Protein AF-0000000077107985 (afdb_homodimer)

pLDDT: mean 95.71, std 4.98, range [57.59, 98.94]

Secondary structure (DSSP, 8-state):
--EEEEEESSSSSSHHHHHHHHHHHHHHTT---EEE--EEES--GGGGGGSHHHHHHHHTT----HHHHHHH-SEEESSSS-HHHHHHHTT----HHHHHHHHHHHHHHTTTS-EEEE-SSSTT-BSSSS-BHHHHHHHHT--EEEEEE-STTHHHHHHHHHHHHHHHT--EEEEEEE-S-SSS--HHHHHHHHTTT--S-EEE-/--EEEEEESSSSSSHHHHHHHHHHHHHHTT---EEE--EEES--GGGGGGSHHHHHHHHTT----HHHHHHH-SEEESSSS-HHHHHHHTT----HHHHHHHHHHHHHHTTTS-EEEE-SSSTT-BSSSS-BHHHHHHHHT--EEEEEE-STTHHHHHHHHHHHHHHHT--EEEEEEE-S-SSS--HHHHHHHHTTT--S-EEE-

Sequence (410 aa):
MSSVFITATGTDIGKTFVASKMLNEWREQGLNPHAVKPLMSGFGESDLAQSDAGQLLAAMGEKITPENVNRICMRRYEKPVAPNQAAREANQALDYDDILAFVNSRVLLAEGSPIIVEGAGGIMSPVTDNKLHLDLIYDLAMPAILVTANYLGSISHTLSALEVMSNKGIVLERVVVTKPTSEHGEAEALIEELQRWSDVTFEVAMSSVFITATGTDIGKTFVASKMLNEWREQGLNPHAVKPLMSGFGESDLAQSDAGQLLAAMGEKITPENVNRICMRRYEKPVAPNQAAREANQALDYDDILAFVNSRVLLAEGSPIIVEGAGGIMSPVTDNKLHLDLIYDLAMPAILVTANYLGSISHTLSALEVMSNKGIVLERVVVTKPTSEHGEAEALIEELQRWSDVTFEVA

InterPro domains:
  IPR004472 Dethiobiotin synthase BioD [MF_00336] (1-196)
  IPR004472 Dethiobiotin synthase BioD [PIRSF006755] (1-194)
  IPR004472 Dethiobiotin synthase BioD [PTHR43210] (2-200)
  IPR004472 Dethiobiotin synthase BioD [TIGR00347] (5-177)
  IPR027417 P-loop containing nucleoside triphosphate hydrolase [G3DSA:3.40.50.300] (2-204)
  IPR027417 P-loop containing nucleoside triphosphate hydrolase [SSF52540] (1-200)

Radius of gyration: 22.59 Å; Cα contacts (8 Å, |Δi|>4): 864; chains: 2; bounding box: 44×69×48 Å

Structure (mmCIF, N/CA/C/O backbone):
data_AF-0000000077107985-model_v1
#
loop_
_entity.id
_entity.type
_entity.pdbx_description
1 polymer 'ATP-dependent dethiobiotin synthetase BioD'
#
loop_
_atom_site.group_PDB
_atom_site.id
_atom_site.type_symbol
_atom_site.label_atom_id
_atom_site.label_alt_id
_atom_site.label_comp_id
_atom_site.label_asym_id
_atom_site.label_entity_id
_atom_site.label_seq_id
_atom_site.pdbx_PDB_ins_code
_atom_site.Cartn_x
_atom_site.Cartn_y
_atom_site.Cartn_z
_atom_site.occupancy
_atom_site.B_iso_or_equiv
_atom_site.auth_seq_id
_atom_site.auth_comp_id
_atom_site.auth_asym_id
_atom_site.auth_atom_id
_atom_site.pdbx_PDB_model_num
ATOM 1 N N . MET A 1 1 ? -13.805 16.469 18.766 1 57.59 1 MET A N 1
ATOM 2 C CA . MET A 1 1 ? -12.594 15.914 18.172 1 57.59 1 MET A CA 1
ATOM 3 C C . MET A 1 1 ? -11.672 17.031 17.688 1 57.59 1 MET A C 1
ATOM 5 O O . MET A 1 1 ? -11.969 17.703 16.703 1 57.59 1 MET A O 1
ATOM 9 N N . SER A 1 2 ? -10.539 17.625 18.547 1 82.25 2 SER A N 1
ATOM 10 C CA . SER A 1 2 ? -9.836 18.875 18.328 1 82.25 2 SER A CA 1
ATOM 11 C C . SER A 1 2 ? -8.656 18.703 17.391 1 82.25 2 SER A C 1
ATOM 13 O O . SER A 1 2 ? -8.375 19.562 16.562 1 82.25 2 SER A O 1
ATOM 15 N N . SER A 1 3 ? -8.117 17.391 17.344 1 95.62 3 SER A N 1
ATOM 16 C CA . SER A 1 3 ? -6.938 17.188 16.516 1 95.62 3 SER A CA 1
ATOM 17 C C . SER A 1 3 ? -7 15.852 15.781 1 95.62 3 SER A C 1
ATOM 19 O O . SER A 1 3 ? -7.367 14.836 16.375 1 95.62 3 SER A O 1
ATOM 21 N N . VAL A 1 4 ? -6.777 15.844 14.492 1 98.38 4 VAL A N 1
ATOM 22 C CA . VAL A 1 4 ? -6.805 14.609 13.719 1 98.38 4 VAL A CA 1
ATOM 23 C C . VAL A 1 4 ? -5.59 14.555 12.789 1 98.38 4 VAL A C 1
ATOM 25 O O . VAL A 1 4 ? -5.152 15.578 12.266 1 98.38 4 VAL A O 1
ATOM 28 N N . PHE A 1 5 ? -5.035 13.375 12.648 1 98.81 5 PHE A N 1
ATOM 29 C CA . PHE A 1 5 ? -3.943 13.133 11.711 1 98.81 5 PHE A CA 1
ATOM 30 C C . PHE A 1 5 ? -4.469 12.531 10.414 1 98.81 5 PHE A C 1
ATOM 32 O O . PHE A 1 5 ? -5.16 11.508 10.438 1 98.81 5 PHE A O 1
ATOM 39 N N . ILE A 1 6 ? -4.16 13.156 9.281 1 98.88 6 ILE A N 1
ATOM 40 C CA . ILE A 1 6 ? -4.535 12.609 7.984 1 98.88 6 ILE A CA 1
ATOM 41 C C . ILE A 1 6 ? -3.334 11.906 7.355 1 98.88 6 ILE A C 1
ATOM 43 O O . ILE A 1 6 ? -2.318 12.539 7.062 1 98.88 6 ILE A O 1
ATOM 47 N N . THR A 1 7 ? -3.436 10.625 7.23 1 98.88 7 THR A N 1
ATOM 48 C CA . THR A 1 7 ? -2.463 9.797 6.527 1 98.88 7 THR A CA 1
ATOM 49 C C . THR A 1 7 ? -3.104 9.125 5.316 1 98.88 7 THR A C 1
ATOM 51 O O . THR A 1 7 ? -4.238 9.43 4.953 1 98.88 7 THR A O 1
ATOM 54 N N . ALA A 1 8 ? -2.293 8.273 4.574 1 98.81 8 ALA A N 1
ATOM 55 C CA . ALA A 1 8 ? -2.807 7.645 3.361 1 98.81 8 ALA A CA 1
ATOM 56 C C . ALA A 1 8 ? -2.139 6.293 3.117 1 98.81 8 ALA A C 1
ATOM 58 O O . ALA A 1 8 ? -1.171 5.941 3.795 1 98.81 8 ALA A O 1
ATOM 59 N N . THR A 1 9 ? -2.74 5.547 2.189 1 98.38 9 THR A N 1
ATOM 60 C CA . THR A 1 9 ? -2.135 4.297 1.746 1 98.38 9 THR A CA 1
ATOM 61 C C . THR A 1 9 ? -0.925 4.566 0.857 1 98.38 9 THR A C 1
ATOM 63 O O . THR A 1 9 ? -0.062 3.701 0.694 1 98.38 9 THR A O 1
ATOM 66 N N . GLY A 1 10 ? -0.925 5.727 0.25 1 96 10 GLY A N 1
ATOM 67 C CA . GLY A 1 10 ? 0.167 6.047 -0.656 1 96 10 GLY A CA 1
ATOM 68 C C . GLY A 1 10 ? 0.245 7.52 -0.998 1 96 10 GLY A C 1
ATOM 69 O O . GLY A 1 10 ? -0.342 8.359 -0.307 1 96 10 GLY A O 1
ATOM 70 N N . THR A 1 11 ? 1.012 7.812 -2.055 1 92.88 11 THR A N 1
ATOM 71 C CA . THR A 1 11 ? 1.249 9.188 -2.496 1 92.88 11 THR A CA 1
ATOM 72 C C . THR A 1 11 ? 0.235 9.594 -3.562 1 92.88 11 THR A C 1
ATOM 74 O O . THR A 1 11 ? -0.33 8.734 -4.25 1 92.88 11 THR A O 1
ATOM 77 N N . ASP A 1 12 ? -0.12 10.867 -3.596 1 92.44 12 ASP A N 1
ATOM 78 C CA . ASP A 1 12 ? -0.93 11.484 -4.641 1 92.44 12 ASP A CA 1
ATOM 79 C C . ASP A 1 12 ? -2.311 10.836 -4.723 1 92.44 12 ASP A C 1
ATOM 81 O O . ASP A 1 12 ? -2.822 10.594 -5.816 1 92.44 12 ASP A O 1
ATOM 85 N N . ILE A 1 13 ? -2.834 10.523 -3.531 1 94 13 ILE A N 1
ATOM 86 C CA . ILE A 1 13 ? -4.141 9.875 -3.596 1 94 13 ILE A CA 1
ATOM 87 C C . ILE A 1 13 ? -5.195 10.773 -2.957 1 94 13 ILE A C 1
ATOM 89 O O . ILE A 1 13 ? -6.344 10.367 -2.785 1 94 13 ILE A O 1
ATOM 93 N N . GLY A 1 14 ? -4.785 11.945 -2.465 1 96.25 14 GLY A N 1
ATOM 94 C CA . GLY A 1 14 ? -5.82 12.914 -2.121 1 96.25 14 GLY A CA 1
ATOM 95 C C . GLY A 1 14 ? -5.773 13.336 -0.665 1 96.25 14 GLY A C 1
ATOM 96 O O . GLY A 1 14 ? -6.77 13.828 -0.126 1 96.25 14 GLY A O 1
ATOM 97 N N . LYS A 1 15 ? -4.695 13.203 0.052 1 97.75 15 LYS A N 1
ATOM 98 C CA . LYS A 1 15 ? -4.574 13.641 1.438 1 97.75 15 LYS A CA 1
ATOM 99 C C . LYS A 1 15 ? -4.91 15.125 1.576 1 97.75 15 LYS A C 1
ATOM 101 O O . LYS A 1 15 ? -5.785 15.5 2.359 1 97.75 15 LYS A O 1
ATOM 106 N N . THR A 1 16 ? -4.203 15.891 0.726 1 97.88 16 THR A N 1
ATOM 107 C CA . THR A 1 16 ? -4.363 17.328 0.801 1 97.88 16 THR A CA 1
ATOM 108 C C . THR A 1 16 ? -5.781 17.734 0.403 1 97.88 16 THR A C 1
ATOM 110 O O . THR A 1 16 ? -6.355 18.656 0.989 1 97.88 16 THR A O 1
ATOM 113 N N . PHE A 1 17 ? -6.305 17.047 -0.585 1 98.19 17 PHE A N 1
ATOM 114 C CA . PHE A 1 17 ? -7.676 17.297 -1.009 1 98.19 17 PHE A CA 1
ATOM 115 C C . PHE A 1 17 ? -8.648 17.078 0.145 1 98.19 17 PHE A C 1
ATOM 117 O O . PHE A 1 17 ? -9.508 17.922 0.411 1 98.19 17 PHE A O 1
ATOM 124 N N . VAL A 1 18 ? -8.531 15.977 0.835 1 98.56 18 VAL A N 1
ATOM 125 C CA . VAL A 1 18 ? -9.398 15.633 1.954 1 98.56 18 VAL A CA 1
ATOM 126 C C . VAL A 1 18 ? -9.203 16.641 3.086 1 98.56 18 VAL A C 1
ATOM 128 O O . VAL A 1 18 ? -10.18 17.125 3.674 1 98.56 18 VAL A O 1
ATOM 131 N N . ALA A 1 19 ? -7.945 16.984 3.42 1 98.75 19 ALA A N 1
ATOM 132 C CA . ALA A 1 19 ? -7.641 17.953 4.465 1 98.75 19 ALA A CA 1
ATOM 133 C C . ALA A 1 19 ? -8.273 19.312 4.156 1 98.75 19 ALA A C 1
ATOM 135 O O . ALA A 1 19 ? -8.922 19.922 5.016 1 98.75 19 ALA A O 1
ATOM 136 N N . SER A 1 20 ? -8.102 19.734 2.908 1 98.75 20 SER A N 1
ATOM 137 C CA . SER A 1 20 ? -8.641 21.031 2.494 1 98.75 20 SER A CA 1
ATOM 138 C C . SER A 1 20 ? -10.164 21.047 2.584 1 98.75 20 SER A C 1
ATOM 140 O O . SER A 1 20 ? -10.75 22.047 3.014 1 98.75 20 SER A O 1
ATOM 142 N N . LYS A 1 21 ? -10.758 20 2.162 1 98.5 21 LYS A N 1
ATOM 143 C CA . LYS A 1 21 ? -12.219 19.906 2.244 1 98.5 21 LYS A CA 1
ATOM 144 C C . LYS A 1 21 ? -12.695 20.016 3.689 1 98.5 21 LYS A C 1
ATOM 146 O O . LYS A 1 21 ? -13.664 20.703 3.975 1 98.5 21 LYS A O 1
ATOM 151 N N . MET A 1 22 ? -12.039 19.359 4.578 1 98.38 22 MET A N 1
ATOM 152 C CA . MET A 1 22 ? -12.398 19.391 5.996 1 98.38 22 MET A CA 1
ATOM 153 C C . MET A 1 22 ? -12.219 20.797 6.57 1 98.38 22 MET A C 1
ATOM 155 O O . MET A 1 22 ? -13.07 21.281 7.316 1 98.38 22 MET A O 1
ATOM 159 N N . LEU A 1 23 ? -11.117 21.422 6.207 1 98.56 23 LEU A N 1
ATOM 160 C CA . LEU A 1 23 ? -10.852 22.781 6.664 1 98.56 23 LEU A CA 1
ATOM 161 C C . LEU A 1 23 ? -11.945 23.734 6.195 1 98.56 23 LEU A C 1
ATOM 163 O O . LEU A 1 23 ? -12.453 24.547 6.984 1 98.56 23 LEU A O 1
ATOM 167 N N . ASN A 1 24 ? -12.32 23.609 4.918 1 98.44 24 ASN A N 1
ATOM 168 C CA . ASN A 1 24 ? -13.383 24.438 4.367 1 98.44 24 ASN A CA 1
ATOM 169 C C . ASN A 1 24 ? -14.711 24.219 5.094 1 98.44 24 ASN A C 1
ATOM 171 O O . ASN A 1 24 ? -15.414 25.172 5.414 1 98.44 24 ASN A O 1
ATOM 175 N N . GLU A 1 25 ? -15.008 22.984 5.301 1 97.56 25 GLU A N 1
ATOM 176 C CA . GLU A 1 25 ? -16.25 22.656 5.996 1 97.56 25 GLU A CA 1
ATOM 177 C C . GLU A 1 25 ? -16.266 23.25 7.402 1 97.56 25 GLU A C 1
ATOM 179 O O . GLU A 1 25 ? -17.297 23.766 7.848 1 97.56 25 GLU A O 1
ATOM 184 N N . TRP A 1 26 ? -15.164 23.172 8.117 1 97.62 26 TRP A N 1
ATOM 185 C CA . TRP A 1 26 ? -15.078 23.734 9.461 1 97.62 26 TRP A CA 1
ATOM 186 C C . TRP A 1 26 ? -15.227 25.25 9.43 1 97.62 26 TRP A C 1
ATOM 188 O O . TRP A 1 26 ? -15.906 25.828 10.281 1 97.62 26 TRP A O 1
ATOM 198 N N . ARG A 1 27 ? -14.656 25.844 8.453 1 97.5 27 ARG A N 1
ATOM 199 C CA . ARG A 1 27 ? -14.789 27.281 8.32 1 97.5 27 ARG A CA 1
ATOM 200 C C . ARG A 1 27 ? -16.234 27.672 8.055 1 97.5 27 ARG A C 1
ATOM 202 O O . ARG A 1 27 ? -16.719 28.672 8.609 1 97.5 27 ARG A O 1
ATOM 209 N N . GLU A 1 28 ? -16.828 26.938 7.191 1 97.31 28 GLU A N 1
ATOM 210 C CA . GLU A 1 28 ? -18.234 27.188 6.871 1 97.31 28 GLU A CA 1
ATOM 211 C C . GLU A 1 28 ? -19.109 27.047 8.109 1 97.31 28 GLU A C 1
ATOM 213 O O . GLU A 1 28 ? -20.156 27.688 8.203 1 97.31 28 GLU A O 1
ATOM 218 N N . GLN A 1 29 ? -18.688 26.281 9.023 1 96.75 29 GLN A N 1
ATOM 219 C CA . GLN A 1 29 ? -19.406 26.078 10.273 1 96.75 29 GLN A CA 1
ATOM 220 C C . GLN A 1 29 ? -19.078 27.156 11.289 1 96.75 29 GLN A C 1
ATOM 222 O O . GLN A 1 29 ? -19.547 27.109 12.43 1 96.75 29 GLN A O 1
ATOM 227 N N . GLY A 1 30 ? -18.172 28.047 10.945 1 96.06 30 GLY A N 1
ATOM 228 C CA . GLY A 1 30 ? -17.828 29.172 11.805 1 96.06 30 GLY A CA 1
ATOM 229 C C . GLY A 1 30 ? -16.672 28.875 12.75 1 96.06 30 GLY A C 1
ATOM 230 O O . GLY A 1 30 ? -16.438 29.625 13.695 1 96.06 30 GLY A O 1
ATOM 231 N N . LEU A 1 31 ? -16 27.797 12.414 1 96.06 31 LEU A N 1
ATOM 232 C CA . LEU A 1 31 ? -14.852 27.469 13.227 1 96.06 31 LEU A CA 1
ATOM 233 C C . LEU A 1 31 ? -13.586 28.109 12.672 1 96.06 31 LEU A C 1
ATOM 235 O O . LEU A 1 31 ? -13.602 28.688 11.586 1 96.06 31 LEU A O 1
ATOM 239 N N . ASN A 1 32 ? -12.469 28.156 13.477 1 95.88 32 ASN A N 1
ATOM 240 C CA . ASN A 1 32 ? -11.156 28.656 13.078 1 95.88 32 ASN A CA 1
ATOM 241 C C . ASN A 1 32 ? -10.125 27.531 13.023 1 95.88 32 ASN A C 1
ATOM 243 O O . ASN A 1 32 ? -9.211 27.484 13.852 1 95.88 32 ASN A O 1
ATOM 247 N N . PRO A 1 33 ? -10.273 26.672 11.992 1 97.94 33 PRO A N 1
ATOM 248 C CA . PRO A 1 33 ? -9.43 25.469 11.977 1 97.94 33 PRO A CA 1
ATOM 249 C C . PRO A 1 33 ? -7.98 25.781 11.602 1 97.94 33 PRO A C 1
ATOM 251 O O . PRO A 1 33 ? -7.699 26.812 11 1 97.94 33 PRO A O 1
ATOM 254 N N . HIS A 1 34 ? -7.066 24.906 11.945 1 98.19 34 HIS A N 1
ATOM 255 C CA . HIS A 1 34 ? -5.641 24.969 11.641 1 98.19 34 HIS A CA 1
ATOM 256 C C . HIS A 1 34 ? -5.164 23.703 10.945 1 98.19 34 HIS A C 1
ATOM 258 O O . HIS A 1 34 ? -5.824 22.656 11.023 1 98.19 34 HIS A O 1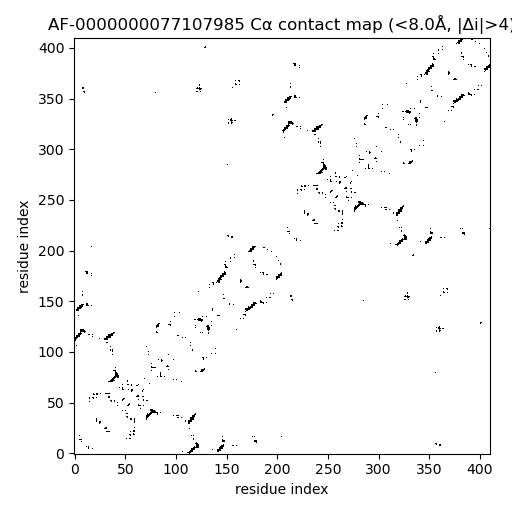
ATOM 264 N N . ALA A 1 35 ? -4.117 23.859 10.234 1 98.69 35 ALA A N 1
ATOM 265 C CA . ALA A 1 35 ? -3.467 22.703 9.625 1 98.69 35 ALA A CA 1
ATOM 266 C C . ALA A 1 35 ? -1.951 22.766 9.797 1 98.69 35 ALA A C 1
ATOM 268 O O . ALA A 1 35 ? -1.377 23.859 9.852 1 98.69 35 ALA A O 1
ATOM 269 N N . VAL A 1 36 ? -1.389 21.625 9.898 1 98.62 36 VAL A N 1
ATOM 270 C CA . VAL A 1 36 ? 0.063 21.484 9.945 1 98.62 36 VAL A CA 1
ATOM 271 C C . VAL A 1 36 ? 0.506 20.391 8.977 1 98.62 36 VAL A C 1
ATOM 273 O O . VAL A 1 36 ? -0.119 19.328 8.898 1 98.62 36 VAL A O 1
ATOM 276 N N . LYS A 1 37 ? 1.418 20.625 8.117 1 98.5 37 LYS A N 1
ATOM 277 C CA . LYS A 1 37 ? 2.156 19.734 7.23 1 98.5 37 LYS A CA 1
ATOM 278 C C . LYS A 1 37 ? 3.65 19.766 7.531 1 98.5 37 LYS A C 1
ATOM 280 O O . LYS A 1 37 ? 4.418 20.422 6.82 1 98.5 37 LYS A O 1
ATOM 285 N N . PRO A 1 38 ? 4.055 19.031 8.562 1 98.25 38 PRO A N 1
ATOM 286 C CA . PRO A 1 38 ? 5.398 19.266 9.094 1 98.25 38 PRO A CA 1
ATOM 287 C C . PRO A 1 38 ? 6.492 19.031 8.055 1 98.25 38 PRO A C 1
ATOM 289 O O . PRO A 1 38 ? 7.539 19.688 8.094 1 98.25 38 PRO A O 1
ATOM 292 N N . LEU A 1 39 ? 6.234 18.094 7.16 1 97.5 39 LEU A N 1
ATOM 293 C CA . LEU A 1 39 ? 7.238 17.75 6.16 1 97.5 39 LEU A CA 1
ATOM 294 C C . LEU A 1 39 ? 6.605 17.609 4.777 1 97.5 39 LEU A C 1
ATOM 296 O O . LEU A 1 39 ? 5.523 17.047 4.637 1 97.5 39 LEU A O 1
ATOM 300 N N . MET A 1 40 ? 7.25 18.203 3.826 1 94.38 40 MET A N 1
ATOM 301 C CA . MET A 1 40 ? 6.809 17.984 2.449 1 94.38 40 MET A CA 1
ATOM 302 C C . MET A 1 40 ? 8.008 17.859 1.509 1 94.38 40 MET A C 1
ATOM 304 O O . MET A 1 40 ? 9.07 18.422 1.777 1 94.38 40 MET A O 1
ATOM 308 N N . SER A 1 41 ? 7.824 17.062 0.524 1 92.31 41 SER A N 1
ATOM 309 C CA . SER A 1 41 ? 8.836 16.922 -0.521 1 92.31 41 SER A CA 1
ATOM 310 C C . SER A 1 41 ? 8.211 17.047 -1.908 1 92.31 41 SER A C 1
ATOM 312 O O . SER A 1 41 ? 6.992 16.984 -2.057 1 92.31 41 SER A O 1
ATOM 314 N N . GLY A 1 42 ? 9.062 17.375 -2.883 1 90.25 42 GLY A N 1
ATOM 315 C CA . GLY A 1 42 ? 8.594 17.484 -4.258 1 90.25 42 GLY A CA 1
ATOM 316 C C . GLY A 1 42 ? 8.227 18.906 -4.656 1 90.25 42 GLY A C 1
ATOM 317 O O . GLY A 1 42 ? 7.801 19.141 -5.785 1 90.25 42 GLY A O 1
ATOM 318 N N . PHE A 1 43 ? 8.344 19.766 -3.703 1 85.19 43 PHE A N 1
ATOM 319 C CA . PHE A 1 43 ? 8.016 21.172 -3.977 1 85.19 43 PHE A CA 1
ATOM 320 C C . PHE A 1 43 ? 9.141 22.094 -3.52 1 85.19 43 PHE A C 1
ATOM 322 O O . PHE A 1 43 ? 9.789 21.828 -2.504 1 85.19 43 PHE A O 1
ATOM 329 N N . GLY A 1 44 ? 9.375 23.141 -4.395 1 80.75 44 GLY A N 1
ATOM 330 C CA . GLY A 1 44 ? 10.32 24.188 -4.031 1 80.75 44 GLY A CA 1
ATOM 331 C C . GLY A 1 44 ? 9.656 25.516 -3.736 1 80.75 44 GLY A C 1
ATOM 332 O O . GLY A 1 44 ? 8.4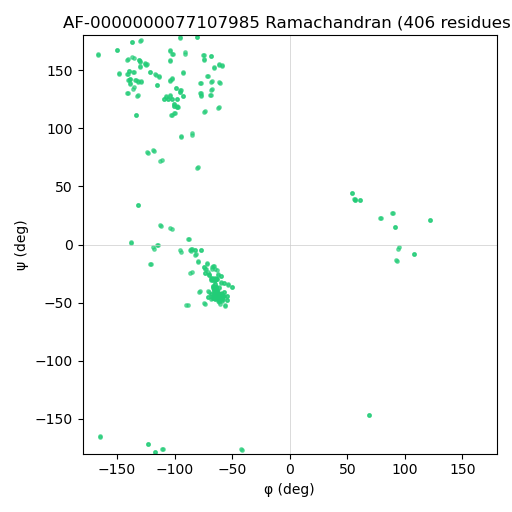3 25.609 -3.74 1 80.75 44 GLY A O 1
ATOM 333 N N . GLU A 1 45 ? 10.477 26.516 -3.475 1 84.44 45 GLU A N 1
ATOM 334 C CA . GLU A 1 45 ? 10.016 27.844 -3.072 1 84.44 45 GLU A CA 1
ATOM 335 C C . GLU A 1 45 ? 9.219 28.516 -4.188 1 84.44 45 GLU A C 1
ATOM 337 O O . GLU A 1 45 ? 8.328 29.328 -3.918 1 84.44 45 GLU A O 1
ATOM 342 N N . SER A 1 46 ? 9.422 28.062 -5.336 1 86.56 46 SER A N 1
ATOM 343 C CA . SER A 1 46 ? 8.766 28.688 -6.48 1 86.56 46 SER A CA 1
ATOM 344 C C . SER A 1 46 ? 7.379 28.109 -6.711 1 86.56 46 SER A C 1
ATOM 346 O O . SER A 1 46 ? 6.582 28.656 -7.469 1 86.56 46 SER A O 1
ATOM 348 N N . ASP A 1 47 ? 6.949 27.109 -6 1 89.5 47 ASP A N 1
ATOM 349 C CA . ASP A 1 47 ? 5.707 26.391 -6.254 1 89.5 47 ASP A CA 1
ATOM 350 C C . ASP A 1 47 ? 4.887 26.234 -4.977 1 89.5 47 ASP A C 1
ATOM 352 O O . ASP A 1 47 ? 4.172 25.25 -4.805 1 89.5 47 ASP A O 1
ATOM 356 N N . LEU A 1 48 ? 4.98 27.219 -4.145 1 92.19 48 LEU A N 1
ATOM 357 C CA . LEU A 1 48 ? 4.379 27.094 -2.822 1 92.19 48 LEU A CA 1
ATOM 358 C C . LEU A 1 48 ? 2.861 26.984 -2.926 1 92.19 48 LEU A C 1
ATOM 360 O O . LEU A 1 48 ? 2.238 26.234 -2.172 1 92.19 48 LEU A O 1
ATOM 364 N N . ALA A 1 49 ? 2.262 27.703 -3.863 1 92.75 49 ALA A N 1
ATOM 365 C CA . ALA A 1 49 ? 0.807 27.719 -3.99 1 92.75 49 ALA A CA 1
ATOM 366 C C . ALA A 1 49 ? 0.269 26.328 -4.344 1 92.75 49 ALA A C 1
ATOM 368 O O . ALA A 1 49 ? -0.823 25.953 -3.912 1 92.75 49 ALA A O 1
ATOM 369 N N . GLN A 1 50 ? 1.077 25.562 -5.035 1 93.25 50 GLN A N 1
ATOM 370 C CA . GLN A 1 50 ? 0.634 24.234 -5.488 1 93.25 50 GLN A CA 1
ATOM 371 C C . GLN A 1 50 ? 1.05 23.156 -4.5 1 93.25 50 GLN A C 1
ATOM 373 O O . GLN A 1 50 ? 0.652 22 -4.641 1 93.25 50 GLN A O 1
ATOM 378 N N . SER A 1 51 ? 1.813 23.547 -3.516 1 95.94 51 SER A N 1
ATOM 379 C CA . SER A 1 51 ? 2.275 22.594 -2.516 1 95.94 51 SER A CA 1
ATOM 380 C C . SER A 1 51 ? 1.15 22.203 -1.561 1 95.94 51 SER A C 1
ATOM 382 O O . SER A 1 51 ? 0.122 22.875 -1.497 1 95.94 51 SER A O 1
ATOM 384 N N . ASP A 1 52 ? 1.346 21.156 -0.881 1 97.06 52 ASP A N 1
ATOM 385 C CA . ASP A 1 52 ? 0.392 20.734 0.141 1 97.06 52 ASP A CA 1
ATOM 386 C C . ASP A 1 52 ? 0.138 21.844 1.149 1 97.06 52 ASP A C 1
ATOM 388 O O . ASP A 1 52 ? -1.014 22.188 1.424 1 97.06 52 ASP A O 1
ATOM 392 N N . ALA A 1 53 ? 1.215 22.438 1.63 1 97.81 53 ALA A N 1
ATOM 393 C CA . ALA A 1 53 ? 1.089 23.5 2.625 1 97.81 53 ALA A CA 1
ATOM 394 C C . ALA A 1 53 ? 0.348 24.703 2.049 1 97.81 53 ALA A C 1
ATOM 396 O O . ALA A 1 53 ? -0.462 25.328 2.738 1 97.81 53 ALA A O 1
ATOM 397 N N . GLY A 1 54 ? 0.656 25.031 0.788 1 98 54 GLY A N 1
ATOM 398 C CA . GLY A 1 54 ? -0.048 26.125 0.14 1 98 54 GLY A CA 1
ATOM 399 C C . GLY A 1 54 ? -1.542 25.891 0.027 1 98 54 GLY A C 1
ATOM 400 O O . GLY A 1 54 ? -2.34 26.781 0.308 1 98 54 GLY A O 1
ATOM 401 N N . GLN A 1 55 ? -1.916 24.734 -0.332 1 98.06 55 GLN A N 1
ATOM 402 C CA . GLN A 1 55 ? -3.324 24.375 -0.464 1 98.06 55 GLN A CA 1
ATOM 403 C C . GLN A 1 55 ? -4.027 24.391 0.89 1 98.06 55 GLN A C 1
ATOM 405 O O . GLN A 1 55 ? -5.188 24.797 0.985 1 98.06 55 GLN A O 1
ATOM 410 N N . LEU A 1 56 ? -3.297 23.984 1.911 1 98.69 56 LEU A N 1
ATOM 411 C CA . LEU A 1 56 ? -3.861 24.016 3.256 1 98.69 56 LEU A CA 1
ATOM 412 C C . LEU A 1 56 ? -4.066 25.438 3.73 1 98.69 56 LEU A C 1
ATOM 414 O O . LEU A 1 56 ? -5.102 25.766 4.32 1 98.69 56 LEU A O 1
ATOM 418 N N . LEU A 1 57 ? -3.088 26.312 3.467 1 98.69 57 LEU A N 1
ATOM 419 C CA . LEU A 1 57 ? -3.221 27.719 3.812 1 98.69 57 LEU A CA 1
ATOM 420 C C . LEU A 1 57 ? -4.418 28.344 3.107 1 98.69 57 LEU A C 1
ATOM 422 O O . LEU A 1 57 ? -5.211 29.047 3.73 1 98.69 57 LEU A O 1
ATOM 426 N N . ALA A 1 58 ? -4.531 28.031 1.833 1 98.5 58 ALA A N 1
ATOM 427 C CA . ALA A 1 58 ? -5.664 28.547 1.066 1 98.5 58 ALA A CA 1
ATOM 428 C C . ALA A 1 58 ? -6.988 28.094 1.68 1 98.5 58 ALA A C 1
ATOM 430 O O . ALA A 1 58 ? -7.922 28.891 1.808 1 98.5 58 ALA A O 1
ATOM 431 N N . ALA A 1 59 ? -7.086 26.875 2.062 1 98.56 59 ALA A N 1
ATOM 432 C CA . ALA A 1 59 ? -8.297 26.328 2.65 1 98.56 59 ALA A CA 1
ATOM 433 C C . ALA A 1 59 ? -8.609 26.969 3.996 1 98.56 59 ALA A C 1
ATOM 435 O O . ALA A 1 59 ? -9.773 27.078 4.391 1 98.56 59 ALA A O 1
ATOM 436 N N . MET A 1 60 ? -7.559 27.406 4.703 1 98.12 60 MET A N 1
ATOM 437 C CA . MET A 1 60 ? -7.723 28.078 5.992 1 98.12 60 MET A CA 1
ATOM 438 C C . MET A 1 60 ? -8.047 29.562 5.801 1 98.12 60 MET A C 1
ATOM 440 O O . MET A 1 60 ? -8.281 30.281 6.773 1 98.12 60 MET A O 1
ATOM 444 N N . GLY A 1 61 ? -8.023 29.984 4.531 1 97.62 61 GLY A N 1
ATOM 445 C CA . GLY A 1 61 ? -8.297 31.391 4.234 1 97.62 61 GLY A CA 1
ATOM 446 C C . GLY A 1 61 ? -7.109 32.281 4.496 1 97.62 61 GLY A C 1
ATOM 447 O O . GLY A 1 61 ? -7.277 33.469 4.758 1 97.62 61 GLY A O 1
ATOM 448 N N . GLU A 1 62 ? -5.941 31.75 4.496 1 97.94 62 GLU A N 1
ATOM 449 C CA . GLU A 1 62 ? -4.734 32.5 4.789 1 97.94 62 GLU A CA 1
ATOM 450 C C . GLU A 1 62 ? -3.941 32.812 3.518 1 97.94 62 GLU A C 1
ATOM 452 O O . GLU A 1 62 ? -4.055 32.062 2.529 1 97.94 62 GLU A O 1
ATOM 457 N N . LYS A 1 63 ? -3.064 33.844 3.551 1 97.94 63 LYS A N 1
ATOM 458 C CA . LYS A 1 63 ? -2.182 34.156 2.43 1 97.94 63 LYS A CA 1
ATOM 459 C C . LYS A 1 63 ? -1.074 33.125 2.299 1 97.94 63 LYS A C 1
ATOM 461 O O . LYS A 1 63 ? -0.556 32.625 3.303 1 97.94 63 LYS A O 1
ATOM 466 N N . ILE A 1 64 ? -0.736 32.875 1.065 1 97.62 64 ILE A N 1
ATOM 467 C CA . ILE A 1 64 ? 0.347 31.922 0.797 1 97.62 64 ILE A CA 1
ATOM 468 C C . ILE A 1 64 ? 1.664 32.688 0.649 1 97.62 64 ILE A C 1
ATOM 470 O O . ILE A 1 64 ? 1.998 33.156 -0.441 1 97.62 64 ILE A O 1
ATOM 474 N N . THR A 1 65 ? 2.402 32.844 1.732 1 96.5 65 THR A N 1
ATOM 475 C CA . THR A 1 65 ? 3.723 33.438 1.798 1 96.5 65 THR A CA 1
ATOM 476 C C . THR A 1 65 ? 4.738 32.5 2.414 1 96.5 65 THR A C 1
ATOM 478 O O . THR A 1 65 ? 4.367 31.562 3.123 1 96.5 65 THR A O 1
ATOM 481 N N . PRO A 1 66 ? 5.969 32.688 2.088 1 95.31 66 PRO A N 1
ATOM 482 C CA . PRO A 1 66 ? 6.984 31.844 2.721 1 95.31 66 PRO A CA 1
ATOM 483 C C . PRO A 1 66 ? 6.859 31.797 4.242 1 95.31 66 PRO A C 1
ATOM 485 O O . PRO A 1 66 ? 7.047 30.75 4.859 1 95.31 66 PRO A O 1
ATOM 488 N N . GLU A 1 67 ? 6.5 32.906 4.82 1 96.88 67 GLU A N 1
ATOM 489 C CA . GLU A 1 67 ? 6.363 33 6.27 1 96.88 67 GLU A CA 1
ATOM 490 C C . GLU A 1 67 ? 5.219 32.125 6.773 1 96.88 67 GLU A C 1
ATOM 492 O O . GLU A 1 67 ? 5.371 31.391 7.758 1 96.88 67 GLU A O 1
ATOM 497 N N . ASN A 1 68 ? 4.066 32.219 6.078 1 97.81 68 ASN A N 1
ATOM 498 C CA . ASN A 1 68 ? 2.918 31.406 6.477 1 97.81 68 ASN A CA 1
ATOM 499 C C . ASN A 1 68 ? 3.174 29.922 6.25 1 97.81 68 ASN A C 1
ATOM 501 O O . ASN A 1 68 ? 2.727 29.078 7.035 1 97.81 68 ASN A O 1
ATOM 505 N N . VAL A 1 69 ? 3.871 29.609 5.156 1 97.69 69 VAL A N 1
ATOM 506 C CA . VAL A 1 69 ? 4.223 28.219 4.891 1 97.69 69 VAL A CA 1
ATOM 507 C C . VAL A 1 69 ? 5.152 27.703 5.984 1 97.69 69 VAL A C 1
ATOM 509 O O . VAL A 1 69 ? 4.969 26.594 6.496 1 97.69 69 VAL A O 1
ATOM 512 N N . ASN A 1 70 ? 6.109 28.531 6.457 1 96.81 70 ASN A N 1
ATOM 513 C CA . ASN A 1 70 ? 7.035 28.156 7.52 1 96.81 70 ASN A CA 1
ATOM 514 C C . ASN A 1 70 ? 6.301 27.875 8.828 1 96.81 70 ASN A C 1
ATOM 516 O O . ASN A 1 70 ? 6.742 27.047 9.633 1 96.81 70 ASN A O 1
ATOM 520 N N . ARG A 1 71 ? 5.234 28.531 8.977 1 97.88 71 ARG A N 1
ATOM 521 C CA . ARG A 1 71 ? 4.457 28.375 10.195 1 97.88 71 ARG A CA 1
ATOM 522 C C . ARG A 1 71 ? 3.85 26.984 10.289 1 97.88 71 ARG A C 1
ATOM 524 O O . ARG A 1 71 ? 3.705 26.438 11.391 1 97.88 71 ARG A O 1
ATOM 531 N N . ILE A 1 72 ? 3.557 26.391 9.117 1 98.31 72 ILE A N 1
ATOM 532 C CA . ILE A 1 72 ? 2.822 25.125 9.211 1 98.31 72 ILE A CA 1
ATOM 533 C C . ILE A 1 72 ? 3.654 24 8.609 1 98.31 72 ILE A C 1
ATOM 535 O O . ILE A 1 72 ? 3.232 22.844 8.602 1 98.31 72 ILE A O 1
ATOM 539 N N . CYS A 1 73 ? 4.801 24.266 8.078 1 98.06 73 CYS A N 1
ATOM 540 C CA . CYS A 1 73 ? 5.695 23.297 7.465 1 98.06 73 CYS A CA 1
ATOM 541 C C . CYS A 1 73 ? 7.129 23.5 7.941 1 98.06 73 CYS A C 1
ATOM 543 O O . CYS A 1 73 ? 7.777 24.484 7.574 1 98.06 73 CYS A O 1
ATOM 545 N N . MET A 1 74 ? 7.59 22.562 8.68 1 97.12 74 MET A N 1
ATOM 546 C CA . MET A 1 74 ? 8.906 22.672 9.305 1 97.12 74 MET A CA 1
ATOM 547 C C . MET A 1 74 ? 10.016 22.562 8.266 1 97.12 74 MET A C 1
ATOM 549 O O . MET A 1 74 ? 11 23.281 8.32 1 97.12 74 MET A O 1
ATOM 553 N N . ARG A 1 75 ? 9.836 21.562 7.383 1 95.88 75 ARG A N 1
ATOM 554 C CA . ARG A 1 75 ? 10.836 21.328 6.348 1 95.88 75 ARG A CA 1
ATOM 555 C C . ARG A 1 75 ? 10.18 20.984 5.016 1 95.88 75 ARG A C 1
ATOM 557 O O . ARG A 1 75 ? 9.156 20.297 4.98 1 95.88 75 ARG A O 1
ATOM 564 N N . ARG A 1 76 ? 10.75 21.484 4 1 94.31 76 ARG A N 1
ATOM 565 C CA . ARG A 1 76 ? 10.328 21.156 2.645 1 94.31 76 ARG A CA 1
ATOM 566 C C . ARG A 1 76 ? 11.523 20.953 1.728 1 94.31 76 ARG A C 1
ATOM 568 O O . ARG A 1 76 ? 12.547 21.625 1.868 1 94.31 76 ARG A O 1
ATOM 575 N N . TYR A 1 77 ? 11.352 19.953 0.807 1 93.5 77 TYR A N 1
ATOM 576 C CA . TYR A 1 77 ? 12.43 19.562 -0.09 1 93.5 77 TYR A CA 1
ATOM 577 C C . TYR A 1 77 ? 11.945 19.516 -1.535 1 93.5 77 TYR A C 1
ATOM 579 O O . TYR A 1 77 ? 10.773 19.25 -1.795 1 93.5 77 TYR A O 1
ATOM 587 N N . GLU A 1 78 ? 12.805 19.703 -2.451 1 91.94 78 GLU A N 1
ATOM 588 C CA . GLU A 1 78 ? 12.445 19.734 -3.865 1 91.94 78 GLU A CA 1
ATOM 589 C C . GLU A 1 78 ? 12.258 18.312 -4.414 1 91.94 78 GLU A C 1
ATOM 591 O O . GLU A 1 78 ? 11.367 18.078 -5.23 1 91.94 78 GLU A O 1
ATOM 596 N N . LYS A 1 79 ? 13.109 17.391 -4.023 1 91.25 79 LYS A N 1
ATOM 597 C CA . LYS A 1 79 ? 13.062 16.031 -4.566 1 91.25 79 LYS A CA 1
ATOM 598 C C . LYS A 1 79 ? 11.82 15.297 -4.086 1 91.25 79 LYS A C 1
ATOM 600 O O . LYS A 1 79 ? 11.523 15.281 -2.891 1 91.25 79 LYS A O 1
ATOM 605 N N . PRO A 1 80 ? 11.078 14.734 -4.969 1 91.38 80 PRO A N 1
ATOM 606 C CA . PRO A 1 80 ? 9.836 14.047 -4.609 1 91.38 80 PRO A CA 1
ATOM 607 C C . PRO A 1 80 ? 10.078 12.641 -4.066 1 91.38 80 PRO A C 1
ATOM 609 O O . PRO A 1 80 ? 9.766 11.648 -4.734 1 91.38 80 PRO A O 1
ATOM 612 N N . VAL A 1 81 ? 10.695 12.477 -2.926 1 92.81 81 VAL A N 1
ATOM 613 C CA . VAL A 1 81 ? 10.969 11.234 -2.203 1 92.81 81 VAL A CA 1
ATOM 614 C C . VAL A 1 81 ? 10.523 11.383 -0.75 1 92.81 81 VAL A C 1
ATOM 616 O O . VAL A 1 81 ? 10.016 12.43 -0.347 1 92.81 81 VAL A O 1
ATOM 619 N N . ALA A 1 82 ? 10.609 10.375 -0.013 1 94.69 82 ALA A N 1
ATOM 620 C CA . ALA A 1 82 ? 10.227 10.422 1.396 1 94.69 82 ALA A CA 1
ATOM 621 C C . ALA A 1 82 ? 11.047 11.461 2.152 1 94.69 82 ALA A C 1
ATOM 623 O O . ALA A 1 82 ? 12.195 11.734 1.796 1 94.69 82 ALA A O 1
ATOM 624 N N . PRO A 1 83 ? 10.523 11.984 3.24 1 95.75 83 PRO A N 1
ATOM 625 C CA . PRO A 1 83 ? 11.18 13.078 3.963 1 95.75 83 PRO A CA 1
ATOM 626 C C . PRO A 1 83 ? 12.602 12.727 4.406 1 95.75 83 PRO A C 1
ATOM 628 O O . PRO A 1 83 ? 13.516 13.547 4.277 1 95.75 83 PRO A O 1
ATOM 631 N N . ASN A 1 84 ? 12.805 11.516 4.875 1 96.56 84 ASN A N 1
ATOM 632 C CA . ASN A 1 84 ? 14.125 11.125 5.344 1 96.56 84 ASN A CA 1
ATOM 633 C C . ASN A 1 84 ? 15.148 11.125 4.211 1 96.56 84 ASN A C 1
ATOM 635 O O . ASN A 1 84 ? 16.25 11.648 4.367 1 96.56 84 ASN A O 1
ATOM 639 N N . GLN A 1 85 ? 14.773 10.562 3.1 1 94.81 85 GLN A N 1
ATOM 640 C CA . GLN A 1 85 ? 15.648 10.516 1.937 1 94.81 85 GLN A CA 1
ATOM 641 C C . GLN A 1 85 ? 15.93 11.922 1.408 1 94.81 85 GLN A C 1
ATOM 643 O O . GLN A 1 85 ? 17.078 12.242 1.065 1 94.81 85 GLN A O 1
ATOM 648 N N . ALA A 1 86 ? 14.883 12.75 1.307 1 94.62 86 ALA A N 1
ATOM 649 C CA . ALA A 1 86 ? 15.039 14.125 0.842 1 94.62 86 ALA A CA 1
ATOM 650 C C . ALA A 1 86 ? 16 14.906 1.734 1 94.62 86 ALA A C 1
ATOM 652 O O . ALA A 1 86 ? 16.844 15.648 1.241 1 94.62 86 ALA A O 1
ATOM 653 N N . ALA A 1 87 ? 15.836 14.727 3.049 1 95.5 87 ALA A N 1
ATOM 654 C CA . ALA A 1 87 ? 16.703 15.398 4.02 1 95.5 87 ALA A CA 1
ATOM 655 C C . ALA A 1 87 ? 18.156 14.969 3.85 1 95.5 87 ALA A C 1
ATOM 657 O O . ALA A 1 87 ? 19.047 15.812 3.838 1 95.5 87 ALA A O 1
ATOM 658 N N . ARG A 1 88 ? 18.375 13.641 3.701 1 94.5 88 ARG A N 1
ATOM 659 C CA . ARG A 1 88 ? 19.719 13.133 3.494 1 94.5 88 ARG A CA 1
ATOM 660 C C . ARG A 1 88 ? 20.359 13.734 2.244 1 94.5 88 ARG A C 1
ATOM 662 O O . ARG A 1 88 ? 21.516 14.156 2.268 1 94.5 88 ARG A O 1
ATOM 669 N N . GLU A 1 89 ? 19.609 13.75 1.203 1 92.94 89 GLU A N 1
ATOM 670 C CA . GLU A 1 89 ? 20.109 14.258 -0.07 1 92.94 89 GLU A CA 1
ATOM 671 C C . GLU A 1 89 ? 20.422 15.75 0.013 1 92.94 89 GLU A C 1
ATOM 673 O O . GLU A 1 89 ? 21.297 16.25 -0.688 1 92.94 89 GLU A O 1
ATOM 678 N N . ALA A 1 90 ? 19.703 16.453 0.838 1 92.88 90 ALA A N 1
ATOM 679 C CA . ALA A 1 90 ? 19.922 17.891 1.046 1 92.88 90 ALA A CA 1
ATOM 680 C C . ALA A 1 90 ? 20.953 18.125 2.141 1 92.88 90 ALA A C 1
ATOM 682 O O . ALA A 1 90 ? 21.203 19.281 2.525 1 92.88 90 ALA A O 1
ATOM 683 N N . ASN A 1 91 ? 21.562 17.031 2.674 1 94.81 91 ASN A N 1
ATOM 684 C CA . ASN A 1 91 ? 22.547 17.094 3.748 1 94.81 91 ASN A CA 1
ATOM 685 C C . ASN A 1 91 ? 22 17.797 4.98 1 94.81 91 ASN A C 1
ATOM 687 O O . ASN A 1 91 ? 22.672 18.641 5.582 1 94.81 91 ASN A O 1
ATOM 691 N N . GLN A 1 92 ? 20.781 17.516 5.195 1 92.56 92 GLN A N 1
ATOM 692 C CA . GLN A 1 92 ? 20.109 18.062 6.367 1 92.56 92 GLN A CA 1
ATOM 693 C C . GLN A 1 92 ? 19.672 16.938 7.316 1 92.56 92 GLN A C 1
ATOM 695 O O . GLN A 1 92 ? 19.422 15.812 6.887 1 92.56 92 GLN A O 1
ATOM 700 N N . ALA A 1 93 ? 19.719 17.266 8.539 1 88.06 93 ALA A N 1
ATOM 701 C CA . ALA A 1 93 ? 19.281 16.281 9.531 1 88.06 93 ALA A CA 1
ATOM 702 C C . ALA A 1 93 ? 17.812 16.516 9.914 1 88.06 93 ALA A C 1
ATOM 704 O O . ALA A 1 93 ? 17.391 17.656 10.062 1 88.06 93 ALA A O 1
ATOM 705 N N . LEU A 1 94 ? 17.047 15.508 9.906 1 93.94 94 LEU A N 1
ATOM 706 C CA . LEU A 1 94 ? 15.711 15.539 10.484 1 93.94 94 LEU A CA 1
ATOM 707 C C . LEU A 1 94 ? 15.68 14.844 11.836 1 93.94 94 LEU A C 1
ATOM 709 O O . LEU A 1 94 ? 15.953 13.648 11.93 1 93.94 94 LEU A O 1
ATOM 713 N N . ASP A 1 95 ? 15.484 15.664 12.836 1 96.62 95 ASP A N 1
ATOM 714 C CA . ASP A 1 95 ? 15.375 15.125 14.188 1 96.62 95 ASP A CA 1
ATOM 715 C C . ASP A 1 95 ? 13.922 14.844 14.562 1 96.62 95 ASP A C 1
ATOM 717 O O . ASP A 1 95 ? 13.07 15.734 14.453 1 96.62 95 ASP A O 1
ATOM 721 N N . TYR A 1 96 ? 13.648 13.68 15.008 1 98.38 96 TYR A N 1
ATOM 722 C CA . TYR A 1 96 ? 12.289 13.234 15.289 1 98.38 96 TYR A CA 1
ATOM 723 C C . TYR A 1 96 ? 11.672 14.047 16.422 1 98.38 96 TYR A C 1
ATOM 725 O O . TYR A 1 96 ? 10.5 14.422 16.359 1 98.38 96 TYR A O 1
ATOM 733 N N . ASP A 1 97 ? 12.445 14.32 17.438 1 98.19 97 ASP A N 1
ATOM 734 C CA . ASP A 1 97 ? 11.938 15.094 18.562 1 98.19 97 ASP A CA 1
ATOM 735 C C . ASP A 1 97 ? 11.586 16.516 18.141 1 98.19 97 ASP A C 1
ATOM 737 O O . ASP A 1 97 ? 10.641 17.109 18.672 1 98.19 97 ASP A O 1
ATOM 741 N N . ASP A 1 98 ? 12.383 17.031 17.188 1 98.12 98 ASP A N 1
ATOM 742 C CA . ASP A 1 98 ? 12.078 18.359 16.656 1 98.12 98 ASP A CA 1
ATOM 743 C C . ASP A 1 98 ? 10.758 18.359 15.906 1 98.12 98 ASP A C 1
ATOM 745 O O . ASP A 1 98 ? 9.984 19.328 15.984 1 98.12 98 ASP A O 1
ATOM 749 N N . ILE A 1 99 ? 10.5 17.344 15.195 1 98.56 99 ILE A N 1
ATOM 750 C CA . ILE A 1 99 ? 9.258 17.219 14.438 1 98.56 99 ILE A CA 1
ATOM 751 C C . ILE A 1 99 ? 8.07 17.141 15.398 1 98.56 99 ILE A C 1
ATOM 753 O O . ILE A 1 99 ? 7.078 17.844 15.227 1 98.56 99 ILE A O 1
ATOM 757 N N . LEU A 1 100 ? 8.195 16.297 16.422 1 98.56 100 LEU A N 1
ATOM 758 C CA . LEU A 1 100 ? 7.148 16.172 17.438 1 98.56 100 LEU A CA 1
ATOM 759 C C . LEU A 1 100 ? 6.887 17.516 18.109 1 98.56 100 LEU A C 1
ATOM 761 O O . LEU A 1 100 ? 5.73 17.922 18.266 1 98.56 100 LEU A O 1
ATOM 765 N N . ALA A 1 101 ? 7.973 18.203 18.438 1 98.5 101 ALA A N 1
ATOM 766 C CA . ALA A 1 101 ? 7.855 19.5 19.109 1 98.5 101 ALA A CA 1
ATOM 767 C C . ALA A 1 101 ? 7.16 20.516 18.219 1 98.5 101 ALA A C 1
ATOM 769 O O . ALA A 1 101 ? 6.328 21.297 18.688 1 98.5 101 ALA A O 1
ATOM 770 N N . PHE A 1 102 ? 7.523 20.484 16.984 1 98.5 102 PHE A N 1
ATOM 771 C CA . PHE A 1 102 ? 6.926 21.391 16.016 1 98.5 102 PHE A CA 1
ATOM 772 C C . PHE A 1 102 ? 5.418 21.172 15.93 1 98.5 102 PHE A C 1
ATOM 774 O O . PHE A 1 102 ? 4.637 22.125 16.047 1 98.5 102 PHE A O 1
ATOM 781 N N . VAL A 1 103 ? 4.973 19.938 15.75 1 98.62 103 VAL A N 1
ATOM 782 C CA . VAL A 1 103 ? 3.559 19.625 15.609 1 98.62 103 VAL A CA 1
ATOM 783 C C . VAL A 1 103 ? 2.818 19.969 16.906 1 98.62 103 VAL A C 1
ATOM 785 O O . VAL A 1 103 ? 1.764 20.609 16.859 1 98.62 103 VAL A O 1
ATOM 788 N N . ASN A 1 104 ? 3.41 19.625 18.016 1 97.81 104 ASN A N 1
ATOM 789 C CA . ASN A 1 104 ? 2.779 19.875 19.312 1 97.81 104 ASN A CA 1
ATOM 790 C C . ASN A 1 104 ? 2.617 21.375 19.562 1 97.81 104 ASN A C 1
ATOM 792 O O . ASN A 1 104 ? 1.619 21.797 20.141 1 97.81 104 ASN A O 1
ATOM 796 N N . SER A 1 105 ? 3.66 22.109 19.141 1 98.06 105 SER A N 1
ATOM 797 C CA . SER A 1 105 ? 3.57 23.562 19.312 1 98.06 105 SER A CA 1
ATOM 798 C C . SER A 1 105 ? 2.398 24.141 18.531 1 98.06 105 SER A C 1
ATOM 800 O O . SER A 1 105 ? 1.722 25.062 19 1 98.06 105 SER A O 1
ATOM 802 N N . ARG A 1 106 ? 2.146 23.594 17.359 1 96.94 106 ARG A N 1
ATOM 803 C CA . ARG A 1 106 ? 1.032 24.047 16.531 1 96.94 106 ARG A CA 1
ATOM 804 C C . ARG A 1 106 ? -0.305 23.641 17.141 1 96.94 106 ARG A C 1
ATOM 806 O O . ARG A 1 106 ? -1.27 24.422 17.109 1 96.94 106 ARG A O 1
ATOM 813 N N . VAL A 1 107 ? -0.365 22.469 17.656 1 96 107 VAL A N 1
ATOM 814 C CA . VAL A 1 107 ? -1.578 21.984 18.312 1 96 107 VAL A CA 1
ATOM 815 C C . VAL A 1 107 ? -1.904 22.875 19.516 1 96 107 VAL A C 1
ATOM 817 O O . VAL A 1 107 ? -3.061 23.25 19.719 1 96 107 VAL A O 1
ATOM 820 N N . LEU A 1 108 ? -0.86 23.219 20.25 1 95 108 LEU A N 1
ATOM 821 C CA . LEU A 1 108 ? -1.042 24.094 21.406 1 95 108 LEU A CA 1
ATOM 822 C C . LEU A 1 108 ? -1.545 25.469 20.984 1 95 108 LEU A C 1
ATOM 824 O O . LEU A 1 108 ? -2.439 26.031 21.625 1 95 108 LEU A O 1
ATOM 828 N N . LEU A 1 109 ? -1.017 25.938 19.906 1 94.56 109 LEU A N 1
ATOM 829 C CA . LEU A 1 109 ? -1.345 27.266 19.438 1 94.56 109 LEU A CA 1
ATOM 830 C C . LEU A 1 109 ? -2.771 27.328 18.891 1 94.56 109 LEU A C 1
ATOM 832 O O . LEU A 1 109 ? -3.383 28.391 18.844 1 94.56 109 LEU A O 1
ATOM 836 N N . ALA A 1 110 ? -3.318 26.203 18.469 1 94.5 110 ALA A N 1
ATOM 837 C CA . ALA A 1 110 ? -4.684 26.141 17.953 1 94.5 110 ALA A CA 1
ATOM 838 C C . ALA A 1 110 ? -5.699 26.422 19.047 1 94.5 110 ALA A C 1
ATOM 840 O O . ALA A 1 110 ? -6.867 26.703 18.766 1 94.5 110 ALA A O 1
ATOM 841 N N . GLU A 1 111 ? -5.391 26.281 20.344 1 92.69 111 GLU A N 1
ATOM 842 C CA . GLU A 1 111 ? -6.18 26.656 21.516 1 92.69 111 GLU A CA 1
ATOM 843 C C . GLU A 1 111 ? -7.574 26.047 21.469 1 92.69 111 GLU A C 1
ATOM 845 O O . GLU A 1 111 ? -8.578 26.734 21.625 1 92.69 111 GLU A O 1
ATOM 850 N N . GLY A 1 112 ? -7.586 24.812 21.125 1 91.81 112 GLY A N 1
ATOM 851 C CA . GLY A 1 112 ? -8.852 24.094 21.188 1 91.81 112 GLY A CA 1
ATOM 852 C C . GLY A 1 112 ? -9.602 24.125 19.859 1 91.81 112 GLY A C 1
ATOM 853 O O . GLY A 1 112 ? -10.562 23.375 19.672 1 91.81 112 GLY A O 1
ATOM 854 N N . SER A 1 113 ? -9.188 25 18.938 1 96.38 113 SER A N 1
ATOM 855 C CA . SER A 1 113 ? -9.75 24.953 17.594 1 96.38 113 SER A CA 1
ATOM 856 C C . SER A 1 113 ? -9.367 23.656 16.875 1 96.38 113 SER A C 1
ATOM 858 O O . SER A 1 113 ? -8.344 23.047 17.172 1 96.38 113 SER A O 1
ATOM 860 N N . PRO A 1 114 ? -10.234 23.234 15.93 1 97.44 114 PRO A N 1
ATOM 861 C CA . PRO A 1 114 ? -9.891 22 15.203 1 97.44 114 PRO A CA 1
ATOM 862 C C . PRO A 1 114 ? -8.578 22.125 14.43 1 97.44 114 PRO A C 1
ATOM 864 O O . PRO A 1 114 ? -8.289 23.188 13.859 1 97.44 114 PRO A O 1
ATOM 867 N N . ILE A 1 115 ? -7.777 21.047 14.461 1 98.38 115 ILE A N 1
ATOM 868 C CA . ILE A 1 115 ? -6.496 21.109 13.766 1 98.38 115 ILE A CA 1
ATOM 869 C C . ILE A 1 115 ? -6.25 19.781 13.039 1 98.38 115 ILE A C 1
ATOM 871 O O . ILE A 1 115 ? -6.539 18.703 13.578 1 98.38 115 ILE A O 1
ATOM 875 N N . ILE A 1 116 ? -5.75 19.906 11.828 1 98.69 116 ILE A N 1
ATOM 876 C CA . ILE A 1 116 ? -5.355 18.75 11.008 1 98.69 116 ILE A CA 1
ATOM 877 C C . ILE A 1 116 ? -3.832 18.672 10.93 1 98.69 116 ILE A C 1
ATOM 879 O O . ILE A 1 116 ? -3.166 19.688 10.664 1 98.69 116 ILE A O 1
ATOM 883 N N . VAL A 1 117 ? -3.295 17.578 11.234 1 98.88 117 VAL A N 1
ATOM 884 C CA . VAL A 1 117 ? -1.913 17.25 10.898 1 98.88 117 VAL A CA 1
ATOM 885 C C . VAL A 1 117 ? -1.881 16.344 9.664 1 98.88 117 VAL A C 1
ATOM 887 O O . VAL A 1 117 ? -2.482 15.273 9.656 1 98.88 117 VAL A O 1
ATOM 890 N N . GLU A 1 118 ? -1.258 16.812 8.617 1 98.81 118 GLU A N 1
ATOM 891 C CA . GLU A 1 118 ? -1.172 16.031 7.391 1 98.81 118 G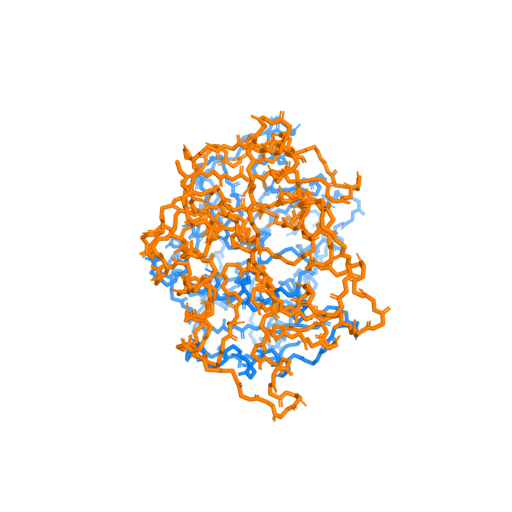LU A CA 1
ATOM 892 C C . GLU A 1 118 ? 0.2 15.375 7.246 1 98.81 118 GLU A C 1
ATOM 894 O O . GLU A 1 118 ? 1.225 16.062 7.27 1 98.81 118 GLU A O 1
ATOM 899 N N . GLY A 1 119 ? 0.23 14.055 7.078 1 98.44 119 GLY A N 1
ATOM 900 C CA . GLY A 1 119 ? 1.468 13.328 6.852 1 98.44 119 GLY A CA 1
ATOM 901 C C . GLY A 1 119 ? 1.949 13.398 5.414 1 98.44 119 GLY A C 1
ATOM 902 O O . GLY A 1 119 ? 1.318 14.047 4.578 1 98.44 119 GLY A O 1
ATOM 903 N N . ALA A 1 120 ? 3.1 12.773 5.188 1 97.56 120 ALA A N 1
ATOM 904 C CA . ALA A 1 120 ? 3.674 12.625 3.854 1 97.56 120 ALA A CA 1
ATOM 905 C C . ALA A 1 120 ? 3.723 11.156 3.432 1 97.56 120 ALA A C 1
ATOM 907 O O . ALA A 1 120 ? 4.039 10.281 4.242 1 97.56 120 ALA A O 1
ATOM 908 N N . GLY A 1 121 ? 3.355 10.914 2.184 1 96.94 121 GLY A N 1
ATOM 909 C CA . GLY A 1 121 ? 3.416 9.555 1.684 1 96.94 121 GLY A CA 1
ATOM 910 C C . GLY A 1 121 ? 2.395 8.633 2.326 1 96.94 121 GLY A C 1
ATOM 911 O O . GLY A 1 121 ? 1.268 9.055 2.607 1 96.94 121 GLY A O 1
ATOM 912 N N . GLY A 1 122 ? 2.734 7.398 2.494 1 98.25 122 GLY A N 1
ATOM 913 C CA . GLY A 1 122 ? 1.849 6.414 3.096 1 98.25 122 GLY A CA 1
ATOM 914 C C . GLY A 1 122 ? 2.086 6.227 4.582 1 98.25 122 GLY A C 1
ATOM 915 O O . GLY A 1 122 ? 3.004 6.824 5.148 1 98.25 122 GLY A O 1
ATOM 916 N N . ILE A 1 123 ? 1.282 5.375 5.176 1 98.62 123 ILE A N 1
ATOM 917 C CA . ILE A 1 123 ? 1.22 5.184 6.621 1 98.62 123 ILE A CA 1
ATOM 918 C C . ILE A 1 123 ? 2.564 4.672 7.133 1 98.62 123 ILE A C 1
ATOM 920 O O . ILE A 1 123 ? 2.963 4.977 8.258 1 98.62 123 ILE A O 1
ATOM 924 N N . MET A 1 124 ? 3.35 3.99 6.23 1 98.69 124 MET A N 1
ATOM 925 C CA . MET A 1 124 ? 4.633 3.436 6.648 1 98.69 124 MET A CA 1
ATOM 926 C C . MET A 1 124 ? 5.789 4.16 5.965 1 98.69 124 MET A C 1
ATOM 928 O O . MET A 1 124 ? 6.902 3.635 5.891 1 98.69 124 MET A O 1
ATOM 932 N N . SER A 1 125 ? 5.539 5.293 5.43 1 98.44 125 SER A N 1
ATOM 933 C CA . SER A 1 125 ? 6.609 6.105 4.859 1 98.44 125 SER A CA 1
ATOM 934 C C . SER A 1 125 ? 7.535 6.641 5.945 1 98.44 125 SER A C 1
ATOM 936 O O . SER A 1 125 ? 7.074 7.07 7.008 1 98.44 125 SER A O 1
ATOM 938 N N . PRO A 1 126 ? 8.828 6.664 5.703 1 98 126 PRO A N 1
ATOM 939 C CA . PRO A 1 126 ? 9.781 7.176 6.691 1 98 126 PRO A CA 1
ATOM 940 C C . PRO A 1 126 ? 9.656 8.68 6.906 1 98 126 PRO A C 1
ATOM 942 O O . PRO A 1 126 ? 9.523 9.438 5.941 1 98 126 PRO A O 1
ATOM 945 N N . VAL A 1 127 ? 9.625 9.039 8.156 1 97.75 127 VAL A N 1
ATOM 946 C CA . VAL A 1 127 ? 9.719 10.438 8.562 1 97.75 127 VAL A CA 1
ATOM 947 C C . VAL A 1 127 ? 11.18 10.836 8.734 1 97.75 127 VAL A C 1
ATOM 949 O O . VAL A 1 127 ? 11.633 11.836 8.18 1 97.75 127 VAL A O 1
ATOM 952 N N . THR A 1 128 ? 11.844 10.062 9.492 1 97.69 128 THR A N 1
ATOM 953 C CA . THR A 1 128 ? 13.289 10.086 9.664 1 97.69 128 THR A CA 1
ATOM 954 C C . THR A 1 128 ? 13.898 8.734 9.328 1 97.69 128 THR A C 1
ATOM 956 O O . THR A 1 128 ? 13.203 7.828 8.859 1 97.69 128 THR A O 1
ATOM 959 N N . ASP A 1 129 ? 15.195 8.547 9.602 1 96.12 129 ASP A N 1
ATOM 960 C CA . ASP A 1 129 ? 15.859 7.305 9.234 1 96.12 129 ASP A CA 1
ATOM 961 C C . ASP A 1 129 ? 15.5 6.184 10.211 1 96.12 129 ASP A C 1
ATOM 963 O O . ASP A 1 129 ? 15.828 5.02 9.969 1 96.12 129 ASP A O 1
ATOM 967 N N . ASN A 1 130 ? 14.719 6.559 11.289 1 96.5 130 ASN A N 1
ATOM 968 C CA . ASN A 1 130 ? 14.422 5.512 12.266 1 96.5 130 ASN A CA 1
ATOM 969 C C . ASN A 1 130 ? 12.969 5.574 12.727 1 96.5 130 ASN A C 1
ATOM 971 O O . ASN A 1 130 ? 12.562 4.832 13.625 1 96.5 130 ASN A O 1
ATOM 975 N N . LYS A 1 131 ? 12.203 6.512 12.164 1 98.44 131 LYS A N 1
ATOM 976 C CA . LYS A 1 131 ? 10.797 6.637 12.539 1 98.44 131 LYS A CA 1
ATOM 977 C C . LYS A 1 131 ? 9.906 6.734 11.305 1 98.44 131 LYS A C 1
ATOM 979 O O . LYS A 1 131 ? 10.258 7.406 10.328 1 98.44 131 LYS A O 1
ATOM 984 N N . LEU A 1 132 ? 8.781 6.09 11.367 1 98.69 132 LEU A N 1
ATOM 985 C CA . LEU A 1 132 ? 7.781 6.09 10.305 1 98.69 132 LEU A CA 1
ATOM 986 C C . LEU A 1 132 ? 6.629 7.031 10.648 1 98.69 132 LEU A C 1
ATOM 988 O O . LEU A 1 132 ? 6.492 7.465 11.789 1 98.69 132 LEU A O 1
ATOM 992 N N . HIS A 1 133 ? 5.836 7.367 9.648 1 98.75 133 HIS A N 1
ATOM 993 C CA . HIS A 1 133 ? 4.621 8.125 9.914 1 98.75 133 HIS A CA 1
ATOM 994 C C . HIS A 1 133 ? 3.725 7.398 10.906 1 98.75 133 HIS A C 1
ATOM 996 O O . HIS A 1 133 ? 3.037 8.031 11.711 1 98.75 133 HIS A O 1
ATOM 1002 N N . LEU A 1 134 ? 3.729 6.09 10.875 1 98.81 134 LEU A N 1
ATOM 1003 C CA . LEU A 1 134 ? 3.01 5.277 11.852 1 98.81 134 LEU A CA 1
ATOM 1004 C C . LEU A 1 134 ? 3.426 5.645 13.273 1 98.81 134 LEU A C 1
ATOM 1006 O O . LEU A 1 134 ? 2.574 5.797 14.156 1 98.81 134 LEU A O 1
ATOM 1010 N N . ASP A 1 135 ? 4.707 5.812 13.523 1 98.75 135 ASP A N 1
ATOM 1011 C CA . ASP A 1 135 ? 5.242 6.191 14.828 1 98.75 135 ASP A CA 1
ATOM 1012 C C . ASP A 1 135 ? 4.797 7.598 15.211 1 98.75 135 ASP A C 1
ATOM 1014 O O . ASP A 1 135 ? 4.48 7.859 16.375 1 98.75 135 ASP A O 1
ATOM 1018 N N . LEU A 1 136 ? 4.824 8.453 14.219 1 98.69 136 LEU A N 1
ATOM 1019 C CA . LEU A 1 136 ? 4.445 9.844 14.461 1 98.69 136 LEU A CA 1
ATOM 1020 C C . LEU A 1 136 ? 2.998 9.938 14.93 1 98.69 136 LEU A C 1
ATOM 1022 O O . LEU A 1 136 ? 2.699 10.625 15.906 1 98.69 136 LEU A O 1
ATOM 1026 N N . ILE A 1 137 ? 2.113 9.266 14.266 1 98.75 137 ILE A N 1
ATOM 1027 C CA . ILE A 1 137 ? 0.699 9.258 14.617 1 98.75 137 ILE A CA 1
ATOM 1028 C C . ILE A 1 137 ? 0.523 8.719 16.031 1 98.75 137 ILE A C 1
ATOM 1030 O O . ILE A 1 137 ? -0.2 9.305 16.844 1 98.75 137 ILE A O 1
ATOM 1034 N N . TYR A 1 138 ? 1.189 7.641 16.281 1 98.69 138 TYR A N 1
ATOM 1035 C CA . TYR A 1 138 ? 1.101 7.004 17.594 1 98.69 138 TYR A CA 1
ATOM 1036 C C . TYR A 1 138 ? 1.593 7.941 18.688 1 98.69 138 TYR A C 1
ATOM 1038 O O . TYR A 1 138 ? 0.926 8.117 19.703 1 98.69 138 TYR A O 1
ATOM 1046 N N . ASP A 1 139 ? 2.738 8.555 18.484 1 98.56 139 ASP A N 1
ATOM 1047 C CA . ASP A 1 139 ? 3.381 9.375 19.5 1 98.56 139 ASP A CA 1
ATOM 1048 C C . ASP A 1 139 ? 2.604 10.672 19.734 1 98.56 139 ASP A C 1
ATOM 1050 O O . ASP A 1 139 ? 2.609 11.211 20.844 1 98.56 139 ASP A O 1
ATOM 1054 N N . LEU A 1 140 ? 1.874 11.133 18.719 1 97.94 140 LEU A N 1
ATOM 1055 C CA . LEU A 1 140 ? 1.053 12.328 18.844 1 97.94 140 LEU A CA 1
ATOM 1056 C C . LEU A 1 140 ? -0.266 12.016 19.547 1 97.94 140 LEU A C 1
ATOM 1058 O O . LEU A 1 140 ? -0.989 12.922 19.969 1 97.94 140 LEU A O 1
ATOM 1062 N N . ALA A 1 141 ? -0.595 10.742 19.656 1 96.81 141 ALA A N 1
ATOM 1063 C CA . ALA A 1 141 ? -1.815 10.266 20.297 1 96.81 141 ALA A CA 1
ATOM 1064 C C . ALA A 1 141 ? -3.053 10.898 19.656 1 96.81 141 ALA A C 1
ATOM 1066 O O . ALA A 1 141 ? -3.984 11.289 20.375 1 96.81 141 ALA A O 1
ATOM 1067 N N . MET A 1 142 ? -3.049 11.047 18.406 1 96.44 142 MET A N 1
ATOM 1068 C CA . MET A 1 142 ? -4.164 11.625 17.656 1 96.44 142 MET A CA 1
ATOM 1069 C C . MET A 1 142 ? -4.949 10.547 16.922 1 96.44 142 MET A C 1
ATOM 1071 O O . MET A 1 142 ? -4.375 9.562 16.453 1 96.44 142 MET A O 1
ATOM 1075 N N . PRO A 1 143 ? -6.293 10.703 16.906 1 98 143 PRO A N 1
ATOM 1076 C CA . PRO A 1 143 ? -7.008 9.859 15.953 1 98 143 PRO A CA 1
ATOM 1077 C C . PRO A 1 143 ? -6.594 10.125 14.508 1 98 143 PRO A C 1
ATOM 1079 O O . PRO A 1 143 ? -6.129 11.219 14.188 1 98 143 PRO A O 1
ATOM 1082 N N . ALA A 1 144 ? -6.773 9.094 13.68 1 98.75 144 ALA A N 1
ATOM 1083 C CA . ALA A 1 144 ? -6.293 9.234 12.305 1 98.75 144 ALA A CA 1
ATOM 1084 C C . ALA A 1 144 ? -7.434 9.062 11.305 1 98.75 144 ALA A C 1
ATOM 1086 O O . ALA A 1 144 ? -8.422 8.375 11.586 1 98.75 144 ALA A O 1
ATOM 1087 N N . ILE A 1 145 ? -7.332 9.734 10.219 1 98.88 145 ILE A N 1
ATOM 1088 C CA . ILE A 1 145 ? -8.078 9.477 8.992 1 98.88 145 ILE A CA 1
ATOM 1089 C C . ILE A 1 145 ? -7.152 8.844 7.953 1 98.88 145 ILE A C 1
ATOM 1091 O O . ILE A 1 145 ? -6.055 9.352 7.699 1 98.88 145 ILE A O 1
ATOM 1095 N N . LEU A 1 146 ? -7.543 7.703 7.441 1 98.94 146 LEU A N 1
ATOM 1096 C CA . LEU A 1 146 ? -6.797 7.055 6.371 1 98.94 146 LEU A CA 1
ATOM 1097 C C . LEU A 1 146 ? -7.418 7.355 5.012 1 98.94 146 LEU A C 1
ATOM 1099 O O . LEU A 1 146 ? -8.578 7.012 4.766 1 98.94 146 LEU A O 1
ATOM 1103 N N . VAL A 1 147 ? -6.656 7.977 4.156 1 98.88 147 VAL A N 1
ATOM 1104 C CA . VAL A 1 147 ? -7.121 8.281 2.811 1 98.88 147 VAL A CA 1
ATOM 1105 C C . VAL A 1 147 ? -6.66 7.195 1.842 1 98.88 147 VAL A C 1
ATOM 1107 O O . VAL A 1 147 ? -5.508 6.762 1.895 1 98.88 147 VAL A O 1
ATOM 1110 N N . THR A 1 148 ? -7.543 6.719 1.022 1 98.31 148 THR A N 1
ATOM 1111 C CA . THR A 1 148 ? -7.25 5.789 -0.063 1 98.31 148 THR A CA 1
ATOM 1112 C C . THR A 1 148 ? -7.996 6.184 -1.332 1 98.31 148 THR A C 1
ATOM 1114 O O . THR A 1 148 ? -8.695 7.203 -1.356 1 98.31 148 THR A O 1
ATOM 1117 N N . ALA A 1 149 ? -7.703 5.469 -2.424 1 96.56 149 ALA A N 1
ATOM 1118 C CA . ALA A 1 149 ? -8.352 5.738 -3.707 1 96.56 149 ALA A CA 1
ATOM 1119 C C . ALA A 1 149 ? -8.664 4.438 -4.445 1 96.56 149 ALA A C 1
ATOM 1121 O O . ALA A 1 149 ? -8.094 3.389 -4.137 1 96.56 149 ALA A O 1
ATOM 1122 N N . ASN A 1 150 ? -9.625 4.582 -5.379 1 93.69 150 ASN A N 1
ATOM 1123 C CA . ASN A 1 150 ? -10.023 3.393 -6.129 1 93.69 150 ASN A CA 1
ATOM 1124 C C . ASN A 1 150 ? -9.102 3.15 -7.32 1 93.69 150 ASN A C 1
ATOM 1126 O O . ASN A 1 150 ? -9.312 3.715 -8.398 1 93.69 150 ASN A O 1
ATOM 1130 N N . TYR A 1 151 ? -8.148 2.41 -7.219 1 92.69 151 TYR A N 1
ATOM 1131 C CA . TYR A 1 151 ? -7.277 1.932 -8.289 1 92.69 151 TYR A CA 1
ATOM 1132 C C . TYR A 1 151 ? -7.016 0.437 -8.148 1 92.69 151 TYR A C 1
ATOM 1134 O O . TYR A 1 151 ? -7.297 -0.156 -7.109 1 92.69 151 TYR A O 1
ATOM 1142 N N . LEU A 1 152 ? -6.598 -0.15 -9.219 1 91.56 152 LEU A N 1
ATOM 1143 C CA . LEU A 1 152 ? -6.297 -1.577 -9.172 1 91.56 152 LEU A CA 1
ATOM 1144 C C . LEU A 1 152 ? -5.176 -1.866 -8.18 1 91.56 152 LEU A C 1
ATOM 1146 O O . LEU A 1 152 ? -4.07 -1.335 -8.312 1 91.56 152 LEU A O 1
ATOM 1150 N N . GLY A 1 153 ? -5.414 -2.619 -7.168 1 94.38 153 GLY A N 1
ATOM 1151 C CA . GLY A 1 153 ? -4.457 -2.92 -6.117 1 94.38 153 GLY A CA 1
ATOM 1152 C C . GLY A 1 153 ? -4.773 -2.227 -4.805 1 94.38 153 GLY A C 1
ATOM 1153 O O . GLY A 1 153 ? -4.199 -2.562 -3.766 1 94.38 153 GLY A O 1
ATOM 1154 N N . SER A 1 154 ? -5.754 -1.329 -4.836 1 96.25 154 SER A N 1
ATOM 1155 C CA . SER A 1 154 ? -6.039 -0.48 -3.686 1 96.25 154 SER A CA 1
ATOM 1156 C C . SER A 1 154 ? -6.598 -1.295 -2.523 1 96.25 154 SER A C 1
ATOM 1158 O O . SER A 1 154 ? -6.348 -0.975 -1.358 1 96.25 154 SER A O 1
ATOM 1160 N N . ILE A 1 155 ? -7.277 -2.383 -2.826 1 97.25 155 ILE A N 1
ATOM 1161 C CA . ILE A 1 155 ? -7.84 -3.203 -1.758 1 97.25 155 ILE A CA 1
ATOM 1162 C C . ILE A 1 155 ? -6.711 -3.754 -0.885 1 97.25 155 ILE A C 1
ATOM 1164 O O . ILE A 1 155 ? -6.75 -3.625 0.341 1 97.25 155 ILE A O 1
ATO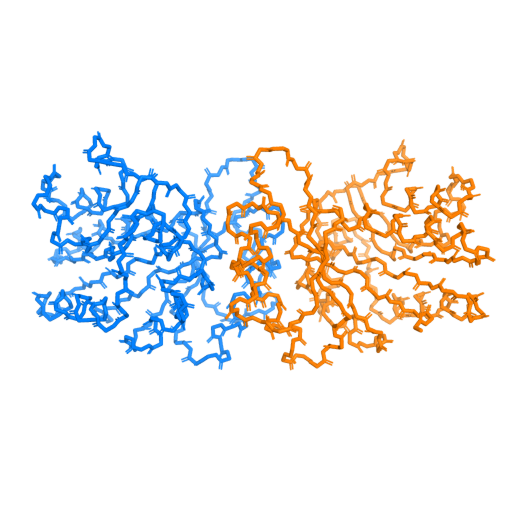M 1168 N N . SER A 1 156 ? -5.738 -4.289 -1.554 1 98.44 156 SER A N 1
ATOM 1169 C CA . SER A 1 156 ? -4.609 -4.859 -0.828 1 98.44 156 SER A CA 1
ATOM 1170 C C . SER A 1 156 ? -3.869 -3.791 -0.029 1 98.44 156 SER A C 1
ATOM 1172 O O . SER A 1 156 ? -3.539 -4 1.14 1 98.44 156 SER A O 1
ATOM 1174 N N . HIS A 1 157 ? -3.633 -2.666 -0.639 1 98.62 157 HIS A N 1
ATOM 1175 C CA . HIS A 1 157 ? -2.926 -1.579 0.029 1 98.62 157 HIS A CA 1
ATOM 1176 C C . HIS A 1 157 ? -3.705 -1.074 1.237 1 98.62 157 HIS A C 1
ATOM 1178 O O . HIS A 1 157 ? -3.125 -0.834 2.299 1 98.62 157 HIS A O 1
ATOM 1184 N N . THR A 1 158 ? -4.988 -0.935 1.083 1 98.75 158 THR A N 1
ATOM 1185 C CA . THR A 1 158 ? -5.836 -0.404 2.146 1 98.75 158 THR A CA 1
ATOM 1186 C C . THR A 1 158 ? -5.922 -1.386 3.311 1 98.75 158 THR A C 1
ATOM 1188 O O . THR A 1 158 ? -5.742 -1.002 4.469 1 98.75 158 THR A O 1
ATOM 1191 N N . LEU A 1 159 ? -6.152 -2.648 3.006 1 98.81 159 LEU A N 1
ATOM 1192 C CA . LEU A 1 159 ? -6.262 -3.648 4.062 1 98.81 159 LEU A CA 1
ATOM 1193 C C . LEU A 1 159 ? -4.941 -3.797 4.809 1 98.81 159 LEU A C 1
ATOM 1195 O O . LEU A 1 159 ? -4.93 -3.992 6.027 1 98.81 159 LEU A O 1
ATOM 1199 N N . SER A 1 160 ? -3.82 -3.701 4.094 1 98.88 160 SER A N 1
ATOM 1200 C CA . SER A 1 160 ? -2.514 -3.75 4.742 1 98.88 160 SER A CA 1
ATOM 1201 C C . SER A 1 160 ? -2.326 -2.572 5.691 1 98.88 160 SER A C 1
ATOM 1203 O O . SER A 1 160 ? -1.857 -2.746 6.82 1 98.88 160 SER A O 1
ATOM 1205 N N . ALA A 1 161 ? -2.691 -1.422 5.23 1 98.88 161 ALA A N 1
ATOM 1206 C CA . ALA A 1 161 ? -2.57 -0.222 6.055 1 98.88 161 ALA A CA 1
ATOM 1207 C C . ALA A 1 161 ? -3.438 -0.325 7.309 1 98.88 161 ALA A C 1
ATOM 1209 O O . ALA A 1 161 ? -2.992 0.013 8.406 1 98.88 161 ALA A O 1
ATOM 1210 N N . LEU A 1 162 ? -4.664 -0.802 7.133 1 98.81 162 LEU A N 1
ATOM 1211 C CA . LEU A 1 162 ? -5.582 -0.959 8.258 1 98.81 162 LEU A CA 1
ATOM 1212 C C . LEU A 1 162 ? -5.008 -1.915 9.297 1 98.81 162 LEU A C 1
ATOM 1214 O O . LEU A 1 162 ? -5.094 -1.655 10.5 1 98.81 162 LEU A O 1
ATOM 1218 N N . GLU A 1 163 ? -4.438 -2.971 8.836 1 98.56 163 GLU A N 1
ATOM 1219 C CA . GLU A 1 163 ? -3.863 -3.953 9.742 1 98.56 163 GLU A CA 1
ATOM 1220 C C . GLU A 1 163 ? -2.689 -3.363 10.523 1 98.56 163 GLU A C 1
ATOM 1222 O O . GLU A 1 163 ? -2.588 -3.547 11.742 1 98.56 163 GLU A O 1
ATOM 1227 N N . VAL A 1 164 ? -1.829 -2.654 9.844 1 98.5 164 VAL A N 1
ATOM 1228 C CA . VAL A 1 164 ? -0.648 -2.08 10.477 1 98.5 164 VAL A CA 1
ATOM 1229 C C . VAL A 1 164 ? -1.071 -1.041 11.516 1 98.5 164 VAL A C 1
ATOM 1231 O O . VAL A 1 164 ? -0.501 -0.974 12.602 1 98.5 164 VAL A O 1
ATOM 1234 N N . MET A 1 165 ? -2.068 -0.25 11.188 1 98.75 165 MET A N 1
ATOM 1235 C CA . MET A 1 165 ? -2.578 0.758 12.117 1 98.75 165 MET A CA 1
ATOM 1236 C C . MET A 1 165 ? -3.193 0.104 13.352 1 98.75 165 MET A C 1
ATOM 1238 O O . MET A 1 165 ? -2.932 0.526 14.477 1 98.75 165 MET A O 1
ATOM 1242 N N . SER A 1 166 ? -3.996 -0.931 13.102 1 98.44 166 SER A N 1
ATOM 1243 C CA . SER A 1 166 ? -4.648 -1.646 14.195 1 98.44 166 SER A CA 1
ATOM 1244 C C . SER A 1 166 ? -3.621 -2.271 15.133 1 98.44 166 SER A C 1
ATOM 1246 O O . SER A 1 166 ? -3.734 -2.15 16.359 1 98.44 166 SER A O 1
ATOM 1248 N N . ASN A 1 167 ? -2.652 -2.889 14.609 1 98.19 167 ASN A N 1
ATOM 1249 C CA . ASN A 1 167 ? -1.628 -3.562 15.398 1 98.19 167 ASN A CA 1
ATOM 1250 C C . ASN A 1 167 ? -0.829 -2.572 16.234 1 98.19 167 ASN A C 1
ATOM 1252 O O . ASN A 1 167 ? -0.396 -2.898 17.344 1 98.19 167 ASN A O 1
ATOM 1256 N N . LYS A 1 168 ? -0.593 -1.405 15.672 1 98.38 168 LYS A N 1
ATOM 1257 C CA . LYS A 1 168 ? 0.146 -0.375 16.391 1 98.38 168 LYS A CA 1
ATOM 1258 C C . LYS A 1 168 ? -0.715 0.26 17.484 1 98.38 168 LYS A C 1
ATOM 1260 O O . LYS A 1 168 ? -0.198 0.926 18.375 1 98.38 168 LYS A O 1
ATOM 1265 N N . GLY A 1 169 ? -2.025 0.111 17.391 1 98.31 169 GLY A N 1
ATOM 1266 C CA . GLY A 1 169 ? -2.943 0.7 18.344 1 98.31 169 GLY A CA 1
ATOM 1267 C C . GLY A 1 169 ? -3.381 2.104 17.969 1 98.31 169 GLY A C 1
ATOM 1268 O O . GLY A 1 169 ? -3.703 2.912 18.844 1 98.31 169 GLY A O 1
ATOM 1269 N N . ILE A 1 170 ? -3.387 2.438 16.672 1 98.44 170 ILE A N 1
ATOM 1270 C CA . ILE A 1 170 ? -3.826 3.748 16.203 1 98.44 170 ILE A CA 1
ATOM 1271 C C . ILE A 1 170 ? -5.352 3.816 16.219 1 98.44 170 ILE A C 1
ATOM 1273 O O . ILE A 1 170 ? -6.023 2.91 15.719 1 98.44 170 ILE A O 1
ATOM 1277 N N . VAL A 1 171 ? -5.859 4.844 16.844 1 97.88 171 VAL A N 1
ATOM 1278 C CA . VAL A 1 171 ? -7.297 5.082 16.781 1 97.88 171 VAL A CA 1
ATOM 1279 C C . VAL A 1 171 ? -7.676 5.621 15.398 1 97.88 171 VAL A C 1
ATOM 1281 O O . VAL A 1 171 ? -7.211 6.688 14.992 1 97.88 171 VAL A O 1
ATOM 1284 N N . LEU A 1 172 ? -8.445 4.855 14.664 1 98.5 172 LEU A N 1
ATOM 1285 C CA . LEU A 1 172 ? -8.883 5.234 13.328 1 98.5 172 LEU A CA 1
ATOM 1286 C C . LEU A 1 172 ? -10.289 5.82 13.359 1 98.5 172 LEU A C 1
ATOM 1288 O O . LEU A 1 172 ? -11.234 5.156 13.781 1 98.5 172 LEU A O 1
ATOM 1292 N N . GLU A 1 173 ? -10.383 7.074 12.945 1 98 173 GLU A N 1
ATOM 1293 C CA . GLU A 1 173 ? -11.703 7.707 12.891 1 98 173 GLU A CA 1
ATOM 1294 C C . GLU A 1 173 ? -12.516 7.18 11.711 1 98 173 GLU A C 1
ATOM 1296 O O . GLU A 1 173 ? -13.656 6.762 11.875 1 98 173 GLU A O 1
ATOM 1301 N N . ARG A 1 174 ? -11.906 7.199 10.531 1 98.56 174 ARG A N 1
ATOM 1302 C CA . ARG A 1 174 ? -12.57 6.754 9.305 1 98.56 174 ARG A CA 1
ATOM 1303 C C . ARG A 1 174 ? -11.562 6.566 8.172 1 98.56 174 ARG A C 1
ATOM 1305 O O . ARG A 1 174 ? -10.422 7.02 8.273 1 98.56 174 ARG A O 1
ATOM 1312 N N . VAL A 1 175 ? -12.039 5.852 7.191 1 98.88 175 VAL A N 1
ATOM 1313 C CA . VAL A 1 175 ? -11.359 5.754 5.906 1 98.88 175 VAL A CA 1
ATOM 1314 C C . VAL A 1 175 ? -12.078 6.613 4.871 1 98.88 175 VAL A C 1
ATOM 1316 O O . VAL A 1 175 ? -13.297 6.516 4.715 1 98.88 175 VAL A O 1
ATOM 1319 N N . VAL A 1 176 ? -11.297 7.457 4.207 1 98.69 176 VAL A N 1
ATOM 1320 C CA . VAL A 1 176 ? -11.875 8.297 3.162 1 98.69 176 VAL A CA 1
ATOM 1321 C C . VAL A 1 176 ? -11.383 7.824 1.794 1 98.69 176 VAL A C 1
ATOM 1323 O O . VAL A 1 176 ? -10.18 7.719 1.561 1 98.69 176 VAL A O 1
ATOM 1326 N N . VAL A 1 177 ? -12.328 7.539 0.903 1 98.19 177 VAL A N 1
ATOM 1327 C CA . VAL A 1 177 ? -12.008 7.105 -0.452 1 98.19 177 VAL A CA 1
ATOM 1328 C C . VAL A 1 177 ? -12.156 8.281 -1.419 1 98.19 177 VAL A C 1
ATOM 1330 O O . VAL A 1 177 ? -13.227 8.883 -1.514 1 98.19 177 VAL A O 1
ATOM 1333 N N . THR A 1 178 ? -11.008 8.547 -2.062 1 96.81 178 THR A N 1
ATOM 1334 C CA . THR A 1 178 ? -11.023 9.625 -3.049 1 96.81 178 THR A CA 1
ATOM 1335 C C . THR A 1 178 ? -11.031 9.055 -4.465 1 96.81 178 THR A C 1
ATOM 1337 O O . THR A 1 178 ? -10.953 7.836 -4.652 1 96.81 178 THR A O 1
ATOM 1340 N N . LYS A 1 179 ? -11.328 9.906 -5.457 1 92.69 179 LYS A N 1
ATOM 1341 C CA . LYS A 1 179 ? -11.281 9.578 -6.879 1 92.69 179 LYS A CA 1
ATOM 1342 C C . LYS A 1 179 ? -10.359 10.531 -7.633 1 92.69 179 LYS A C 1
ATOM 1344 O O . LYS A 1 179 ? -10.828 11.414 -8.352 1 92.69 179 LYS A O 1
ATOM 1349 N N . PRO A 1 180 ? -9.016 10.234 -7.492 1 86.44 180 PRO A N 1
ATOM 1350 C CA . PRO A 1 180 ? -8.07 11.188 -8.086 1 86.44 180 PRO A CA 1
ATOM 1351 C C . PRO A 1 180 ? -8.141 11.211 -9.609 1 86.44 180 PRO A C 1
ATOM 1353 O O . PRO A 1 180 ? -7.758 12.203 -10.234 1 86.44 180 PRO A O 1
ATOM 1356 N N . THR A 1 181 ? -8.531 10.023 -10.203 1 83.19 181 THR A N 1
ATOM 1357 C CA . THR A 1 181 ? -8.695 9.977 -11.648 1 83.19 181 THR A CA 1
ATOM 1358 C C . THR A 1 181 ? -10.039 9.359 -12.023 1 83.19 181 THR A C 1
ATOM 1360 O O . THR A 1 181 ? -10.648 8.656 -11.211 1 83.19 181 THR A O 1
ATOM 1363 N N . SER A 1 182 ? -10.453 9.664 -13.156 1 76.5 182 SER A N 1
ATOM 1364 C CA . SER A 1 182 ? -11.703 9.094 -13.656 1 76.5 182 SER A CA 1
ATOM 1365 C C . SER A 1 182 ? -11.477 7.699 -14.227 1 76.5 182 SER A C 1
ATOM 1367 O O . SER A 1 182 ? -12.438 6.965 -14.484 1 76.5 182 SER A O 1
ATOM 1369 N N . GLU A 1 183 ? -10.258 7.387 -14.328 1 78.5 183 GLU A N 1
ATOM 1370 C CA . GLU A 1 183 ? -9.898 6.145 -15.008 1 78.5 183 GLU A CA 1
ATOM 1371 C C . GLU A 1 183 ? -10.242 4.93 -14.156 1 78.5 183 GLU A C 1
ATOM 1373 O O . GLU A 1 183 ? -10.523 3.852 -14.68 1 78.5 183 GLU A O 1
ATOM 1378 N N . HIS A 1 184 ? -10.328 5.379 -12.93 1 75.81 184 HIS A N 1
ATOM 1379 C CA . HIS A 1 184 ? -10.539 4.254 -12.023 1 75.81 184 HIS A CA 1
ATOM 1380 C C . HIS A 1 184 ? -12 4.156 -11.602 1 75.81 184 HIS A C 1
ATOM 1382 O O . HIS A 1 184 ? -12.766 5.113 -11.758 1 75.81 184 HIS A O 1
ATOM 1388 N N . GLY A 1 185 ? -12.656 2.986 -11.414 1 77.81 185 GLY A N 1
ATOM 1389 C CA . GLY A 1 185 ? -14.039 2.705 -11.039 1 77.81 185 GLY A CA 1
ATOM 1390 C C . GLY A 1 185 ? -14.555 3.609 -9.938 1 77.81 185 GLY A C 1
ATOM 1391 O O . GLY A 1 185 ? -13.945 4.637 -9.633 1 77.81 185 GLY A O 1
ATOM 1392 N N . GLU A 1 186 ? -15.688 3.436 -9.477 1 86.19 186 GLU A N 1
ATOM 1393 C CA . GLU A 1 186 ? -16.391 4.254 -8.492 1 86.19 186 GLU A CA 1
ATOM 1394 C C . GLU A 1 186 ? -15.883 3.973 -7.082 1 86.19 186 GLU A C 1
ATOM 1396 O O . GLU A 1 186 ? -15.594 2.826 -6.738 1 86.19 186 GLU A O 1
ATOM 1401 N N . ALA A 1 187 ? -15.734 5.062 -6.305 1 92.25 187 ALA A N 1
ATOM 1402 C CA . ALA A 1 187 ? -15.32 4.973 -4.906 1 92.25 187 ALA A CA 1
ATOM 1403 C C . ALA A 1 187 ? -16.234 4.023 -4.129 1 92.25 187 ALA A C 1
ATOM 1405 O O . ALA A 1 187 ? -15.758 3.271 -3.27 1 92.25 187 ALA A O 1
ATOM 1406 N N . GLU A 1 188 ? -17.469 4.004 -4.484 1 93.19 188 GLU A N 1
ATOM 1407 C CA . GLU A 1 188 ? -18.453 3.191 -3.775 1 93.19 188 GLU A CA 1
ATOM 1408 C C . GLU A 1 188 ? -18.172 1.702 -3.955 1 93.19 188 GLU A C 1
ATOM 1410 O O . GLU A 1 188 ? -18.406 0.904 -3.049 1 93.19 188 GLU A O 1
ATOM 1415 N N . ALA A 1 189 ? -17.719 1.358 -5.105 1 91.44 189 ALA A N 1
ATOM 1416 C CA . ALA A 1 189 ? -17.391 -0.041 -5.367 1 91.44 189 ALA A CA 1
ATOM 1417 C C . ALA A 1 189 ? -16.25 -0.521 -4.469 1 91.44 189 ALA A C 1
ATOM 1419 O O . ALA A 1 189 ? -16.281 -1.646 -3.963 1 91.44 189 ALA A O 1
ATOM 1420 N N . LEU A 1 190 ? -15.242 0.352 -4.305 1 95.25 190 LEU A N 1
ATOM 1421 C CA . LEU A 1 190 ? -14.141 0.013 -3.412 1 95.25 190 LEU A CA 1
ATOM 1422 C C . LEU A 1 190 ? -14.625 -0.133 -1.975 1 95.25 190 LEU A C 1
ATOM 1424 O O . LEU A 1 190 ? -14.25 -1.077 -1.279 1 95.25 190 LEU A O 1
ATOM 1428 N N . ILE A 1 191 ? -15.477 0.78 -1.529 1 97.25 191 ILE A N 1
ATOM 1429 C CA . ILE A 1 191 ? -16 0.75 -0.168 1 97.25 191 ILE A CA 1
ATOM 1430 C C . ILE A 1 191 ? -16.766 -0.55 0.062 1 97.25 191 ILE A C 1
ATOM 1432 O O . ILE A 1 191 ? -16.594 -1.202 1.095 1 97.25 191 ILE A O 1
ATOM 1436 N N . GLU A 1 192 ? -17.562 -0.92 -0.884 1 95.38 192 GLU A N 1
ATOM 1437 C CA . GLU A 1 192 ? -18.328 -2.16 -0.779 1 95.38 192 GLU A CA 1
ATOM 1438 C C . GLU A 1 192 ? -17.406 -3.359 -0.58 1 95.38 192 GLU A C 1
ATOM 1440 O O . GLU A 1 192 ? -17.672 -4.223 0.261 1 95.38 192 GLU A O 1
ATOM 1445 N N . GLU A 1 193 ? -16.375 -3.385 -1.324 1 95.81 193 GLU A N 1
ATOM 1446 C CA . GLU A 1 193 ? -15.422 -4.48 -1.205 1 95.81 193 GLU A CA 1
ATOM 1447 C C . GLU A 1 193 ? -14.711 -4.445 0.144 1 95.81 193 GLU A C 1
ATOM 1449 O O . GLU A 1 193 ? -14.57 -5.477 0.803 1 95.81 193 GLU A O 1
ATOM 1454 N N . LEU A 1 194 ? -14.266 -3.268 0.54 1 97.88 194 LEU A N 1
ATOM 1455 C CA . LEU A 1 194 ? -13.508 -3.127 1.779 1 97.88 194 LEU A CA 1
ATOM 1456 C C . LEU A 1 194 ? -14.367 -3.471 2.986 1 97.88 194 LEU A C 1
ATOM 1458 O O . LEU A 1 194 ? -13.875 -4 3.982 1 97.88 194 LEU A O 1
ATOM 1462 N N . GLN A 1 195 ? -15.664 -3.238 2.924 1 97.44 195 GLN A N 1
ATOM 1463 C CA . GLN A 1 195 ? -16.594 -3.48 4.023 1 97.44 195 GLN A CA 1
ATOM 1464 C C . GLN A 1 195 ? -16.719 -4.973 4.32 1 97.44 195 GLN A C 1
ATOM 1466 O O . GLN A 1 195 ? -17.156 -5.359 5.41 1 97.44 195 GLN A O 1
ATOM 1471 N N . ARG A 1 196 ? -16.344 -5.801 3.412 1 95.94 196 ARG A N 1
ATOM 1472 C CA . ARG A 1 196 ? -16.344 -7.246 3.629 1 95.94 196 ARG A CA 1
ATOM 1473 C C . ARG A 1 196 ? -15.227 -7.652 4.594 1 95.94 196 ARG A C 1
ATOM 1475 O O . ARG A 1 196 ?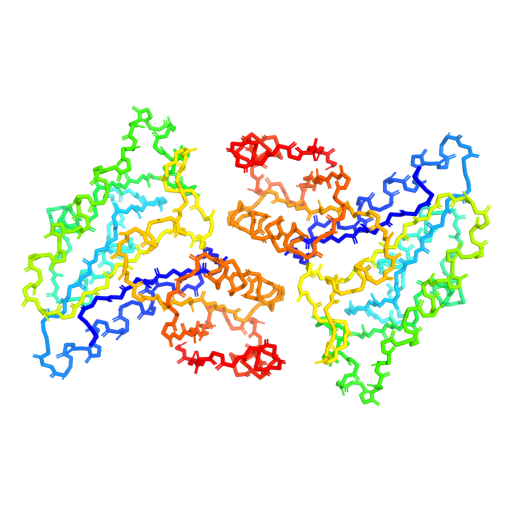 -15.273 -8.734 5.176 1 95.94 196 ARG A O 1
ATOM 1482 N N . TRP A 1 197 ? -14.289 -6.766 4.785 1 97.19 197 TRP A N 1
ATOM 1483 C CA . TRP A 1 197 ? -13.062 -7.16 5.465 1 97.19 197 TRP A CA 1
ATOM 1484 C C . TRP A 1 197 ? -12.852 -6.328 6.727 1 97.19 197 TRP A C 1
ATOM 1486 O O . TRP A 1 197 ? -12.023 -6.676 7.574 1 97.19 197 TRP A O 1
ATOM 1496 N N . SER A 1 198 ? -13.57 -5.23 6.797 1 96.31 198 SER A N 1
ATOM 1497 C CA . SER A 1 198 ? -13.352 -4.309 7.906 1 96.31 198 SER A CA 1
ATOM 1498 C C . SER A 1 198 ? -14.648 -3.586 8.281 1 96.31 198 SER A C 1
ATOM 1500 O O . SER A 1 198 ? -15.453 -3.254 7.406 1 96.31 198 SER A O 1
ATOM 1502 N N . ASP A 1 199 ? -14.828 -3.26 9.586 1 95.94 199 ASP A N 1
ATOM 1503 C CA . ASP A 1 199 ? -16.031 -2.588 10.07 1 95.94 199 ASP A CA 1
ATOM 1504 C C . ASP A 1 199 ? -15.758 -1.109 10.344 1 95.94 199 ASP A C 1
ATOM 1506 O O . ASP A 1 199 ? -16.562 -0.437 11 1 95.94 199 ASP A O 1
ATOM 1510 N N . VAL A 1 200 ? -14.656 -0.689 9.828 1 97.06 200 VAL A N 1
ATOM 1511 C CA . VAL A 1 200 ? -14.336 0.719 10.047 1 97.06 200 VAL A CA 1
ATOM 1512 C C . VAL A 1 200 ? -15.328 1.595 9.281 1 97.06 200 VAL A C 1
ATOM 1514 O O . VAL A 1 200 ? -16.047 1.11 8.398 1 97.06 200 VAL A O 1
ATOM 1517 N N . THR A 1 201 ? -15.398 2.881 9.664 1 97.94 201 THR A N 1
ATOM 1518 C CA . THR A 1 201 ? -16.266 3.828 8.961 1 97.94 201 THR A CA 1
ATOM 1519 C C . THR A 1 201 ? -15.625 4.273 7.648 1 97.94 201 THR A C 1
ATOM 1521 O O . THR A 1 201 ? -14.453 4.652 7.621 1 97.94 201 THR A O 1
ATOM 1524 N N . PHE A 1 202 ? -16.391 4.211 6.574 1 98.12 202 PHE A N 1
ATOM 1525 C CA . PHE A 1 202 ? -15.93 4.656 5.262 1 98.12 202 PHE A CA 1
ATOM 1526 C C . PHE A 1 202 ? -16.719 5.879 4.801 1 98.12 202 PHE A C 1
ATOM 1528 O O . PHE A 1 202 ? -17.906 6 5.078 1 98.12 202 PHE A O 1
ATOM 1535 N N . GLU A 1 203 ? -16.031 6.746 4.121 1 97.38 203 GLU A N 1
ATOM 1536 C CA . GLU A 1 203 ? -16.625 7.922 3.498 1 97.38 203 GLU A CA 1
ATOM 1537 C C . GLU A 1 203 ? -16.031 8.18 2.117 1 97.38 203 GLU A C 1
ATOM 1539 O O . GLU A 1 203 ? -14.875 7.832 1.858 1 97.38 203 GLU A O 1
ATOM 1544 N N . VAL A 1 204 ? -16.844 8.742 1.249 1 96.19 204 VAL A N 1
ATOM 1545 C CA . VAL A 1 204 ? -16.359 9.18 -0.053 1 96.19 204 VAL A CA 1
ATOM 1546 C C . VAL A 1 204 ? -16.078 10.68 -0.019 1 96.19 204 VAL A C 1
ATOM 1548 O O . VAL A 1 204 ? -16.844 11.453 0.562 1 96.19 204 VAL A O 1
ATOM 1551 N N . ALA A 1 205 ? -14.969 11.039 -0.545 1 93.5 205 ALA A N 1
ATOM 1552 C CA . ALA A 1 205 ? -14.672 12.461 -0.705 1 93.5 205 ALA A CA 1
ATOM 1553 C C . ALA A 1 205 ? -14.438 12.812 -2.172 1 93.5 205 ALA A C 1
ATOM 1555 O O . ALA A 1 205 ? -13.812 12.047 -2.908 1 93.5 205 ALA A O 1
ATOM 1556 N N . MET B 1 1 ? 14.141 -26.406 -0.594 1 58.84 1 MET B N 1
ATOM 1557 C CA . MET B 1 1 ? 12.883 -25.672 -0.65 1 58.84 1 MET B CA 1
ATOM 1558 C C . MET B 1 1 ? 12.078 -26.062 -1.889 1 58.84 1 MET B C 1
ATOM 1560 O O . MET B 1 1 ? 12.445 -25.703 -3.008 1 58.84 1 MET B O 1
ATOM 1564 N N . SER B 1 2 ? 10.984 -27.156 -1.833 1 82.38 2 SER B N 1
ATOM 1565 C CA . SER B 1 2 ? 10.336 -27.781 -2.982 1 82.38 2 SER B CA 1
ATOM 1566 C C . SER B 1 2 ? 9.164 -26.938 -3.48 1 82.38 2 SER B C 1
ATOM 1568 O O . SER B 1 2 ? 8.906 -26.875 -4.684 1 82.38 2 SER B O 1
ATOM 1570 N N . SER B 1 3 ? 8.602 -26.078 -2.547 1 95.5 3 SER B N 1
ATOM 1571 C CA . SER B 1 3 ? 7.434 -25.312 -2.957 1 95.5 3 SER B CA 1
ATOM 1572 C C . SER B 1 3 ? 7.492 -23.891 -2.41 1 95.5 3 SER B C 1
ATOM 1574 O O . SER B 1 3 ? 7.848 -23.688 -1.246 1 95.5 3 SER B O 1
ATOM 1576 N N . VAL B 1 4 ? 7.293 -22.906 -3.229 1 98.31 4 VAL B N 1
ATOM 1577 C CA . VAL B 1 4 ? 7.32 -21.516 -2.791 1 98.31 4 VAL B CA 1
ATOM 1578 C C . VAL B 1 4 ? 6.121 -20.766 -3.369 1 98.31 4 VAL B C 1
ATOM 1580 O O . VAL B 1 4 ? 5.703 -21.031 -4.5 1 98.31 4 VAL B O 1
ATOM 1583 N N . PHE B 1 5 ? 5.559 -19.891 -2.582 1 98.81 5 PHE B N 1
ATOM 1584 C CA . PHE B 1 5 ? 4.48 -19.016 -3.027 1 98.81 5 PHE B CA 1
ATOM 1585 C C . PHE B 1 5 ? 5.023 -17.641 -3.4 1 98.81 5 PHE B C 1
ATOM 1587 O O . PHE B 1 5 ? 5.703 -17 -2.6 1 98.81 5 PHE B O 1
ATOM 1594 N N . ILE B 1 6 ? 4.742 -17.188 -4.613 1 98.88 6 ILE B N 1
ATOM 1595 C CA . ILE B 1 6 ? 5.137 -15.844 -5.031 1 98.88 6 ILE B CA 1
ATOM 1596 C C . ILE B 1 6 ? 3.943 -14.898 -4.922 1 98.88 6 ILE B C 1
ATOM 1598 O O . ILE B 1 6 ? 2.934 -15.078 -5.609 1 98.88 6 ILE B O 1
ATOM 1602 N N . THR B 1 7 ? 4.031 -13.969 -4.035 1 98.81 7 THR B N 1
ATOM 1603 C CA . THR B 1 7 ? 3.066 -12.883 -3.869 1 98.81 7 THR B CA 1
ATOM 1604 C C . THR B 1 7 ? 3.721 -11.531 -4.137 1 98.81 7 THR B C 1
ATOM 1606 O O . THR B 1 7 ? 4.863 -11.469 -4.59 1 98.81 7 THR B O 1
ATOM 1609 N N . ALA B 1 8 ? 2.926 -10.406 -3.986 1 98.81 8 ALA B N 1
ATOM 1610 C CA . ALA B 1 8 ? 3.457 -9.086 -4.289 1 98.81 8 ALA B CA 1
ATOM 1611 C C . ALA B 1 8 ? 2.785 -8.016 -3.43 1 98.81 8 ALA B C 1
ATOM 1613 O O . ALA B 1 8 ? 1.804 -8.289 -2.738 1 98.81 8 ALA B O 1
ATOM 1614 N N . THR B 1 9 ? 3.391 -6.832 -3.457 1 98.38 9 THR B N 1
ATOM 1615 C CA . THR B 1 9 ? 2.783 -5.68 -2.803 1 98.38 9 THR B CA 1
ATOM 1616 C C . THR B 1 9 ? 1.587 -5.172 -3.604 1 98.38 9 THR B C 1
ATOM 1618 O O . THR B 1 9 ? 0.721 -4.48 -3.064 1 98.38 9 THR B O 1
ATOM 1621 N N . GLY B 1 10 ? 1.608 -5.453 -4.879 1 96 10 GLY B N 1
ATOM 1622 C CA . GLY B 1 10 ? 0.533 -4.965 -5.73 1 96 10 GLY B CA 1
ATOM 1623 C C . GLY B 1 10 ? 0.474 -5.66 -7.078 1 96 10 GLY B C 1
ATOM 1624 O O . GLY B 1 10 ? 1.062 -6.73 -7.254 1 96 10 GLY B O 1
ATOM 1625 N N . THR B 1 11 ? -0.273 -5.055 -7.992 1 92.75 11 THR B N 1
ATOM 1626 C CA . THR B 1 11 ? -0.491 -5.605 -9.328 1 92.75 11 THR B CA 1
ATOM 1627 C C . THR B 1 11 ? 0.544 -5.062 -10.312 1 92.75 11 THR B C 1
ATOM 1629 O O . THR B 1 11 ? 1.106 -3.988 -10.094 1 92.75 11 THR B O 1
ATOM 1632 N N . ASP B 1 12 ? 0.916 -5.863 -11.297 1 92.38 12 ASP B N 1
ATOM 1633 C CA . ASP B 1 12 ? 1.748 -5.477 -12.43 1 92.38 12 ASP B CA 1
ATOM 1634 C C . ASP B 1 12 ? 3.125 -5.008 -11.969 1 92.38 12 ASP B C 1
ATOM 1636 O O . ASP B 1 12 ? 3.656 -4.02 -12.477 1 92.38 12 ASP B O 1
ATOM 1640 N N . ILE B 1 13 ? 3.631 -5.711 -10.938 1 94.06 13 ILE B N 1
ATOM 1641 C CA . ILE B 1 13 ? 4.934 -5.258 -10.469 1 94.06 13 ILE B CA 1
ATOM 1642 C C . ILE B 1 13 ? 5.984 -6.336 -10.727 1 94.06 13 ILE B C 1
ATOM 1644 O O . ILE B 1 13 ? 7.129 -6.211 -10.297 1 94.06 13 ILE B O 1
ATOM 1648 N N . GLY B 1 14 ? 5.574 -7.469 -11.305 1 96.19 14 GLY B N 1
ATOM 1649 C CA . GLY B 1 14 ? 6.605 -8.367 -11.797 1 96.19 14 GLY B CA 1
ATOM 1650 C C . GLY B 1 14 ? 6.535 -9.75 -11.18 1 96.19 14 GLY B C 1
ATOM 1651 O O . GLY B 1 14 ? 7.523 -10.492 -11.18 1 96.19 14 GLY B O 1
ATOM 1652 N N . LYS B 1 15 ? 5.434 -10.195 -10.633 1 97.75 15 LYS B N 1
ATOM 1653 C CA . LYS B 1 15 ? 5.289 -11.539 -10.07 1 97.75 15 LYS B CA 1
ATOM 1654 C C . LYS B 1 15 ? 5.633 -12.609 -11.102 1 97.75 15 LYS B C 1
ATOM 1656 O O . LYS B 1 15 ? 6.48 -13.469 -10.852 1 97.75 15 LYS B O 1
ATOM 1661 N N . THR B 1 16 ? 4.957 -12.445 -12.242 1 97.88 16 THR B N 1
ATOM 1662 C CA . THR B 1 16 ? 5.125 -13.445 -13.297 1 97.88 16 THR B CA 1
ATOM 1663 C C . THR B 1 16 ? 6.551 -13.414 -13.836 1 97.88 16 THR B C 1
ATOM 1665 O O . THR B 1 16 ? 7.125 -14.469 -14.141 1 97.88 16 THR B O 1
ATOM 1668 N N . PHE B 1 17 ? 7.09 -12.219 -13.945 1 98.19 17 PHE B N 1
ATOM 1669 C CA . PHE B 1 17 ? 8.469 -12.07 -14.391 1 98.19 17 PHE B CA 1
ATOM 1670 C C . PHE B 1 17 ? 9.422 -12.812 -13.453 1 98.19 17 PHE B C 1
ATOM 1672 O O . PHE B 1 17 ? 10.281 -13.57 -13.914 1 98.19 17 PHE B O 1
ATOM 1679 N N . VAL B 1 18 ? 9.266 -12.625 -12.172 1 98.56 18 VAL B N 1
ATOM 1680 C CA . VAL B 1 18 ? 10.117 -13.266 -11.172 1 98.56 18 VAL B CA 1
ATOM 1681 C C . VAL B 1 18 ? 9.906 -14.773 -11.203 1 98.56 18 VAL B C 1
ATOM 1683 O O . VAL B 1 18 ? 10.875 -15.547 -11.172 1 98.56 18 VAL B O 1
ATOM 1686 N N . ALA B 1 19 ? 8.656 -15.234 -11.273 1 98.75 19 ALA B N 1
ATOM 1687 C CA . ALA B 1 19 ? 8.336 -16.656 -11.336 1 98.75 19 ALA B CA 1
ATOM 1688 C C . ALA B 1 19 ? 8.984 -17.312 -12.555 1 98.75 19 ALA B C 1
ATOM 1690 O O . ALA B 1 19 ? 9.617 -18.359 -12.445 1 98.75 19 ALA B O 1
ATOM 1691 N N . SER B 1 20 ? 8.844 -16.641 -13.688 1 98.75 20 SER B N 1
ATOM 1692 C CA . SER B 1 20 ? 9.398 -17.156 -14.93 1 98.75 20 SER B CA 1
ATOM 1693 C C . SER B 1 20 ? 10.914 -17.266 -14.859 1 98.75 20 SER B C 1
ATOM 1695 O O . SER B 1 20 ? 11.5 -18.25 -15.32 1 98.75 20 SER B O 1
ATOM 1697 N N . LYS B 1 21 ? 11.508 -16.266 -14.344 1 98.5 21 LYS B N 1
ATOM 1698 C CA . LYS B 1 21 ? 12.961 -16.281 -14.188 1 98.5 21 LYS B CA 1
ATOM 1699 C C . LYS B 1 21 ? 13.414 -17.453 -13.32 1 98.5 21 LYS B C 1
ATOM 1701 O O . LYS B 1 21 ? 14.383 -18.141 -13.656 1 98.5 21 LYS B O 1
ATOM 1706 N N . MET B 1 22 ? 12.734 -17.703 -12.266 1 98.38 22 MET B N 1
ATOM 1707 C CA . MET B 1 22 ? 13.07 -18.797 -11.367 1 98.38 22 MET B CA 1
ATOM 1708 C C . MET B 1 22 ? 12.891 -20.141 -12.062 1 98.38 22 MET B C 1
ATOM 1710 O O . MET B 1 22 ? 13.727 -21.031 -11.922 1 98.38 22 MET B O 1
ATOM 1714 N N . LEU B 1 23 ? 11.805 -20.266 -12.789 1 98.56 23 LEU B N 1
ATOM 1715 C CA . LEU B 1 23 ? 11.539 -21.5 -13.531 1 98.56 23 LEU B CA 1
ATOM 1716 C C . LEU B 1 23 ? 12.648 -21.766 -14.539 1 98.56 23 LEU B C 1
ATOM 1718 O O . LEU B 1 23 ? 13.148 -22.891 -14.633 1 98.56 23 LEU B O 1
ATOM 1722 N N . ASN B 1 24 ? 13.047 -20.719 -15.25 1 98.44 24 ASN B N 1
ATOM 1723 C CA . ASN B 1 24 ? 14.125 -20.844 -16.219 1 98.44 24 ASN B CA 1
ATOM 1724 C C . ASN B 1 24 ? 15.43 -21.266 -15.562 1 98.44 24 ASN B C 1
ATOM 1726 O O . ASN B 1 24 ? 16.141 -22.141 -16.078 1 98.44 24 ASN B O 1
ATOM 1730 N N . GLU B 1 25 ? 15.719 -20.625 -14.5 1 97.56 25 GLU B N 1
ATOM 1731 C CA . GLU B 1 25 ? 16.938 -20.953 -13.773 1 97.56 25 GLU B CA 1
ATOM 1732 C C . GLU B 1 25 ? 16.938 -22.406 -13.312 1 97.56 25 GLU B C 1
ATOM 1734 O O . GLU B 1 25 ? 17.953 -23.094 -13.398 1 97.56 25 GLU B O 1
ATOM 1739 N N . TRP B 1 26 ? 15.828 -22.891 -12.805 1 97.62 26 TRP B N 1
ATOM 1740 C CA . TRP B 1 26 ? 15.719 -24.281 -12.359 1 97.62 26 TRP B CA 1
ATOM 1741 C C . TRP B 1 26 ? 15.883 -25.234 -13.531 1 97.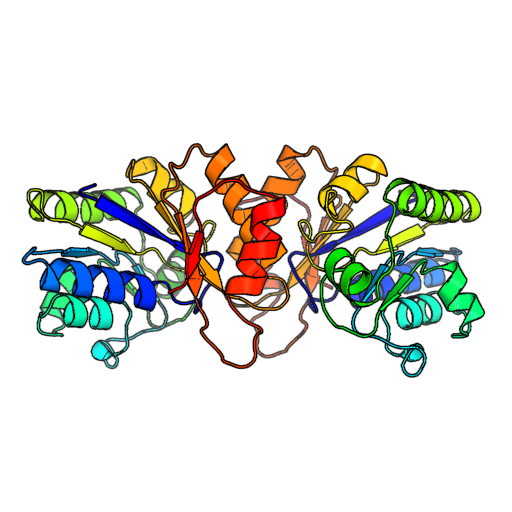62 26 TRP B C 1
ATOM 1743 O O . TRP B 1 26 ? 16.547 -26.266 -13.406 1 97.62 26 TRP B O 1
ATOM 1753 N N . ARG B 1 27 ? 15.328 -24.875 -14.617 1 97.5 27 ARG B N 1
ATOM 1754 C CA . ARG B 1 27 ? 15.469 -25.719 -15.805 1 97.5 27 ARG B CA 1
ATOM 1755 C C . ARG B 1 27 ? 16.922 -25.781 -16.25 1 97.5 27 ARG B C 1
ATOM 1757 O O . ARG B 1 27 ? 17.406 -26.844 -16.625 1 97.5 27 ARG B O 1
ATOM 1764 N N . GLU B 1 28 ? 17.531 -24.656 -16.234 1 97.31 28 GLU B N 1
ATOM 1765 C CA . GLU B 1 28 ? 18.938 -24.578 -16.609 1 97.31 28 GLU B CA 1
ATOM 1766 C C . GLU B 1 28 ? 19.797 -25.453 -15.68 1 97.31 28 GLU B C 1
ATOM 1768 O O . GLU B 1 28 ? 20.844 -25.938 -16.094 1 97.31 28 GLU B O 1
ATOM 1773 N N . GLN B 1 29 ? 19.344 -25.641 -14.531 1 96.81 29 GLN B N 1
ATOM 1774 C CA . GLN B 1 29 ? 20.047 -26.453 -13.547 1 96.81 29 GLN B CA 1
ATOM 1775 C C . GLN B 1 29 ? 19.703 -27.938 -13.711 1 96.81 29 GLN B C 1
ATOM 1777 O O . GLN B 1 29 ? 20.141 -28.766 -12.922 1 96.81 29 GLN B O 1
ATOM 1782 N N . GLY B 1 30 ? 18.812 -28.25 -14.617 1 96.06 30 GLY B N 1
ATOM 1783 C CA . GLY B 1 30 ? 18.469 -29.625 -14.914 1 96.06 30 GLY B CA 1
ATOM 1784 C C . GLY B 1 30 ? 17.297 -30.141 -14.094 1 96.06 30 GLY B C 1
ATOM 1785 O O . GLY B 1 30 ? 17.062 -31.344 -14.047 1 96.06 30 GLY B O 1
ATOM 1786 N N . LEU B 1 31 ? 16.625 -29.172 -13.508 1 96.06 31 LEU B N 1
ATOM 1787 C CA . LEU B 1 31 ? 15.453 -29.562 -12.742 1 96.06 31 LEU B CA 1
ATOM 1788 C C . LEU B 1 31 ? 14.203 -29.547 -13.609 1 96.06 31 LEU B C 1
ATOM 1790 O O . LEU B 1 31 ? 14.25 -29.109 -14.758 1 96.06 31 LEU B O 1
ATOM 1794 N N . ASN B 1 32 ? 13.078 -30.188 -13.156 1 95.88 32 ASN B N 1
ATOM 1795 C CA . ASN B 1 32 ? 11.773 -30.188 -13.812 1 95.88 32 ASN B CA 1
ATOM 1796 C C . ASN B 1 32 ? 10.742 -29.406 -13.008 1 95.88 32 ASN B C 1
ATOM 1798 O O . ASN B 1 32 ? 9.812 -30 -12.438 1 95.88 32 ASN B O 1
ATOM 1802 N N . PRO B 1 33 ? 10.898 -28.078 -13.023 1 97.94 33 PRO B N 1
ATOM 1803 C CA . PRO B 1 33 ? 10.047 -27.281 -12.141 1 97.94 33 PRO B CA 1
ATOM 1804 C C . PRO B 1 33 ? 8.609 -27.172 -12.641 1 97.94 33 PRO B C 1
ATOM 1806 O O . PRO B 1 33 ? 8.344 -27.391 -13.828 1 97.94 33 PRO B O 1
ATOM 1809 N N . HIS B 1 34 ? 7.688 -26.859 -11.758 1 98.25 34 HIS B N 1
ATOM 1810 C CA . HIS B 1 34 ? 6.27 -26.656 -12.031 1 98.25 34 HIS B CA 1
ATOM 1811 C C . HIS B 1 34 ? 5.797 -25.297 -11.531 1 98.25 34 HIS B C 1
ATOM 1813 O O . HIS B 1 34 ? 6.453 -24.688 -10.68 1 98.25 34 HIS B O 1
ATOM 1819 N N . ALA B 1 35 ? 4.75 -24.859 -12.133 1 98.69 35 ALA B N 1
ATOM 1820 C CA . ALA B 1 35 ? 4.102 -23.625 -11.656 1 98.69 35 ALA B CA 1
ATOM 1821 C C . ALA B 1 35 ? 2.586 -23.797 -11.625 1 98.69 35 ALA B C 1
ATOM 1823 O O . ALA B 1 35 ? 2.018 -24.547 -12.422 1 98.69 35 ALA B O 1
ATOM 1824 N N . VAL B 1 36 ? 2.023 -23.125 -10.695 1 98.62 36 VAL B N 1
ATOM 1825 C CA . VAL B 1 36 ? 0.571 -23.047 -10.586 1 98.62 36 VAL B CA 1
ATOM 1826 C C . VAL B 1 36 ? 0.139 -21.594 -10.398 1 98.62 36 VAL B C 1
ATOM 1828 O O . VAL B 1 36 ? 0.757 -20.859 -9.633 1 98.62 36 VAL B O 1
ATOM 1831 N N . LYS B 1 37 ? -0.759 -21.094 -11.148 1 98.5 37 LYS B N 1
ATOM 1832 C CA . LYS B 1 37 ? -1.486 -19.844 -11.055 1 98.5 37 LYS B CA 1
ATOM 1833 C C . LYS B 1 37 ? -2.986 -20.078 -10.914 1 98.5 37 LYS B C 1
ATOM 1835 O O . LYS B 1 37 ? -3.734 -19.953 -11.883 1 98.5 37 LYS B O 1
ATOM 1840 N N . PRO B 1 38 ? -3.412 -20.375 -9.688 1 98.25 38 PRO B N 1
ATOM 1841 C CA . PRO B 1 38 ? -4.766 -20.906 -9.547 1 98.25 38 PRO B CA 1
ATOM 1842 C C . PRO B 1 38 ? -5.84 -19.969 -10.07 1 98.25 38 PRO B C 1
ATOM 1844 O O . PRO B 1 38 ? -6.883 -20.422 -10.555 1 98.25 38 PRO B O 1
ATOM 1847 N N . LEU B 1 39 ? -5.574 -18.672 -9.922 1 97.5 39 LEU B N 1
ATOM 1848 C CA . LEU B 1 39 ? -6.566 -17.688 -10.32 1 97.5 39 LEU B CA 1
ATOM 1849 C C . LEU B 1 39 ? -5.91 -16.562 -11.109 1 97.5 39 LEU B C 1
ATOM 1851 O O . LEU B 1 39 ? -4.824 -16.094 -10.758 1 97.5 39 LEU B O 1
ATOM 1855 N N . MET B 1 40 ? -6.547 -16.203 -12.18 1 94.38 40 MET B N 1
ATOM 1856 C CA . MET B 1 40 ? -6.086 -15.023 -12.914 1 94.38 40 MET B CA 1
ATOM 1857 C C . MET B 1 40 ? -7.266 -14.211 -13.438 1 94.38 40 MET B C 1
ATOM 1859 O O . MET B 1 40 ? -8.336 -14.766 -13.695 1 94.38 40 MET B O 1
ATOM 1863 N N . SER B 1 41 ? -7.066 -12.945 -13.477 1 92.44 41 SER B N 1
ATOM 1864 C CA . SER B 1 41 ? -8.055 -12.047 -14.055 1 92.44 41 SER B CA 1
ATOM 1865 C C . SER B 1 41 ? -7.41 -11.078 -15.039 1 92.44 41 SER B C 1
ATOM 1867 O O . SER B 1 41 ? -6.188 -10.945 -15.078 1 92.44 41 SER B O 1
ATOM 1869 N N . GLY B 1 42 ? -8.242 -10.531 -15.93 1 90.31 42 GLY B N 1
ATOM 1870 C CA . GLY B 1 42 ? -7.75 -9.57 -16.906 1 90.31 42 GLY B CA 1
ATOM 1871 C C . GLY B 1 42 ? -7.367 -10.203 -18.234 1 90.31 42 GLY B C 1
ATOM 1872 O O . GLY B 1 42 ? -6.922 -9.508 -19.141 1 90.31 42 GLY B O 1
ATOM 1873 N N . PHE B 1 43 ? -7.457 -11.484 -18.266 1 85 43 PHE B N 1
ATOM 1874 C CA . PHE B 1 43 ? -7.121 -12.203 -19.5 1 85 43 PHE B CA 1
ATOM 1875 C C . PHE B 1 43 ? -8.242 -13.164 -19.875 1 85 43 PHE B C 1
ATOM 1877 O O . PHE B 1 43 ? -8.875 -13.766 -19.016 1 85 43 PHE B O 1
ATOM 1884 N N . GLY B 1 44 ? -8.492 -13.195 -21.234 1 80.19 44 GLY B N 1
ATOM 1885 C CA . GLY B 1 44 ? -9.43 -14.164 -21.781 1 80.19 44 GLY B CA 1
ATOM 1886 C C . GLY B 1 44 ? -8.766 -15.227 -22.625 1 80.19 44 GLY B C 1
ATOM 1887 O O . GLY B 1 44 ? -7.535 -15.281 -22.719 1 80.19 44 GLY B O 1
ATOM 1888 N N . GLU B 1 45 ? -9.578 -16.078 -23.219 1 84.31 45 GLU B N 1
ATOM 1889 C CA . GLU B 1 45 ? -9.125 -17.234 -23.984 1 84.31 45 GLU B CA 1
ATOM 1890 C C . GLU B 1 45 ? -8.32 -16.812 -25.203 1 84.31 45 GLU B C 1
ATOM 1892 O O . GLU B 1 45 ? -7.426 -17.531 -25.641 1 84.31 45 GLU B O 1
ATOM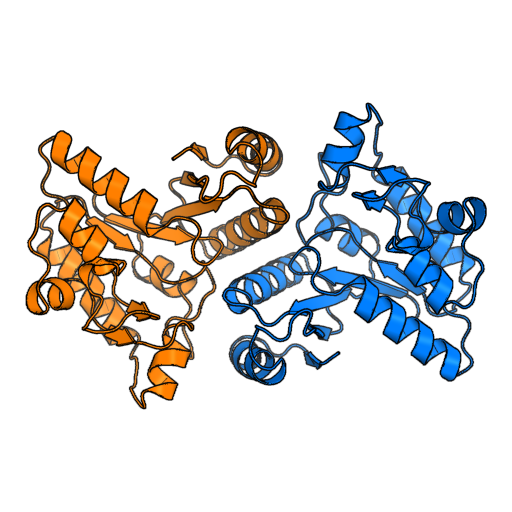 1897 N N . SER B 1 46 ? -8.516 -15.641 -25.609 1 86.25 46 SER B N 1
ATOM 1898 C CA . SER B 1 46 ? -7.859 -15.164 -26.828 1 86.25 46 SER B CA 1
ATOM 1899 C C . SER B 1 46 ? -6.469 -14.625 -26.531 1 86.25 46 SER B C 1
ATOM 1901 O O . SER B 1 46 ? -5.672 -14.406 -27.438 1 86.25 46 SER B O 1
ATOM 1903 N N . ASP B 1 47 ? -6.039 -14.523 -25.297 1 89.44 47 ASP B N 1
ATOM 1904 C CA . ASP B 1 47 ? -4.789 -13.875 -24.922 1 89.44 47 ASP B CA 1
ATOM 1905 C C . ASP B 1 47 ? -3.982 -14.75 -23.969 1 89.44 47 ASP B C 1
ATOM 1907 O O . ASP B 1 47 ? -3.275 -14.234 -23.094 1 89.44 47 ASP B O 1
ATOM 1911 N N . LEU B 1 48 ? -4.086 -16.031 -24.172 1 92.06 48 LEU B N 1
ATOM 1912 C CA . LEU B 1 48 ? -3.502 -16.953 -23.219 1 92.06 48 LEU B CA 1
ATOM 1913 C C . LEU B 1 48 ? -1.984 -16.812 -23.172 1 92.06 48 LEU B C 1
ATOM 1915 O O . LEU B 1 48 ? -1.379 -16.906 -22.094 1 92.06 48 LEU B O 1
ATOM 1919 N N . ALA B 1 49 ? -1.363 -16.562 -24.312 1 92.62 49 ALA B N 1
ATOM 1920 C CA . ALA B 1 49 ? 0.094 -16.484 -24.391 1 92.62 49 ALA B CA 1
ATOM 1921 C C . ALA B 1 49 ? 0.629 -15.32 -23.562 1 92.62 49 ALA B C 1
ATOM 1923 O O . ALA B 1 49 ? 1.711 -15.414 -22.984 1 92.62 49 ALA B O 1
ATOM 1924 N N . GLN B 1 50 ? -0.178 -14.289 -23.438 1 93.06 50 GLN B N 1
ATOM 1925 C CA . GLN B 1 50 ? 0.265 -13.102 -22.734 1 93.06 50 GLN B CA 1
ATOM 1926 C C . GLN B 1 50 ? -0.175 -13.133 -21.266 1 93.06 50 GLN B C 1
ATOM 1928 O O . GLN B 1 50 ? 0.213 -12.273 -20.469 1 93.06 50 GLN B O 1
ATOM 1933 N N . SER B 1 51 ? -0.941 -14.133 -20.922 1 95.88 51 SER B N 1
ATOM 1934 C CA . SER B 1 51 ? -1.425 -14.266 -19.562 1 95.88 51 SER B CA 1
ATOM 1935 C C . SER B 1 51 ? -0.318 -14.75 -18.625 1 95.88 51 SER B C 1
ATOM 1937 O O . SER B 1 51 ? 0.712 -15.25 -19.078 1 95.88 51 SER B O 1
ATOM 1939 N N . ASP B 1 52 ? -0.529 -14.586 -17.391 1 97.06 52 ASP B N 1
ATOM 1940 C CA . ASP B 1 52 ? 0.404 -15.102 -16.391 1 97.06 52 ASP B CA 1
ATOM 1941 C C . ASP B 1 52 ? 0.647 -16.594 -16.578 1 97.06 52 ASP B C 1
ATOM 1943 O O . ASP B 1 52 ? 1.795 -17.047 -16.641 1 97.06 52 ASP B O 1
ATOM 1947 N N . ALA B 1 53 ? -0.448 -17.344 -16.734 1 97.81 53 ALA B N 1
ATOM 1948 C CA . ALA B 1 53 ? -0.335 -18.781 -16.891 1 97.81 53 ALA B CA 1
ATOM 1949 C C . ALA B 1 53 ? 0.427 -19.141 -18.156 1 97.81 53 ALA B C 1
ATOM 1951 O O . ALA B 1 53 ? 1.231 -20.078 -18.172 1 97.81 53 ALA B O 1
ATOM 1952 N N . GLY B 1 54 ? 0.158 -18.391 -19.234 1 98 54 GLY B N 1
ATOM 1953 C CA . GLY B 1 54 ? 0.88 -18.609 -20.469 1 98 54 GLY B CA 1
ATOM 1954 C C . GLY B 1 54 ? 2.375 -18.391 -20.344 1 98 54 GLY B C 1
ATOM 1955 O O . GLY B 1 54 ? 3.174 -19.188 -20.828 1 98 54 GLY B O 1
ATOM 1956 N N . GLN B 1 55 ? 2.736 -17.359 -19.688 1 98.06 55 GLN B N 1
ATOM 1957 C CA . GLN B 1 55 ? 4.145 -17.047 -19.469 1 98.06 55 GLN B CA 1
ATOM 1958 C C . GLN B 1 55 ? 4.824 -18.094 -18.609 1 98.06 55 GLN B C 1
ATOM 1960 O O . GLN B 1 55 ? 5.984 -18.438 -18.828 1 98.06 55 GLN B O 1
ATOM 1965 N N . LEU B 1 56 ? 4.082 -18.594 -17.656 1 98.69 56 LEU B N 1
ATOM 1966 C CA . LEU B 1 56 ? 4.621 -19.641 -16.781 1 98.69 56 LEU B CA 1
ATOM 1967 C C . LEU B 1 56 ? 4.832 -20.938 -17.562 1 98.69 56 LEU B C 1
ATOM 1969 O O . LEU B 1 56 ? 5.859 -21.594 -17.406 1 98.69 56 LEU B O 1
ATOM 1973 N N . LEU B 1 57 ? 3.859 -21.281 -18.406 1 98.69 57 LEU B N 1
ATOM 1974 C CA . LEU B 1 57 ? 3.996 -22.469 -19.25 1 98.69 57 LEU B CA 1
ATOM 1975 C C . LEU B 1 57 ? 5.211 -22.344 -20.156 1 98.69 57 LEU B C 1
ATOM 1977 O O . LEU B 1 57 ? 6 -23.281 -20.281 1 98.69 57 LEU B O 1
ATOM 1981 N N . ALA B 1 58 ? 5.34 -21.172 -20.75 1 98.5 58 ALA B N 1
ATOM 1982 C CA . ALA B 1 58 ? 6.488 -20.938 -21.609 1 98.5 58 ALA B CA 1
ATOM 1983 C C . ALA B 1 58 ? 7.801 -21.109 -20.859 1 98.5 58 ALA B C 1
ATOM 1985 O O . ALA B 1 58 ? 8.734 -21.734 -21.359 1 98.5 58 ALA B O 1
ATOM 1986 N N . ALA B 1 59 ? 7.883 -20.609 -19.688 1 98.56 59 ALA B N 1
ATOM 1987 C CA . ALA B 1 59 ? 9.078 -20.703 -18.859 1 98.56 59 ALA B CA 1
ATOM 1988 C C . ALA B 1 59 ? 9.367 -22.156 -18.469 1 98.56 59 ALA B C 1
ATOM 1990 O O . ALA B 1 59 ? 10.523 -22.531 -18.266 1 98.56 59 ALA B O 1
ATOM 1991 N N . MET B 1 60 ? 8.32 -22.969 -18.375 1 98.12 60 MET B N 1
ATOM 1992 C CA . MET B 1 60 ? 8.461 -24.391 -18.047 1 98.12 60 MET B CA 1
ATOM 1993 C C . MET B 1 60 ? 8.805 -25.203 -19.281 1 98.12 60 MET B C 1
ATOM 1995 O O . MET B 1 60 ? 9.023 -26.422 -19.203 1 98.12 60 MET B O 1
ATOM 1999 N N . GLY B 1 61 ? 8.82 -24.516 -20.438 1 97.62 61 GLY B N 1
ATOM 2000 C CA . GLY B 1 61 ? 9.109 -25.203 -21.688 1 97.62 61 GLY B CA 1
ATOM 2001 C C . GLY B 1 61 ? 7.926 -25.984 -22.219 1 97.62 61 GLY B C 1
ATOM 2002 O O . GLY B 1 61 ? 8.102 -26.953 -22.953 1 97.62 61 GLY B O 1
ATOM 2003 N N . GLU B 1 62 ? 6.746 -25.625 -21.828 1 97.94 62 GLU B N 1
ATOM 2004 C CA . GLU B 1 62 ? 5.543 -26.328 -22.234 1 97.94 62 GLU B CA 1
ATOM 2005 C C . GLU B 1 62 ? 4.773 -25.547 -23.297 1 97.94 62 GLU B C 1
ATOM 2007 O O . GLU B 1 62 ? 4.898 -24.328 -23.391 1 97.94 62 GLU B O 1
ATOM 2012 N N . LYS B 1 63 ? 3.914 -26.25 -24.094 1 97.94 63 LYS B N 1
ATOM 2013 C CA . LYS B 1 63 ? 3.053 -25.594 -25.062 1 97.94 63 LYS B CA 1
ATOM 2014 C C . LYS B 1 63 ? 1.938 -24.812 -24.375 1 97.94 63 LYS B C 1
ATOM 2016 O O . LYS B 1 63 ? 1.394 -25.25 -23.359 1 97.94 63 LYS B O 1
ATOM 2021 N N . ILE B 1 64 ? 1.613 -23.703 -25 1 97.56 64 ILE B N 1
ATOM 2022 C CA . ILE B 1 64 ? 0.525 -22.875 -24.469 1 97.56 64 ILE B CA 1
ATOM 2023 C C . ILE B 1 64 ? -0.782 -23.25 -25.172 1 97.56 64 ILE B C 1
ATOM 2025 O O . ILE B 1 64 ? -1.093 -22.734 -26.234 1 97.56 64 ILE B O 1
ATOM 2029 N N . THR B 1 65 ? -1.535 -24.156 -24.578 1 96.44 65 THR B N 1
ATOM 2030 C CA . THR B 1 65 ? -2.85 -24.609 -25.031 1 96.44 65 THR B CA 1
ATOM 2031 C C . THR B 1 65 ? -3.885 -24.453 -23.922 1 96.44 65 THR B C 1
ATOM 2033 O O . THR B 1 65 ? -3.533 -24.375 -22.75 1 96.44 65 THR B O 1
ATOM 2036 N N . PRO B 1 66 ? -5.125 -24.312 -24.297 1 95.12 66 PRO B N 1
ATOM 2037 C CA . PRO B 1 66 ? -6.16 -24.234 -23.266 1 95.12 66 PRO B CA 1
ATOM 2038 C C . PRO B 1 66 ? -6.055 -25.375 -22.25 1 95.12 66 PRO B C 1
ATOM 2040 O O . PRO B 1 66 ? -6.258 -25.156 -21.047 1 95.12 66 PRO B O 1
ATOM 2043 N N . GLU B 1 67 ? -5.695 -26.531 -22.703 1 96.81 67 GLU B N 1
ATOM 2044 C CA . GLU B 1 67 ? -5.582 -27.688 -21.828 1 96.81 67 GLU B CA 1
ATOM 2045 C C . GLU B 1 67 ? -4.453 -27.516 -20.812 1 96.81 67 GLU B C 1
ATOM 2047 O O . GLU B 1 67 ? -4.629 -27.797 -19.625 1 96.81 67 GLU B O 1
ATOM 2052 N N . ASN B 1 68 ? -3.279 -27.062 -21.312 1 97.81 68 ASN B N 1
ATOM 2053 C CA . ASN B 1 68 ? -2.146 -26.844 -20.422 1 97.81 68 ASN B CA 1
ATOM 2054 C C . ASN B 1 68 ? -2.412 -25.703 -19.453 1 97.81 68 ASN B C 1
ATOM 2056 O O . ASN B 1 68 ? -1.986 -25.766 -18.297 1 97.81 68 ASN B O 1
ATOM 2060 N N . VAL B 1 69 ? -3.102 -24.672 -19.938 1 97.69 69 VAL B N 1
ATOM 2061 C CA . VAL B 1 69 ? -3.459 -23.562 -19.047 1 97.69 69 VAL B CA 1
ATOM 2062 C C . VAL B 1 69 ? -4.414 -24.047 -17.969 1 97.69 69 VAL B C 1
ATOM 2064 O O . VAL B 1 69 ? -4.246 -23.719 -16.781 1 97.69 69 VAL B O 1
ATOM 2067 N N . ASN B 1 70 ? -5.359 -24.938 -18.312 1 96.69 70 ASN B N 1
ATOM 2068 C CA . ASN B 1 70 ? -6.305 -25.484 -17.359 1 96.69 70 ASN B CA 1
ATOM 2069 C C . ASN B 1 70 ? -5.598 -26.312 -16.281 1 96.69 70 ASN B C 1
ATOM 2071 O O . ASN B 1 70 ? -6.062 -26.375 -15.141 1 96.69 70 ASN B O 1
ATOM 2075 N N . ARG B 1 71 ? -4.535 -26.844 -16.656 1 97.88 71 ARG B N 1
ATOM 2076 C CA . ARG B 1 71 ? -3.779 -27.688 -15.734 1 97.88 71 ARG B CA 1
ATOM 2077 C C . ARG B 1 71 ? -3.184 -26.859 -14.602 1 97.88 71 ARG B C 1
ATOM 2079 O O . ARG B 1 71 ? -3.064 -27.328 -13.477 1 97.88 71 ARG B O 1
ATOM 2086 N N . ILE B 1 72 ? -2.877 -25.594 -14.906 1 98.38 72 ILE B N 1
ATOM 2087 C CA . ILE B 1 72 ? -2.152 -24.844 -13.875 1 98.38 72 ILE B CA 1
ATOM 2088 C C . ILE B 1 72 ? -2.982 -23.656 -13.422 1 98.38 72 ILE B C 1
ATOM 2090 O O . ILE B 1 72 ? -2.566 -22.891 -12.539 1 98.38 72 ILE B O 1
ATOM 2094 N N . CYS B 1 73 ? -4.113 -23.406 -13.992 1 98 73 CYS B N 1
ATOM 2095 C CA . CYS B 1 73 ? -5.004 -22.297 -13.672 1 98 73 CYS B CA 1
ATOM 2096 C C . CYS B 1 73 ? -6.445 -22.781 -13.539 1 98 73 CYS B C 1
ATOM 2098 O O . CYS B 1 73 ? -7.078 -23.141 -14.539 1 98 73 CYS B O 1
ATOM 2100 N N . MET B 1 74 ? -6.926 -22.734 -12.367 1 97.12 74 MET B N 1
ATOM 2101 C CA . MET B 1 74 ? -8.25 -23.266 -12.055 1 97.12 74 MET B CA 1
ATOM 2102 C C . MET B 1 74 ? -9.344 -22.391 -12.664 1 97.12 74 MET B C 1
ATOM 2104 O O . MET B 1 74 ? -10.328 -22.906 -13.203 1 97.12 74 MET B O 1
ATOM 2108 N N . ARG B 1 75 ? -9.156 -21.078 -12.492 1 95.81 75 ARG B N 1
ATOM 2109 C CA . ARG B 1 75 ? -10.141 -20.125 -13 1 95.81 75 ARG B CA 1
ATOM 2110 C C . ARG B 1 75 ? -9.461 -18.891 -13.586 1 95.81 75 ARG B C 1
ATOM 2112 O O . ARG B 1 75 ? -8.453 -18.422 -13.062 1 95.81 75 ARG B O 1
ATOM 2119 N N . ARG B 1 76 ? -10.023 -18.438 -14.633 1 94.19 76 ARG B N 1
ATOM 2120 C CA . ARG B 1 76 ? -9.57 -17.203 -15.258 1 94.19 76 ARG B CA 1
ATOM 2121 C C . ARG B 1 76 ? -10.758 -16.359 -15.711 1 94.19 76 ARG B C 1
ATOM 2123 O O . ARG B 1 76 ? -11.781 -16.891 -16.141 1 94.19 76 ARG B O 1
ATOM 2130 N N . TYR B 1 77 ? -10.57 -15.016 -15.539 1 93.44 77 TYR B N 1
ATOM 2131 C CA . TYR B 1 77 ? -11.633 -14.062 -15.844 1 93.44 77 TYR B CA 1
ATOM 2132 C C . TYR B 1 77 ? -11.125 -12.938 -16.734 1 93.44 77 TYR B C 1
ATOM 2134 O O . TYR B 1 77 ? -9.953 -12.57 -16.672 1 93.44 77 TYR B O 1
ATOM 2142 N N . GLU B 1 78 ? -11.961 -12.359 -17.5 1 91.75 78 GLU B N 1
ATOM 2143 C CA . GLU B 1 78 ? -11.578 -11.305 -18.422 1 91.75 78 GLU B CA 1
ATOM 2144 C C . GLU B 1 78 ? -11.398 -9.969 -17.703 1 91.75 78 GLU B C 1
ATOM 2146 O O . GLU B 1 78 ? -10.5 -9.195 -18.031 1 91.75 78 GLU B O 1
ATOM 2151 N N . LYS B 1 79 ? -12.266 -9.656 -16.75 1 91.25 79 LYS B N 1
ATOM 2152 C CA . LYS B 1 79 ? -12.219 -8.367 -16.062 1 91.25 79 LYS B CA 1
ATOM 2153 C C . LYS B 1 79 ? -10.984 -8.258 -15.18 1 91.25 79 LYS B C 1
ATOM 2155 O O . LYS B 1 79 ? -10.703 -9.164 -14.383 1 91.25 79 LYS B O 1
ATOM 2160 N N . PRO B 1 80 ? -10.25 -7.23 -15.312 1 91.38 80 PRO B N 1
ATOM 2161 C CA . PRO B 1 80 ? -9.016 -7.062 -14.539 1 91.38 80 PRO B CA 1
ATOM 2162 C C . PRO B 1 80 ? -9.281 -6.562 -13.117 1 91.38 80 PRO B C 1
ATOM 2164 O O . PRO B 1 80 ? -8.953 -5.418 -12.789 1 91.38 80 PRO B O 1
ATOM 2167 N N . VAL B 1 81 ? -9.922 -7.316 -12.273 1 92.94 81 VAL B N 1
ATOM 2168 C CA . VAL B 1 81 ? -10.211 -7.062 -10.867 1 92.94 81 VAL B CA 1
ATOM 2169 C C . VAL B 1 81 ? -9.789 -8.266 -10.023 1 92.94 81 VAL B C 1
ATOM 2171 O O . VAL B 1 81 ? -9.289 -9.258 -10.555 1 92.94 81 VAL B O 1
ATOM 2174 N N . ALA B 1 82 ? -9.891 -8.18 -8.781 1 94.69 82 ALA B N 1
ATOM 2175 C CA . ALA B 1 82 ? -9.531 -9.281 -7.898 1 94.69 82 ALA B CA 1
ATOM 2176 C C . ALA B 1 82 ? -10.359 -10.523 -8.211 1 94.69 82 ALA B C 1
ATOM 2178 O O . ALA B 1 82 ? -11.5 -10.422 -8.664 1 94.69 82 ALA B O 1
ATOM 2179 N N . PRO B 1 83 ? -9.844 -11.695 -7.91 1 95.75 83 PRO B N 1
ATOM 2180 C CA . PRO B 1 83 ? -10.508 -12.945 -8.289 1 95.75 83 PRO B CA 1
ATOM 2181 C C . PRO B 1 83 ? -11.93 -13.047 -7.75 1 95.75 83 PRO B C 1
ATOM 2183 O O . PRO B 1 83 ? -12.836 -13.477 -8.469 1 95.75 83 PRO B O 1
ATOM 2186 N N . ASN B 1 84 ? -12.156 -12.625 -6.516 1 96.62 84 ASN B N 1
ATOM 2187 C CA . ASN B 1 84 ? -13.492 -12.727 -5.934 1 96.62 84 ASN B CA 1
ATOM 2188 C C . ASN B 1 84 ? -14.492 -11.852 -6.684 1 96.62 84 ASN B C 1
ATOM 2190 O O . ASN B 1 84 ? -15.594 -12.305 -7 1 96.62 84 ASN B O 1
ATOM 2194 N N . GLN B 1 85 ? -14.102 -10.633 -6.969 1 94.88 85 GLN B N 1
ATOM 2195 C CA . GLN B 1 85 ? -14.961 -9.711 -7.703 1 94.88 85 GLN B CA 1
ATOM 2196 C C . GLN B 1 85 ? -15.227 -10.219 -9.117 1 94.88 85 GLN B C 1
ATOM 2198 O O . GLN B 1 85 ? -16.359 -10.164 -9.602 1 94.88 85 GLN B O 1
ATOM 2203 N N . ALA B 1 86 ? -14.172 -10.68 -9.805 1 94.62 86 ALA B N 1
ATOM 2204 C CA . ALA B 1 86 ? -14.305 -11.219 -11.156 1 94.62 86 ALA B CA 1
ATOM 2205 C C . ALA B 1 86 ? -15.273 -12.398 -11.188 1 94.62 86 ALA B C 1
ATOM 2207 O O . ALA B 1 86 ? -16.109 -12.5 -12.086 1 94.62 86 ALA B O 1
ATOM 2208 N N . ALA B 1 87 ? -15.133 -13.289 -10.195 1 95.5 87 ALA B N 1
ATOM 2209 C CA . ALA B 1 87 ? -16 -14.461 -10.094 1 95.5 87 ALA B CA 1
ATOM 2210 C C . ALA B 1 87 ? -17.453 -14.047 -9.898 1 95.5 87 ALA B C 1
ATOM 2212 O O . ALA B 1 87 ? -18.359 -14.578 -10.562 1 95.5 87 ALA B O 1
ATOM 2213 N N . ARG B 1 88 ? -17.703 -13.07 -8.977 1 94.56 88 ARG B N 1
ATOM 2214 C CA . ARG B 1 88 ? -19.047 -12.57 -8.75 1 94.56 88 ARG B CA 1
ATOM 2215 C C . ARG B 1 88 ? -19.656 -12.016 -10.031 1 94.56 88 ARG B C 1
ATOM 2217 O O . ARG B 1 88 ? -20.812 -12.305 -10.359 1 94.56 88 ARG B O 1
ATOM 2224 N N . GLU B 1 89 ? -18.891 -11.219 -10.711 1 92.94 89 GLU B N 1
ATOM 2225 C CA . GLU B 1 89 ? -19.375 -10.578 -11.93 1 92.94 89 GLU B CA 1
ATOM 2226 C C . GLU B 1 89 ? -19.672 -11.609 -13.016 1 92.94 89 GLU B C 1
ATOM 2228 O O . GLU B 1 89 ? -20.547 -11.391 -13.859 1 92.94 89 GLU B O 1
ATOM 2233 N N . ALA B 1 90 ? -18.953 -12.711 -13.016 1 92.88 90 ALA B N 1
ATOM 2234 C CA . ALA B 1 90 ? -19.156 -13.797 -13.969 1 92.88 90 ALA B CA 1
ATOM 2235 C C . ALA B 1 90 ? -20.203 -14.781 -13.469 1 92.88 90 ALA B C 1
ATOM 2237 O O . ALA B 1 90 ? -20.453 -15.82 -14.086 1 92.88 90 ALA B O 1
ATOM 2238 N N . ASN B 1 91 ? -20.844 -14.453 -12.281 1 94.88 91 ASN B N 1
ATOM 2239 C CA . ASN B 1 91 ? -21.844 -15.305 -11.648 1 94.88 91 ASN B CA 1
ATOM 2240 C C . ASN B 1 91 ? -21.297 -16.703 -11.375 1 94.88 91 ASN B C 1
ATOM 2242 O O . ASN B 1 91 ? -21.984 -17.703 -11.625 1 94.88 91 ASN B O 1
ATOM 2246 N N . GLN B 1 92 ? -20.094 -16.688 -11 1 92.69 92 GLN B N 1
ATOM 2247 C CA . GLN B 1 92 ? -19.422 -17.938 -10.633 1 92.69 92 GLN B CA 1
ATOM 2248 C C . GLN B 1 92 ? -19.016 -17.938 -9.164 1 92.69 92 GLN B C 1
ATOM 2250 O O . GLN B 1 92 ? -18.766 -16.875 -8.594 1 92.69 92 GLN B O 1
ATOM 2255 N N . ALA B 1 93 ? -19.078 -19.062 -8.602 1 88.25 93 ALA B N 1
ATOM 2256 C CA . ALA B 1 93 ? -18.656 -19.188 -7.203 1 88.25 93 ALA B CA 1
ATOM 2257 C C . ALA B 1 93 ? -17.203 -19.641 -7.109 1 88.25 93 ALA B C 1
ATOM 2259 O O . ALA B 1 93 ? -16.781 -20.516 -7.871 1 88.25 93 ALA B O 1
ATOM 2260 N N . LEU B 1 94 ? -16.453 -19 -6.348 1 94 94 LEU B N 1
ATOM 2261 C CA . LEU B 1 94 ? -15.125 -19.469 -5.977 1 94 94 LEU B CA 1
ATOM 2262 C C . LEU B 1 94 ? -15.133 -20.062 -4.566 1 94 94 LEU B C 1
ATOM 2264 O O . LEU B 1 94 ? -15.414 -19.344 -3.598 1 94 94 LEU B O 1
ATOM 2268 N N . ASP B 1 95 ? -14.945 -21.344 -4.531 1 96.62 95 ASP B N 1
ATOM 2269 C CA . ASP B 1 95 ? -14.867 -22.031 -3.244 1 96.62 95 ASP B CA 1
ATOM 2270 C C . ASP B 1 95 ? -13.422 -22.141 -2.77 1 96.62 95 ASP B C 1
ATOM 2272 O O . ASP B 1 95 ? -12.562 -22.641 -3.498 1 96.62 95 ASP B O 1
ATOM 2276 N N . TYR B 1 96 ? -13.172 -21.734 -1.589 1 98.38 96 TYR B N 1
ATOM 2277 C CA . TYR B 1 96 ? -11.82 -21.672 -1.049 1 98.38 96 TYR B CA 1
ATOM 2278 C C . TYR B 1 96 ? -11.211 -23.062 -0.927 1 98.38 96 TYR B C 1
ATOM 2280 O O . TYR B 1 96 ? -10.031 -23.266 -1.236 1 98.38 96 TYR B O 1
ATOM 2288 N N . ASP B 1 97 ? -11.992 -24 -0.489 1 98.19 97 ASP B N 1
ATOM 2289 C CA . ASP B 1 97 ? -11.5 -25.359 -0.338 1 98.19 97 ASP B CA 1
ATOM 2290 C C . ASP B 1 97 ? -11.133 -25.969 -1.691 1 98.19 97 ASP B C 1
ATOM 2292 O O . ASP B 1 97 ? -10.195 -26.766 -1.79 1 98.19 97 ASP B O 1
ATOM 2296 N N . ASP B 1 98 ? -11.898 -25.578 -2.707 1 98.12 98 ASP B N 1
ATOM 2297 C CA . ASP B 1 98 ? -11.578 -26.031 -4.055 1 98.12 98 ASP B CA 1
ATOM 2298 C C . ASP B 1 98 ? -10.242 -25.469 -4.527 1 98.12 98 ASP B C 1
ATOM 2300 O O . ASP B 1 98 ? -9.469 -26.172 -5.188 1 98.12 98 ASP B O 1
ATOM 2304 N N . ILE B 1 99 ? -9.977 -24.266 -4.207 1 98.56 99 ILE B N 1
ATOM 2305 C CA . ILE B 1 99 ? -8.727 -23.625 -4.578 1 98.56 99 ILE B CA 1
ATOM 2306 C C . ILE B 1 99 ? -7.559 -24.312 -3.877 1 98.56 99 ILE B C 1
ATOM 2308 O O . ILE B 1 99 ? -6.555 -24.641 -4.512 1 98.56 99 ILE B O 1
ATOM 2312 N N . LEU B 1 100 ? -7.715 -24.547 -2.58 1 98.56 100 LEU B N 1
ATOM 2313 C CA . LEU B 1 100 ? -6.688 -25.25 -1.817 1 98.56 100 LEU B CA 1
ATOM 2314 C C . LEU B 1 100 ? -6.422 -26.641 -2.398 1 98.56 100 LEU B C 1
ATOM 2316 O O . LEU B 1 100 ? -5.27 -27.031 -2.58 1 98.56 100 LEU B O 1
ATOM 2320 N N . ALA B 1 101 ? -7.512 -27.328 -2.725 1 98.5 101 ALA B N 1
ATOM 2321 C CA . ALA B 1 101 ? -7.398 -28.672 -3.273 1 98.5 101 ALA B CA 1
ATOM 2322 C C . ALA B 1 101 ? -6.68 -28.656 -4.617 1 98.5 101 ALA B C 1
ATOM 2324 O O . ALA B 1 101 ? -5.848 -29.516 -4.895 1 98.5 101 ALA B O 1
ATOM 2325 N N . PHE B 1 102 ? -7.023 -27.688 -5.387 1 98.5 102 PHE B N 1
ATOM 2326 C CA . PHE B 1 102 ? -6.398 -27.562 -6.699 1 98.5 102 PHE B CA 1
ATOM 2327 C C . PHE B 1 102 ? -4.895 -27.359 -6.566 1 98.5 102 PHE B C 1
ATOM 2329 O O . PHE B 1 102 ? -4.109 -28.062 -7.191 1 98.5 102 PHE B O 1
ATOM 2336 N N . VAL B 1 103 ? -4.457 -26.422 -5.734 1 98.56 103 VAL B N 1
ATOM 2337 C CA . VAL B 1 103 ? -3.043 -26.109 -5.555 1 98.56 103 VAL B CA 1
ATOM 2338 C C . VAL B 1 103 ? -2.322 -27.328 -4.969 1 98.56 103 VAL B C 1
ATOM 2340 O O . VAL B 1 103 ? -1.263 -27.734 -5.461 1 98.56 103 VAL B O 1
ATOM 2343 N N . ASN B 1 104 ? -2.941 -27.953 -3.998 1 97.81 104 ASN B N 1
ATOM 2344 C CA . ASN B 1 104 ? -2.332 -29.109 -3.348 1 97.81 104 ASN B CA 1
ATOM 2345 C C . ASN B 1 104 ? -2.168 -30.281 -4.32 1 97.81 104 ASN B C 1
ATOM 2347 O O . ASN B 1 104 ? -1.179 -31.016 -4.254 1 97.81 104 ASN B O 1
ATOM 2351 N N . SER B 1 105 ? -3.188 -30.438 -5.168 1 98.06 105 SER B N 1
ATOM 2352 C CA . SER B 1 105 ? -3.092 -31.5 -6.16 1 98.06 105 SER B CA 1
ATOM 2353 C C . SER B 1 105 ? -1.903 -31.281 -7.09 1 98.06 105 SER B C 1
ATOM 2355 O O . SER B 1 105 ? -1.228 -32.25 -7.473 1 98.06 105 SER B O 1
ATOM 2357 N N . ARG B 1 106 ? -1.635 -30.031 -7.422 1 97 106 ARG B N 1
ATOM 2358 C CA . ARG B 1 106 ? -0.502 -29.719 -8.289 1 97 106 ARG B CA 1
ATOM 2359 C C . ARG B 1 106 ? 0.82 -29.938 -7.562 1 97 106 ARG B C 1
ATOM 2361 O O . ARG B 1 106 ? 1.79 -30.406 -8.156 1 97 106 ARG B O 1
ATOM 2368 N N . VAL B 1 107 ? 0.86 -29.578 -6.336 1 96.06 107 VAL B N 1
ATOM 2369 C CA . VAL B 1 107 ? 2.059 -29.766 -5.527 1 96.06 107 VAL B CA 1
ATOM 2370 C C . VAL B 1 107 ? 2.369 -31.266 -5.418 1 96.06 107 VAL B C 1
ATOM 2372 O O . VAL B 1 107 ? 3.523 -31.672 -5.551 1 96.06 107 VAL B O 1
ATOM 2375 N N . LEU B 1 108 ? 1.311 -32.031 -5.211 1 95.06 108 LEU B N 1
ATOM 2376 C CA . LEU B 1 108 ? 1.478 -33.469 -5.117 1 95.06 108 LEU B CA 1
ATOM 2377 C C . LEU B 1 108 ? 1.998 -34.062 -6.43 1 95.06 108 LEU B C 1
ATOM 2379 O O . LEU B 1 108 ? 2.887 -34.906 -6.43 1 95.06 108 LEU B O 1
ATOM 2383 N N . LEU B 1 109 ? 1.495 -33.531 -7.504 1 94.69 109 LEU B N 1
ATOM 2384 C CA . LEU B 1 109 ? 1.841 -34.031 -8.828 1 94.69 109 LEU B CA 1
ATOM 2385 C C . LEU B 1 109 ? 3.277 -33.688 -9.188 1 94.69 109 LEU B C 1
ATOM 2387 O O . LEU B 1 109 ? 3.893 -34.344 -10.031 1 94.69 109 LEU B O 1
ATOM 2391 N N . ALA B 1 110 ? 3.824 -32.625 -8.586 1 94.62 110 ALA B N 1
ATOM 2392 C CA . ALA B 1 110 ? 5.199 -32.188 -8.852 1 94.62 110 ALA B CA 1
ATOM 2393 C C . ALA B 1 110 ? 6.195 -33.219 -8.328 1 94.62 110 ALA B C 1
ATOM 2395 O O . ALA B 1 110 ? 7.371 -33.219 -8.703 1 94.62 110 ALA B O 1
ATOM 2396 N N . GLU B 1 111 ? 5.859 -34.125 -7.41 1 92.75 111 GLU B N 1
ATOM 2397 C CA . GLU B 1 111 ? 6.633 -35.281 -6.926 1 92.75 111 GLU B CA 1
ATOM 2398 C C . GLU B 1 111 ? 8.016 -34.844 -6.449 1 92.75 111 GLU B C 1
ATOM 2400 O O . GLU B 1 111 ? 9.023 -35.438 -6.848 1 92.75 111 GLU B O 1
ATOM 2405 N N . GLY B 1 112 ? 8.023 -33.781 -5.723 1 91.94 112 GLY B N 1
ATOM 2406 C CA . GLY B 1 112 ? 9.273 -33.375 -5.117 1 91.94 112 GLY B CA 1
ATOM 2407 C C . GLY B 1 112 ? 10.055 -32.406 -5.98 1 91.94 112 GLY B C 1
ATOM 2408 O O . GLY B 1 112 ? 11.023 -31.781 -5.516 1 91.94 112 GLY B O 1
ATOM 2409 N N . SER B 1 113 ? 9.68 -32.25 -7.266 1 96.38 113 SER B N 1
ATOM 2410 C CA . SER B 1 113 ? 10.266 -31.203 -8.102 1 96.38 113 SER B CA 1
ATOM 2411 C C . SER B 1 113 ? 9.891 -29.812 -7.594 1 96.38 113 SER B C 1
ATOM 2413 O O . SER B 1 113 ? 8.852 -29.641 -6.949 1 96.38 113 SER B O 1
ATOM 2415 N N . PRO B 1 114 ? 10.766 -28.828 -7.848 1 97.44 114 PRO B N 1
ATOM 2416 C CA . PRO B 1 114 ? 10.422 -27.484 -7.395 1 97.44 114 PRO B CA 1
ATOM 2417 C C . PRO B 1 114 ? 9.133 -26.953 -8.016 1 97.44 114 PRO B C 1
ATOM 2419 O O . PRO B 1 114 ? 8.859 -27.219 -9.195 1 97.44 114 PRO B O 1
ATOM 2422 N N . ILE B 1 115 ? 8.328 -26.281 -7.195 1 98.44 115 ILE B N 1
ATOM 2423 C CA . ILE B 1 115 ? 7.066 -25.766 -7.715 1 98.44 115 ILE B CA 1
ATOM 2424 C C . ILE B 1 115 ? 6.82 -24.359 -7.176 1 98.44 115 ILE B C 1
ATOM 2426 O O . ILE B 1 115 ? 7.09 -24.078 -6.008 1 98.44 115 ILE B O 1
ATOM 2430 N N . ILE B 1 116 ? 6.34 -23.516 -8.062 1 98.69 116 ILE B N 1
ATOM 2431 C CA . ILE B 1 116 ? 5.953 -22.141 -7.73 1 98.69 116 ILE B CA 1
ATOM 2432 C C . ILE B 1 116 ? 4.43 -22.016 -7.75 1 98.69 116 ILE B C 1
ATOM 2434 O O . ILE B 1 116 ? 3.777 -22.469 -8.695 1 98.69 116 ILE B O 1
ATOM 2438 N N . VAL B 1 117 ? 3.875 -21.531 -6.719 1 98.81 117 VAL B N 1
ATOM 2439 C CA . VAL B 1 117 ? 2.498 -21.047 -6.719 1 98.81 117 VAL B CA 1
ATOM 2440 C C . VAL B 1 117 ? 2.48 -19.531 -6.832 1 98.81 117 VAL B C 1
ATOM 2442 O O . VAL B 1 117 ? 3.072 -18.828 -6.004 1 98.81 117 VAL B O 1
ATOM 2445 N N . GLU B 1 118 ? 1.878 -19.031 -7.879 1 98.81 118 GLU B N 1
ATOM 2446 C CA . GLU B 1 118 ? 1.809 -17.578 -8.078 1 98.81 118 GLU B CA 1
ATOM 2447 C C . GLU B 1 118 ? 0.434 -17.047 -7.703 1 98.81 118 GLU B C 1
ATOM 2449 O O . GLU B 1 118 ? -0.584 -17.484 -8.234 1 98.81 118 GLU B O 1
ATOM 2454 N N . GLY B 1 119 ? 0.407 -16.062 -6.801 1 98.44 119 GLY B N 1
ATOM 2455 C CA . GLY B 1 119 ? -0.833 -15.406 -6.418 1 98.44 119 GLY B CA 1
ATOM 2456 C C . GLY B 1 119 ? -1.286 -14.352 -7.414 1 98.44 119 GLY B C 1
ATOM 2457 O O . GLY B 1 119 ? -0.633 -14.141 -8.438 1 98.44 119 GLY B O 1
ATOM 2458 N N . ALA B 1 120 ? -2.439 -13.766 -7.102 1 97.56 120 ALA B N 1
ATOM 2459 C CA . ALA B 1 120 ? -2.99 -12.648 -7.867 1 97.56 120 ALA B CA 1
ATOM 2460 C C . ALA B 1 120 ? -3.045 -11.383 -7.023 1 97.56 120 ALA B C 1
ATOM 2462 O O . ALA B 1 120 ? -3.387 -11.43 -5.84 1 97.56 120 ALA B O 1
ATOM 2463 N N . GLY B 1 121 ? -2.648 -10.266 -7.652 1 96.94 121 GLY B N 1
ATOM 2464 C CA . GLY B 1 121 ? -2.713 -9 -6.938 1 96.94 121 GLY B CA 1
ATOM 2465 C C . GLY B 1 121 ? -1.708 -8.906 -5.805 1 96.94 121 GLY B C 1
ATOM 2466 O O . GLY B 1 121 ? -0.583 -9.391 -5.922 1 96.94 121 GLY B O 1
ATOM 2467 N N . GLY B 1 122 ? -2.07 -8.227 -4.758 1 98.25 122 GLY B N 1
ATOM 2468 C CA . GLY B 1 122 ? -1.203 -8.055 -3.604 1 98.25 122 GLY B CA 1
ATOM 2469 C C . GLY B 1 122 ? -1.468 -9.062 -2.502 1 98.25 122 GLY B C 1
ATOM 2470 O O . GLY B 1 122 ? -2.389 -9.875 -2.605 1 98.25 122 GLY B O 1
ATOM 2471 N N . ILE B 1 123 ? -0.687 -8.969 -1.459 1 98.62 123 ILE B N 1
ATOM 2472 C CA . ILE B 1 123 ? -0.65 -9.938 -0.375 1 98.62 123 ILE B CA 1
ATOM 2473 C C . ILE B 1 123 ? -2.008 -9.984 0.324 1 98.62 123 ILE B C 1
ATOM 2475 O O . ILE B 1 123 ? -2.426 -11.039 0.815 1 98.62 123 ILE B O 1
ATOM 2479 N N . MET B 1 124 ? -2.775 -8.852 0.25 1 98.69 124 MET B N 1
ATOM 2480 C CA . MET B 1 124 ? -4.07 -8.797 0.921 1 98.69 124 MET B CA 1
ATOM 2481 C C . MET B 1 124 ? -5.207 -8.742 -0.094 1 98.69 124 MET B C 1
ATOM 2483 O O . MET B 1 124 ? -6.324 -8.336 0.239 1 98.69 124 MET B O 1
ATOM 2487 N N . SER B 1 125 ? -4.945 -9.055 -1.298 1 98.44 125 SER B N 1
ATOM 2488 C CA . SER B 1 125 ? -6 -9.141 -2.303 1 98.44 125 SER B CA 1
ATOM 2489 C C . SER B 1 125 ? -6.941 -10.305 -2.02 1 98.44 125 SER B C 1
ATOM 2491 O O . SER B 1 125 ? -6.496 -11.391 -1.647 1 98.44 125 SER B O 1
ATOM 2493 N N . PRO B 1 126 ? -8.219 -10.141 -2.213 1 98 126 PRO B N 1
ATOM 2494 C CA . PRO B 1 126 ? -9.188 -11.211 -1.981 1 98 126 PRO B CA 1
ATOM 2495 C C . PRO B 1 126 ? -9.047 -12.359 -2.984 1 98 126 PRO B C 1
ATOM 2497 O O . PRO B 1 126 ? -8.883 -12.117 -4.184 1 98 126 PRO B O 1
ATOM 2500 N N . VAL B 1 127 ? -9.062 -13.531 -2.449 1 97.75 127 VAL B N 1
ATOM 2501 C CA . VAL B 1 127 ? -9.148 -14.75 -3.254 1 97.75 127 VAL B CA 1
ATOM 2502 C C . VAL B 1 127 ? -10.617 -15.125 -3.461 1 97.75 127 VAL B C 1
ATOM 2504 O O . VAL B 1 127 ? -11.055 -15.344 -4.594 1 97.75 127 VAL B O 1
ATOM 2507 N N . THR B 1 128 ? -11.281 -15.188 -2.395 1 97.69 128 THR B N 1
ATOM 2508 C CA . THR B 1 128 ? -12.734 -15.328 -2.322 1 97.69 128 THR B CA 1
ATOM 2509 C C . THR B 1 128 ? -13.352 -14.18 -1.521 1 97.69 128 THR B C 1
ATOM 2511 O O . THR B 1 128 ? -12.648 -13.242 -1.129 1 97.69 128 THR B O 1
ATOM 2514 N N . ASP B 1 129 ? -14.656 -14.266 -1.223 1 96.12 129 ASP B N 1
ATOM 2515 C CA . ASP B 1 129 ? -15.32 -13.18 -0.519 1 96.12 129 ASP B CA 1
ATOM 2516 C C . ASP B 1 129 ? -14.984 -13.195 0.971 1 96.12 129 ASP B C 1
ATOM 2518 O O . ASP B 1 129 ? -15.312 -12.258 1.699 1 96.12 129 ASP B O 1
ATOM 2522 N N . ASN B 1 130 ? -14.219 -14.266 1.389 1 96.44 130 ASN B N 1
ATOM 2523 C CA . ASN B 1 130 ? -13.945 -14.336 2.82 1 96.44 130 ASN B CA 1
ATOM 2524 C C . ASN B 1 130 ? -12.492 -14.734 3.096 1 96.44 130 ASN B C 1
ATOM 2526 O O . ASN B 1 130 ? -12.109 -14.922 4.25 1 96.44 130 ASN B O 1
ATOM 2530 N N . LYS B 1 131 ? -11.711 -14.93 2.035 1 98.44 131 LYS B N 1
ATOM 2531 C CA . LYS B 1 131 ? -10.312 -15.305 2.203 1 98.44 131 LYS B CA 1
ATOM 2532 C C . LYS B 1 131 ? -9.406 -14.438 1.342 1 98.44 131 LYS B C 1
ATOM 2534 O O . LYS B 1 131 ? -9.727 -14.133 0.191 1 98.44 131 LYS B O 1
ATOM 2539 N N . LEU B 1 132 ? -8.289 -14.062 1.884 1 98.69 132 LEU B N 1
ATOM 2540 C CA . LEU B 1 132 ? -7.266 -13.266 1.214 1 98.69 132 LEU B CA 1
ATOM 2541 C C . LEU B 1 132 ? -6.117 -14.148 0.739 1 98.69 132 LEU B C 1
ATOM 2543 O O . LEU B 1 132 ? -5.996 -15.297 1.156 1 98.69 132 LEU B O 1
ATOM 2547 N N . HIS B 1 133 ? -5.301 -13.617 -0.156 1 98.75 133 HIS B N 1
ATOM 2548 C CA . HIS B 1 133 ? -4.082 -14.328 -0.538 1 98.75 133 HIS B CA 1
ATOM 2549 C C . HIS B 1 133 ? -3.211 -14.617 0.679 1 98.75 133 HIS B C 1
ATOM 2551 O O . HIS B 1 133 ? -2.531 -15.648 0.728 1 98.75 133 HIS B O 1
ATOM 2557 N N . LEU B 1 134 ? -3.23 -13.734 1.66 1 98.81 134 LEU B N 1
ATOM 2558 C CA . LEU B 1 134 ? -2.537 -13.961 2.924 1 98.81 134 LEU B CA 1
ATOM 2559 C C . LEU B 1 134 ? -2.973 -15.273 3.557 1 98.81 134 LEU B C 1
ATOM 2561 O O . LEU B 1 134 ? -2.137 -16.047 4.027 1 98.81 134 LEU B O 1
ATOM 2565 N N . ASP B 1 135 ? -4.246 -15.562 3.568 1 98.75 135 ASP B N 1
ATOM 2566 C CA . ASP B 1 135 ? -4.797 -16.797 4.117 1 98.75 135 ASP B CA 1
ATOM 2567 C C . ASP B 1 135 ? -4.352 -18.016 3.301 1 98.75 135 ASP B C 1
ATOM 2569 O O . ASP B 1 135 ? -4.055 -19.062 3.861 1 98.75 135 ASP B O 1
ATOM 2573 N N . LEU B 1 136 ? -4.359 -17.812 2.008 1 98.69 136 LEU B N 1
ATOM 2574 C CA . LEU B 1 136 ? -3.977 -18.906 1.117 1 98.69 136 LEU B CA 1
ATOM 2575 C C . LEU B 1 136 ? -2.535 -19.328 1.37 1 98.69 136 LEU B C 1
ATOM 2577 O O . LEU B 1 136 ? -2.25 -20.531 1.49 1 98.69 136 LEU B O 1
ATOM 2581 N N . ILE B 1 137 ? -1.641 -18.391 1.474 1 98.75 137 ILE B N 1
ATOM 2582 C CA . ILE B 1 137 ? -0.232 -18.672 1.733 1 98.75 137 ILE B CA 1
ATOM 2583 C C . ILE B 1 137 ? -0.087 -19.391 3.066 1 98.75 137 ILE B C 1
ATOM 2585 O O . ILE B 1 137 ? 0.626 -20.406 3.158 1 98.75 137 ILE B O 1
ATOM 2589 N N . TYR B 1 138 ? -0.772 -18.875 4.023 1 98.69 138 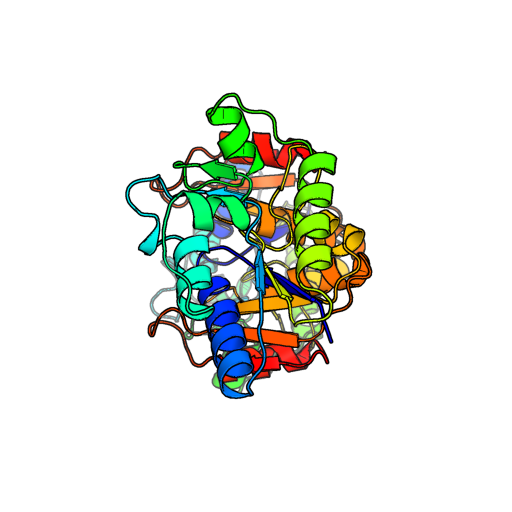TYR B N 1
ATOM 2590 C CA . TYR B 1 138 ? -0.711 -19.469 5.359 1 98.69 138 TYR B CA 1
ATOM 2591 C C . TYR B 1 138 ? -1.217 -20.906 5.348 1 98.69 138 TYR B C 1
ATOM 2593 O O . TYR B 1 138 ? -0.568 -21.797 5.891 1 98.69 138 TYR B O 1
ATOM 2601 N N . ASP B 1 139 ? -2.35 -21.125 4.727 1 98.56 139 ASP B N 1
ATOM 2602 C CA . ASP B 1 139 ? -3.006 -22.438 4.754 1 98.56 139 ASP B CA 1
ATOM 2603 C C . ASP B 1 139 ? -2.227 -23.453 3.932 1 98.56 139 ASP B C 1
ATOM 2605 O O . ASP B 1 139 ? -2.254 -24.656 4.234 1 98.56 139 ASP B O 1
ATOM 2609 N N . LEU B 1 140 ? -1.483 -23 2.936 1 97.94 140 LEU B N 1
ATOM 2610 C CA . LEU B 1 140 ? -0.656 -23.875 2.125 1 97.94 140 LEU B CA 1
ATOM 2611 C C . LEU B 1 140 ? 0.646 -24.219 2.844 1 97.94 140 LEU B C 1
ATOM 2613 O O . LEU B 1 140 ? 1.367 -25.125 2.438 1 97.94 140 LEU B O 1
ATOM 2617 N N . ALA B 1 141 ? 0.969 -23.469 3.887 1 96.81 141 ALA B N 1
ATOM 2618 C CA . ALA B 1 141 ? 2.174 -23.656 4.691 1 96.81 141 ALA B CA 1
ATOM 2619 C C . ALA B 1 141 ? 3.428 -23.594 3.824 1 96.81 141 ALA B C 1
ATOM 2621 O O . ALA B 1 141 ? 4.352 -24.391 4.004 1 96.81 141 ALA B O 1
ATOM 2622 N N . MET B 1 142 ? 3.455 -22.734 2.883 1 96.5 142 MET B N 1
ATOM 2623 C CA . MET B 1 142 ? 4.586 -22.562 1.979 1 96.5 142 MET B CA 1
ATOM 2624 C C . MET B 1 142 ? 5.379 -21.312 2.344 1 96.5 142 MET B C 1
ATOM 2626 O O . MET B 1 142 ? 4.805 -20.297 2.762 1 96.5 142 MET B O 1
ATOM 2630 N N . PRO B 1 143 ? 6.715 -21.406 2.244 1 98.06 143 PRO B N 1
ATOM 2631 C CA . PRO B 1 143 ? 7.438 -20.125 2.279 1 98.06 143 PRO B CA 1
ATOM 2632 C C . PRO B 1 143 ? 7.055 -19.203 1.132 1 98.06 143 PRO B C 1
ATOM 2634 O O . PRO B 1 143 ? 6.609 -19.672 0.079 1 98.06 143 PRO B O 1
ATOM 2637 N N . ALA B 1 144 ? 7.25 -17.891 1.377 1 98.75 144 ALA B N 1
ATOM 2638 C CA . ALA B 1 144 ? 6.793 -16.938 0.372 1 98.75 144 ALA B CA 1
ATOM 2639 C C . ALA B 1 144 ? 7.949 -16.078 -0.128 1 98.75 144 ALA B C 1
ATOM 2641 O O . ALA B 1 144 ? 8.922 -15.852 0.597 1 98.75 144 ALA B O 1
ATOM 2642 N N . ILE B 1 145 ? 7.875 -15.695 -1.351 1 98.88 145 ILE B N 1
ATOM 2643 C CA . ILE B 1 145 ? 8.641 -14.602 -1.936 1 98.88 145 ILE B CA 1
ATOM 2644 C C . ILE B 1 145 ? 7.73 -13.391 -2.152 1 98.88 145 ILE B C 1
ATOM 2646 O O . ILE B 1 145 ? 6.648 -13.523 -2.725 1 98.88 145 ILE B O 1
ATOM 2650 N N . LEU B 1 146 ? 8.117 -12.266 -1.605 1 98.94 146 LEU B N 1
ATOM 2651 C CA . LEU B 1 146 ? 7.387 -11.023 -1.816 1 98.94 146 LEU B CA 1
ATOM 2652 C C . LEU B 1 146 ? 8.031 -10.188 -2.918 1 98.94 146 LEU B C 1
ATOM 2654 O O . LEU B 1 146 ? 9.188 -9.789 -2.797 1 98.94 146 LEU B O 1
ATOM 2658 N N . VAL B 1 147 ? 7.293 -9.945 -3.965 1 98.81 147 VAL B N 1
ATOM 2659 C CA . VAL B 1 147 ? 7.785 -9.117 -5.066 1 98.81 147 VAL B CA 1
ATOM 2660 C C . VAL B 1 147 ? 7.328 -7.676 -4.875 1 98.81 147 VAL B C 1
ATOM 2662 O O . VAL B 1 147 ? 6.176 -7.422 -4.527 1 98.81 147 VAL B O 1
ATOM 2665 N N . THR B 1 148 ? 8.211 -6.746 -5.031 1 98.31 148 THR B N 1
ATOM 2666 C CA . THR B 1 148 ? 7.93 -5.312 -5.035 1 98.31 148 THR B CA 1
ATOM 2667 C C . THR B 1 148 ? 8.703 -4.613 -6.148 1 98.31 148 THR B C 1
ATOM 2669 O O . THR B 1 148 ? 9.398 -5.262 -6.93 1 98.31 148 THR B O 1
ATOM 2672 N N . ALA B 1 149 ? 8.43 -3.33 -6.312 1 96.5 149 ALA B N 1
ATOM 2673 C CA . ALA B 1 149 ? 9.102 -2.533 -7.34 1 96.5 149 ALA B CA 1
ATOM 2674 C C . ALA B 1 149 ? 9.414 -1.13 -6.828 1 96.5 149 ALA B C 1
ATOM 2676 O O . ALA B 1 149 ? 8.828 -0.675 -5.844 1 96.5 149 ALA B O 1
ATOM 2677 N N . ASN B 1 150 ? 10.398 -0.523 -7.52 1 93.75 150 ASN B N 1
ATOM 2678 C CA . ASN B 1 150 ? 10.789 0.819 -7.102 1 93.75 150 ASN B CA 1
ATOM 2679 C C . ASN B 1 150 ? 9.891 1.884 -7.719 1 93.75 150 ASN B C 1
ATOM 2681 O O . ASN B 1 150 ? 10.086 2.281 -8.867 1 93.75 150 ASN B O 1
ATOM 2685 N N . TYR B 1 151 ? 8.945 2.307 -7.086 1 92.69 151 TYR B N 1
ATOM 2686 C CA . TYR B 1 151 ? 8.094 3.438 -7.438 1 92.69 151 TYR B CA 1
ATOM 2687 C C . TYR B 1 151 ? 7.816 4.309 -6.215 1 92.69 151 TYR B C 1
ATOM 2689 O O . TYR B 1 151 ? 8.07 3.895 -5.082 1 92.69 151 TYR B O 1
ATOM 2697 N N . LEU B 1 152 ? 7.398 5.508 -6.473 1 91.44 152 LEU B N 1
ATOM 2698 C CA . LEU B 1 152 ? 7.082 6.406 -5.367 1 91.44 152 LEU B CA 1
ATOM 2699 C C . LEU B 1 152 ? 5.945 5.848 -4.52 1 91.44 152 LEU B C 1
ATOM 2701 O O . LEU B 1 152 ? 4.848 5.605 -5.027 1 91.44 152 LEU B O 1
ATOM 2705 N N . GLY B 1 153 ? 6.164 5.559 -3.283 1 94.38 153 GLY B N 1
ATOM 2706 C CA . GLY B 1 153 ? 5.188 4.965 -2.383 1 94.38 153 GLY B CA 1
ATOM 2707 C C . GLY B 1 153 ? 5.484 3.516 -2.055 1 94.38 153 GLY B C 1
ATOM 2708 O O . GLY B 1 153 ? 4.891 2.945 -1.137 1 94.38 153 GLY B O 1
ATOM 2709 N N . SER B 1 154 ? 6.469 2.951 -2.74 1 96.31 154 SER B N 1
ATOM 2710 C CA . SER B 1 154 ? 6.734 1.521 -2.631 1 96.31 154 SER B CA 1
ATOM 2711 C C . SER B 1 154 ? 7.266 1.161 -1.248 1 96.31 154 SER B C 1
ATOM 2713 O O . SER B 1 154 ? 7.004 0.069 -0.741 1 96.31 154 SER B O 1
ATOM 2715 N N . ILE B 1 155 ? 7.961 2.092 -0.607 1 97.25 155 ILE B N 1
ATOM 2716 C CA . ILE B 1 155 ? 8.5 1.808 0.719 1 97.25 155 ILE B CA 1
ATOM 2717 C C . ILE B 1 155 ? 7.352 1.511 1.686 1 97.25 155 ILE B C 1
ATOM 2719 O O . ILE B 1 155 ? 7.367 0.494 2.385 1 97.25 155 ILE B O 1
ATOM 2723 N N . SER B 1 156 ? 6.379 2.371 1.641 1 98.44 156 SER B N 1
ATOM 2724 C CA . SER B 1 156 ? 5.23 2.197 2.527 1 98.44 156 SER B CA 1
ATOM 2725 C C . SER B 1 156 ? 4.484 0.903 2.221 1 98.44 156 SER B C 1
ATOM 2727 O O . SER B 1 156 ? 4.137 0.151 3.131 1 98.44 156 SER B O 1
ATOM 2729 N N . HIS B 1 157 ? 4.262 0.639 0.975 1 98.62 157 HIS B N 1
ATOM 2730 C CA . HIS B 1 157 ? 3.553 -0.569 0.57 1 98.62 157 HIS B CA 1
ATOM 2731 C C . HIS B 1 157 ? 4.316 -1.822 0.986 1 98.62 157 HIS B C 1
ATOM 2733 O O . HIS B 1 157 ? 3.721 -2.779 1.485 1 98.62 157 HIS B O 1
ATOM 2739 N N . THR B 1 158 ? 5.613 -1.812 0.788 1 98.75 158 THR B N 1
ATOM 2740 C CA . THR B 1 158 ? 6.445 -2.971 1.087 1 98.75 158 THR B CA 1
ATOM 2741 C C . THR B 1 158 ? 6.504 -3.221 2.592 1 98.75 158 THR B C 1
ATOM 2743 O O . THR B 1 158 ? 6.309 -4.348 3.047 1 98.75 158 THR B O 1
ATOM 2746 N N . LEU B 1 159 ? 6.723 -2.16 3.361 1 98.81 159 LEU B N 1
ATOM 2747 C CA . LEU B 1 159 ? 6.809 -2.316 4.809 1 98.81 159 LEU B CA 1
ATOM 2748 C C . LEU B 1 159 ? 5.473 -2.779 5.387 1 98.81 159 LEU B C 1
ATOM 2750 O O . LEU B 1 159 ? 5.441 -3.578 6.324 1 98.81 159 LEU B O 1
ATOM 2754 N N . SER B 1 160 ? 4.371 -2.291 4.824 1 98.88 160 SER B N 1
ATOM 2755 C CA . SER B 1 160 ? 3.055 -2.744 5.262 1 98.88 160 SER B CA 1
ATOM 2756 C C . SER B 1 160 ? 2.859 -4.23 4.977 1 98.88 160 SER B C 1
ATOM 2758 O O . SER B 1 160 ? 2.371 -4.973 5.832 1 98.88 160 SER B O 1
ATOM 2760 N N . ALA B 1 161 ? 3.23 -4.625 3.818 1 98.88 161 ALA B N 1
ATOM 2761 C CA . ALA B 1 161 ? 3.104 -6.031 3.436 1 98.88 161 ALA B CA 1
ATOM 2762 C C . ALA B 1 161 ? 3.947 -6.926 4.34 1 98.88 161 ALA B C 1
ATOM 2764 O O . ALA B 1 161 ? 3.486 -7.977 4.793 1 98.88 161 ALA B O 1
ATOM 2765 N N . LEU B 1 162 ? 5.188 -6.492 4.609 1 98.81 162 LEU B N 1
ATOM 2766 C CA . LEU B 1 162 ? 6.082 -7.254 5.469 1 98.81 162 LEU B CA 1
ATOM 2767 C C . LEU B 1 162 ? 5.484 -7.422 6.863 1 98.81 162 LEU B C 1
ATOM 2769 O O . LEU B 1 162 ? 5.555 -8.508 7.445 1 98.81 162 LEU B O 1
ATOM 2773 N N . GLU B 1 163 ? 4.902 -6.379 7.355 1 98.56 163 GLU B N 1
ATOM 2774 C CA . GLU B 1 163 ? 4.312 -6.434 8.688 1 98.56 163 GLU B CA 1
ATOM 2775 C C . GLU B 1 163 ? 3.127 -7.395 8.727 1 98.56 163 GLU B C 1
ATOM 2777 O O . GLU B 1 163 ? 3.004 -8.195 9.656 1 98.56 163 GLU B O 1
ATOM 2782 N N . VAL B 1 164 ? 2.289 -7.324 7.734 1 98.5 164 VAL B N 1
ATOM 2783 C CA . VAL B 1 164 ? 1.101 -8.172 7.695 1 98.5 164 VAL B CA 1
ATOM 2784 C C . VAL B 1 164 ? 1.515 -9.633 7.586 1 98.5 164 VAL B C 1
ATOM 2786 O O . VAL B 1 164 ? 0.928 -10.508 8.234 1 98.5 164 VAL B O 1
ATOM 2789 N N . MET B 1 165 ? 2.52 -9.922 6.781 1 98.75 165 MET B N 1
ATOM 2790 C CA . MET B 1 165 ? 3.023 -11.281 6.625 1 98.75 165 MET B CA 1
ATOM 2791 C C . MET B 1 165 ? 3.609 -11.797 7.934 1 98.75 165 MET B C 1
ATOM 2793 O O . MET B 1 165 ? 3.332 -12.922 8.344 1 98.75 165 MET B O 1
ATOM 2797 N N . SER B 1 166 ? 4.41 -10.93 8.578 1 98.44 166 SER B N 1
ATOM 2798 C CA . SER B 1 166 ? 5.035 -11.305 9.844 1 98.44 166 SER B CA 1
ATOM 2799 C C . SER B 1 166 ? 3.986 -11.602 10.914 1 98.44 166 SER B C 1
ATOM 2801 O O . SER B 1 166 ? 4.074 -12.609 11.609 1 98.44 166 SER B O 1
ATOM 2803 N N . ASN B 1 167 ? 3.018 -10.805 11.023 1 98.19 167 ASN B N 1
ATOM 2804 C CA . ASN B 1 167 ? 1.975 -10.961 12.031 1 98.19 167 ASN B CA 1
ATOM 2805 C C . ASN B 1 167 ? 1.168 -12.242 11.812 1 98.19 167 ASN B C 1
ATOM 2807 O O . ASN B 1 167 ? 0.714 -12.867 12.766 1 98.19 167 ASN B O 1
ATOM 2811 N N . LYS B 1 168 ? 0.952 -12.562 10.555 1 98.38 168 LYS B N 1
ATOM 2812 C CA . LYS B 1 168 ? 0.207 -13.773 10.227 1 98.38 168 LYS B CA 1
ATOM 2813 C C . LYS B 1 168 ? 1.054 -15.016 10.461 1 98.38 168 LYS B C 1
ATOM 2815 O O . LYS B 1 168 ? 0.526 -16.125 10.523 1 98.38 168 LYS B O 1
ATOM 2820 N N . GLY B 1 169 ? 2.363 -14.859 10.523 1 98.31 169 GLY B N 1
ATOM 2821 C CA . GLY B 1 169 ? 3.27 -15.977 10.711 1 98.31 169 GLY B CA 1
ATOM 2822 C C . GLY B 1 169 ? 3.723 -16.609 9.414 1 98.31 169 GLY B C 1
ATOM 2823 O O . GLY B 1 169 ? 4.027 -17.797 9.367 1 98.31 169 GLY B O 1
ATOM 2824 N N . ILE B 1 170 ? 3.752 -15.828 8.32 1 98.44 170 ILE B N 1
ATOM 2825 C CA . ILE B 1 170 ? 4.211 -16.328 7.031 1 98.44 170 ILE B CA 1
ATOM 2826 C C . ILE B 1 170 ? 5.734 -16.406 7.016 1 98.44 170 ILE B C 1
ATOM 2828 O O . ILE B 1 170 ? 6.41 -15.438 7.395 1 98.44 170 ILE B O 1
ATOM 2832 N N . VAL B 1 171 ? 6.25 -17.547 6.641 1 97.88 171 VAL B N 1
ATOM 2833 C CA . VAL B 1 171 ? 7.691 -17.672 6.445 1 97.88 171 VAL B CA 1
ATOM 2834 C C . VAL B 1 171 ? 8.102 -16.984 5.148 1 97.88 171 VAL B C 1
ATOM 2836 O O . VAL B 1 171 ? 7.652 -17.359 4.066 1 97.88 171 VAL B O 1
ATOM 2839 N N . LEU B 1 172 ? 8.867 -15.922 5.27 1 98.44 172 LEU B N 1
ATOM 2840 C CA . LEU B 1 172 ? 9.328 -15.148 4.117 1 98.44 172 LEU B CA 1
ATOM 2841 C C . LEU B 1 172 ? 10.734 -15.57 3.713 1 98.44 172 LEU B C 1
ATOM 2843 O O . LEU B 1 172 ? 11.672 -15.484 4.512 1 98.44 172 LEU B O 1
ATOM 2847 N N . GLU B 1 173 ? 10.859 -16.078 2.49 1 98 173 GLU B N 1
ATOM 2848 C CA . GLU B 1 173 ? 12.172 -16.453 1.988 1 98 173 GLU B CA 1
ATOM 2849 C C . GLU B 1 173 ? 13.008 -15.227 1.637 1 98 173 GLU B C 1
ATOM 2851 O O . GLU B 1 173 ? 14.148 -15.094 2.086 1 98 173 GLU B O 1
ATOM 2856 N N . ARG B 1 174 ? 12.422 -14.328 0.843 1 98.56 174 ARG B N 1
ATOM 2857 C CA . ARG B 1 174 ? 13.102 -13.117 0.408 1 98.56 174 ARG B CA 1
ATOM 2858 C C . ARG B 1 174 ? 12.117 -12.125 -0.2 1 98.56 174 ARG B C 1
ATOM 2860 O O . ARG B 1 174 ? 10.977 -12.484 -0.503 1 98.56 174 ARG B O 1
ATOM 2867 N N . VAL B 1 175 ? 12.602 -10.914 -0.296 1 98.88 175 VAL B N 1
ATOM 2868 C CA . VAL B 1 175 ? 11.945 -9.867 -1.066 1 98.88 175 VAL B CA 1
ATOM 2869 C C . VAL B 1 175 ? 12.688 -9.641 -2.381 1 98.88 175 VAL B C 1
ATOM 2871 O O . VAL B 1 175 ? 13.914 -9.484 -2.387 1 98.88 175 VAL B O 1
ATOM 2874 N N . VAL B 1 176 ? 11.922 -9.68 -3.467 1 98.69 176 VAL B N 1
ATOM 2875 C CA . VAL B 1 176 ? 12.523 -9.438 -4.773 1 98.69 176 VAL B CA 1
ATOM 2876 C C . VAL B 1 176 ? 12.062 -8.086 -5.312 1 98.69 176 VAL B C 1
ATOM 2878 O O . VAL B 1 176 ? 10.859 -7.832 -5.406 1 98.69 176 VAL B O 1
ATOM 2881 N N . VAL B 1 177 ? 13.008 -7.223 -5.652 1 98.19 177 VAL B N 1
ATOM 2882 C CA . VAL B 1 177 ? 12.711 -5.906 -6.207 1 98.19 177 VAL B CA 1
ATOM 2883 C C . VAL B 1 177 ? 12.883 -5.938 -7.727 1 98.19 177 VAL B C 1
ATOM 2885 O O . VAL B 1 177 ? 13.961 -6.27 -8.227 1 98.19 177 VAL B O 1
ATOM 2888 N N . THR B 1 178 ? 11.758 -5.613 -8.367 1 96.81 178 THR B N 1
ATOM 2889 C CA . THR B 1 178 ? 11.797 -5.566 -9.82 1 96.81 178 THR B CA 1
ATOM 2890 C C . THR B 1 178 ? 11.828 -4.121 -10.312 1 96.81 178 THR B C 1
ATOM 2892 O O . THR B 1 178 ? 11.766 -3.186 -9.516 1 96.81 178 THR B O 1
ATOM 2895 N N . LYS B 1 179 ? 12.133 -3.93 -11.602 1 92.56 179 LYS B N 1
ATOM 2896 C CA . LYS B 1 179 ? 12.102 -2.639 -12.281 1 92.56 179 LYS B CA 1
ATOM 2897 C C . LYS B 1 179 ? 11.195 -2.684 -13.508 1 92.56 179 LYS B C 1
ATOM 2899 O O . LYS B 1 179 ? 11.672 -2.73 -14.641 1 92.56 179 LYS B O 1
ATOM 2904 N N . PRO B 1 180 ? 9.844 -2.572 -13.211 1 86 180 PRO B N 1
ATOM 2905 C CA . PRO B 1 180 ? 8.914 -2.74 -14.328 1 86 180 PRO B CA 1
ATOM 2906 C C . PRO B 1 180 ? 9 -1.603 -15.344 1 86 180 PRO B C 1
ATOM 2908 O O . PRO B 1 180 ? 8.641 -1.782 -16.516 1 86 180 PRO B O 1
ATOM 2911 N N . THR B 1 181 ? 9.375 -0.387 -14.82 1 82.75 181 THR B N 1
ATOM 2912 C CA . THR B 1 181 ? 9.555 0.742 -15.727 1 82.75 181 THR B CA 1
ATOM 2913 C C . THR B 1 181 ? 10.906 1.419 -15.477 1 82.75 181 THR B C 1
ATOM 2915 O O . THR B 1 181 ? 11.5 1.259 -14.414 1 82.75 181 THR B O 1
ATOM 2918 N N . SER B 1 182 ? 11.32 2.074 -16.469 1 75.94 182 SER B N 1
ATOM 2919 C CA . SER B 1 182 ? 12.562 2.822 -16.328 1 75.94 182 SER B CA 1
ATOM 2920 C C . SER B 1 182 ? 12.336 4.16 -15.641 1 75.94 182 SER B C 1
ATOM 2922 O O . SER B 1 182 ? 13.289 4.824 -15.227 1 75.94 182 SER B O 1
ATOM 2924 N N . GLU B 1 183 ? 11.109 4.438 -15.469 1 78.44 183 GLU B N 1
ATOM 2925 C CA . GLU B 1 183 ? 10.75 5.762 -14.961 1 78.44 183 GLU B CA 1
ATOM 2926 C C . GLU B 1 183 ? 11.07 5.887 -13.477 1 78.44 183 GLU B C 1
ATOM 2928 O O . GLU B 1 183 ? 11.359 6.984 -12.984 1 78.44 183 GLU B O 1
ATOM 2933 N N . HIS B 1 184 ? 11.141 4.66 -13.039 1 75.69 184 HIS B N 1
ATOM 2934 C CA . HIS B 1 184 ? 11.336 4.695 -11.594 1 75.69 184 HIS B CA 1
ATOM 2935 C C . HIS B 1 184 ? 12.789 4.43 -11.227 1 75.69 184 HIS B C 1
ATOM 2937 O O . HIS B 1 184 ? 13.562 3.932 -12.047 1 75.69 184 HIS B O 1
ATOM 2943 N N . GLY B 1 185 ? 13.445 5.047 -10.219 1 77.94 185 GLY B N 1
ATOM 2944 C CA . GLY B 1 185 ? 14.82 4.941 -9.742 1 77.94 185 GLY B CA 1
ATOM 2945 C C . GLY B 1 185 ? 15.328 3.514 -9.703 1 77.94 185 GLY B C 1
ATOM 2946 O O . GLY B 1 185 ? 14.727 2.615 -10.289 1 77.94 185 GLY B O 1
ATOM 2947 N N . GLU B 1 186 ? 16.453 3.275 -9.266 1 86.12 186 GLU B N 1
ATOM 2948 C CA . GLU B 1 186 ? 17.156 1.993 -9.234 1 86.12 186 GLU B CA 1
ATOM 2949 C C . GLU B 1 186 ? 16.625 1.109 -8.102 1 86.12 186 GLU B C 1
ATOM 2951 O O . GLU B 1 186 ? 16.328 1.6 -7.012 1 86.12 186 GLU B O 1
ATOM 2956 N N . ALA B 1 187 ? 16.484 -0.185 -8.406 1 92.19 187 ALA B N 1
ATOM 2957 C CA . ALA B 1 187 ? 16.062 -1.186 -7.434 1 92.19 187 ALA B CA 1
ATOM 2958 C C . ALA B 1 187 ? 16.953 -1.155 -6.195 1 92.19 187 ALA B C 1
ATOM 2960 O O . ALA B 1 187 ? 16.453 -1.312 -5.07 1 92.19 187 ALA B O 1
ATOM 2961 N N . GLU B 1 188 ? 18.188 -0.871 -6.406 1 93.19 188 GLU B N 1
ATOM 2962 C CA . GLU B 1 188 ? 19.156 -0.883 -5.316 1 93.19 188 GLU B CA 1
ATOM 2963 C C . GLU B 1 188 ? 18.859 0.223 -4.305 1 93.19 188 GLU B C 1
ATOM 2965 O O . GLU B 1 188 ? 19.094 0.054 -3.105 1 93.19 188 GLU B O 1
ATOM 2970 N N . ALA B 1 189 ? 18.406 1.317 -4.789 1 91.31 189 ALA B N 1
ATOM 2971 C CA . ALA B 1 189 ? 18.078 2.432 -3.902 1 91.31 189 ALA B CA 1
ATOM 2972 C C . ALA B 1 189 ? 16.938 2.066 -2.965 1 91.31 189 ALA B C 1
ATOM 2974 O O . ALA B 1 189 ? 16.953 2.416 -1.783 1 91.31 189 ALA B O 1
ATOM 2975 N N . LEU B 1 190 ? 15.938 1.367 -3.527 1 95.31 190 LEU B N 1
ATOM 2976 C CA . LEU B 1 190 ? 14.82 0.916 -2.703 1 95.31 190 LEU B CA 1
ATOM 2977 C C . LEU B 1 190 ? 15.297 -0.082 -1.649 1 95.31 190 LEU B C 1
ATOM 2979 O O . LEU B 1 190 ? 14.898 0.007 -0.484 1 95.31 190 LEU B O 1
ATOM 2983 N N . ILE B 1 191 ? 16.141 -1.02 -2.053 1 97.25 191 ILE B N 1
ATOM 2984 C CA . ILE B 1 191 ? 16.656 -2.037 -1.139 1 97.25 191 ILE B CA 1
ATOM 2985 C C . ILE B 1 191 ? 17.406 -1.367 0.009 1 97.25 191 ILE B C 1
ATOM 2987 O O . ILE B 1 191 ? 17.219 -1.725 1.175 1 97.25 191 ILE B O 1
ATOM 2991 N N . GLU B 1 192 ? 18.219 -0.405 -0.315 1 95.5 192 GLU B N 1
ATOM 2992 C CA . GLU B 1 192 ? 18.969 0.32 0.704 1 95.5 192 GLU B CA 1
ATOM 2993 C C . GLU B 1 192 ? 18.031 0.953 1.733 1 95.5 192 GLU B C 1
ATOM 2995 O O . GLU B 1 192 ? 18.281 0.873 2.938 1 95.5 192 GLU B O 1
ATOM 3000 N N . GLU B 1 193 ? 17.016 1.531 1.256 1 95.81 193 GLU B N 1
ATOM 3001 C CA . GLU B 1 193 ? 16.062 2.162 2.154 1 95.81 193 GLU B CA 1
ATOM 3002 C C . GLU B 1 193 ? 15.32 1.123 2.998 1 95.81 193 GLU B C 1
ATOM 3004 O O . GLU B 1 193 ? 15.164 1.298 4.207 1 95.81 193 GLU B O 1
ATOM 3009 N N . LEU B 1 194 ? 14.883 0.059 2.357 1 97.88 194 LEU B N 1
ATOM 3010 C CA . LEU B 1 194 ? 14.102 -0.965 3.049 1 97.88 194 LEU B CA 1
ATOM 3011 C C . LEU B 1 194 ? 14.945 -1.667 4.105 1 97.88 194 LEU B C 1
ATOM 3013 O O . LEU B 1 194 ? 14.43 -2.076 5.148 1 97.88 194 LEU B O 1
ATOM 3017 N N . GLN B 1 195 ? 16.25 -1.791 3.893 1 97.44 195 GLN B N 1
ATOM 3018 C CA . GLN B 1 195 ? 17.156 -2.477 4.805 1 97.44 195 GLN B CA 1
ATOM 3019 C C . GLN B 1 195 ? 17.266 -1.736 6.133 1 97.44 195 GLN B C 1
ATOM 3021 O O . GLN B 1 195 ? 17.672 -2.318 7.141 1 97.44 195 GLN B O 1
ATOM 3026 N N . ARG B 1 196 ? 16.891 -0.49 6.188 1 96 196 ARG B N 1
ATOM 3027 C CA . ARG B 1 196 ? 16.875 0.282 7.426 1 96 196 ARG B CA 1
ATOM 3028 C C . ARG B 1 196 ? 15.742 -0.177 8.344 1 96 196 ARG B C 1
ATOM 3030 O O . ARG B 1 196 ? 15.766 0.082 9.547 1 96 196 ARG B O 1
ATOM 3037 N N . TRP B 1 197 ? 14.812 -0.899 7.77 1 97.25 197 TRP B N 1
ATOM 3038 C CA . TRP B 1 197 ? 13.57 -1.153 8.492 1 97.25 197 TRP B CA 1
ATOM 3039 C C . TRP B 1 197 ? 13.344 -2.65 8.672 1 97.25 197 TRP B C 1
ATOM 3041 O O . TRP B 1 197 ? 12.492 -3.062 9.461 1 97.25 197 TRP B O 1
ATOM 3051 N N . SER B 1 198 ? 14.062 -3.404 7.902 1 96.38 198 SER B N 1
ATOM 3052 C CA . SER B 1 198 ? 13.836 -4.848 7.914 1 96.38 198 SER B CA 1
ATOM 3053 C C . SER B 1 198 ? 15.125 -5.609 7.625 1 96.38 198 SER B C 1
ATOM 3055 O O . SER B 1 198 ? 15.945 -5.176 6.812 1 96.38 198 SER B O 1
ATOM 3057 N N . ASP B 1 199 ? 15.297 -6.816 8.234 1 95.88 199 ASP B N 1
ATOM 3058 C CA . ASP B 1 199 ? 16.484 -7.637 8.062 1 95.88 199 ASP B CA 1
ATOM 3059 C C . ASP B 1 199 ? 16.234 -8.797 7.105 1 95.88 199 ASP B C 1
ATOM 3061 O O . ASP B 1 199 ? 17.016 -9.75 7.039 1 95.88 199 ASP B O 1
ATOM 3065 N N . VAL B 1 200 ? 15.133 -8.672 6.43 1 97.12 200 VAL B N 1
ATOM 3066 C CA . VAL B 1 200 ? 14.828 -9.75 5.5 1 97.12 200 VAL B CA 1
ATOM 3067 C C . VAL B 1 200 ? 15.828 -9.75 4.352 1 97.12 200 VAL B C 1
ATOM 3069 O O . VAL B 1 200 ? 16.562 -8.773 4.156 1 97.12 200 VAL B O 1
ATOM 3072 N N . THR B 1 201 ? 15.906 -10.875 3.625 1 98 201 THR B N 1
ATOM 3073 C CA . THR B 1 201 ? 16.781 -10.969 2.465 1 98 201 THR B CA 1
ATOM 3074 C C . THR B 1 201 ? 16.172 -10.258 1.262 1 98 201 THR B C 1
ATOM 3076 O O . THR B 1 201 ? 15.008 -10.477 0.934 1 98 201 THR B O 1
ATOM 3079 N N . PHE B 1 202 ? 16.953 -9.398 0.621 1 98.12 202 PHE B N 1
ATOM 3080 C CA . PHE B 1 202 ? 16.516 -8.68 -0.575 1 98.12 202 PHE B CA 1
ATOM 3081 C C . PHE B 1 202 ? 17.312 -9.133 -1.793 1 98.12 202 PHE B C 1
ATOM 3083 O O . PHE B 1 202 ? 18.5 -9.422 -1.687 1 98.12 202 PHE B O 1
ATOM 3090 N N . GLU B 1 203 ? 16.641 -9.188 -2.91 1 97.38 203 GLU B N 1
ATOM 3091 C CA . GLU B 1 203 ? 17.266 -9.477 -4.199 1 97.38 203 GLU B CA 1
ATOM 3092 C C . GLU B 1 203 ? 16.688 -8.594 -5.301 1 97.38 203 GLU B C 1
ATOM 3094 O O . GLU B 1 203 ? 15.539 -8.164 -5.223 1 97.38 203 GLU B O 1
ATOM 3099 N N . VAL B 1 204 ? 17.531 -8.312 -6.266 1 96.19 204 VAL B N 1
ATOM 3100 C CA . VAL B 1 204 ? 17.062 -7.602 -7.457 1 96.19 204 VAL B CA 1
ATOM 3101 C C . VAL B 1 204 ? 16.797 -8.602 -8.578 1 96.19 204 VAL B C 1
ATOM 3103 O O . VAL B 1 204 ? 17.547 -9.555 -8.766 1 96.19 204 VAL B O 1
ATOM 3106 N N . ALA B 1 205 ? 15.719 -8.43 -9.203 1 93.5 205 ALA B N 1
ATOM 3107 C CA . ALA B 1 205 ? 15.438 -9.227 -10.391 1 93.5 205 ALA B CA 1
ATOM 3108 C C . ALA B 1 205 ? 15.219 -8.336 -11.609 1 93.5 205 ALA B C 1
ATOM 3110 O O . ALA B 1 205 ? 14.602 -7.273 -11.508 1 93.5 205 ALA B O 1
#

Organism: Hirschia baltica (strain ATCC 49814 / DSM 5838 / IFAM 1418) (NCBI:txid582402)

Solvent-accessible surface area (backbone atoms only — not comparable to full-atom values): 21422 Å² total; per-residue (Å²): 134,44,53,38,33,41,34,20,49,34,54,92,36,45,56,59,59,53,52,26,52,51,36,39,52,38,40,75,72,69,47,71,49,47,64,33,30,52,49,48,46,48,38,48,88,89,40,41,70,78,27,64,56,24,43,42,30,49,37,61,71,43,73,80,42,75,69,54,41,49,73,29,26,76,42,73,29,53,54,74,49,50,51,29,58,34,29,52,75,67,75,40,86,67,55,68,68,57,52,52,48,52,54,49,52,52,56,59,70,42,69,73,32,40,33,39,38,39,62,54,49,10,44,50,19,41,52,28,85,85,40,31,40,53,52,50,44,53,76,66,70,37,39,28,36,41,31,35,40,39,49,90,40,32,64,13,40,46,53,30,46,52,49,52,37,53,74,73,64,50,50,70,68,35,36,37,30,18,66,82,51,83,86,31,73,57,46,64,60,47,50,59,57,49,53,68,77,42,88,70,48,75,44,80,96,134,46,53,38,32,39,36,18,50,34,54,92,36,46,56,58,58,53,51,25,52,50,36,38,52,36,41,76,71,71,46,72,46,46,65,33,30,52,49,47,47,47,38,47,89,90,40,43,69,79,26,64,56,24,44,43,30,48,36,61,71,42,72,82,41,75,68,55,41,51,73,29,25,76,42,74,28,54,53,75,48,51,49,29,60,34,28,52,76,67,74,41,86,68,55,67,68,58,52,52,48,52,55,48,51,52,58,59,70,41,69,73,32,40,33,38,39,40,63,55,48,8,44,50,20,42,51,28,86,86,40,30,41,52,52,51,45,53,75,66,70,38,40,26,36,41,29,36,41,41,46,91,39,33,63,13,41,46,53,30,45,50,50,53,37,53,74,74,64,49,50,68,67,33,35,36,29,18,66,82,51,84,88,30,72,57,43,64,61,48,50,59,58,49,53,67,77,44,87,71,49,74,44,78,94

Foldseek 3Di:
DAEEEEFELWPPQQSLVVLLVVLLVCVVVVFQEEEAAAEEEQDDPVCQCVGSLNSNCVSSVHDRDPVSSVLRYVDYANHHAFRAVRCVVVVHADDPVVSLVSVVVRSVVCVRTHYYYYYHTHCQGDPHPPDGVLNSQVVNLHAYEYEFEADVCRLVSVVVRVVVNVVSPHHHQEYEYEHSDPPGDDSVVSVVVNVVPDVGHYYYD/DQEEEEFELWPPQQSLVVLLVVLLVCVVVVFQEEEAAAEEEQDDPVCQCVGSLNSNCVSNVHDRDPVSSVLRYVDYANHHAFRAVRCVVVVHADDPVVSLVSVVVVSVVCVSTHYYYYYHTHCQGDPHPPDGVLNSQVVNLHAYEYEFEADVCRLVSVVVRVVVNVVSPHHHQEYEYEHSDPPGDDSVVSVVVNVVPDVGHYYYD

Nearest PDB structures (foldseek):
  3mle-assembly2_B  TM=8.354E-01  e=9.104E-15  Helicobacter pylori 26695
  4a0r-assembly1_B  TM=8.014E-01  e=5.388E-12  Arabidopsis thaliana
  4a0r-assembly1_A  TM=7.781E-01  e=3.368E-11  Arabidopsis thaliana
  4a0h-assembly1_B  TM=7.910E-01  e=1.441E-10  Arabidopsis thaliana
  4a0h-assembly1_A  TM=7.674E-01  e=8.160E-11  Arabidopsis thaliana